Protein AF-A0AAD5TAY1-F1 (afdb_monomer_lite)

Foldseek 3Di:
DVVPPPPDDPPVVVVVVVVVVVVVVVVVVVVCVVVVVLVVLVVVVLPCCPPPVDDDPVLVVQWWDKDKDWDKDQAWFFFADVVNLVVLLVSLDFKDKAFPDDGLDGDALVPPPVSIDGGMMMIGTPSSCVSSPPVSCVLRVLLRVLLRQLLLLVVLCVVLVFPDAAEADCPDDVSCLVSNLRSNVSSVHHHPDSDCLQAAEAEPVQCVVQVHLLSSLVVVCVVNPDPHAYEYEDQDLVNVVSNQVSPHQEYEHEPQALVRLLVSVVVNCVVCVPPGHHYYHYDDDDDSVRCSSNRHRPDLCPVLVVCVVVQQEDPVRSVVVNDDDPLLVLLSVVLSVLCVVQLVLQVLFEPPRDPGNYQDPLLCCLLCVLLVVLVVVCCVLPVPVPDPVPQLQAQQPLVDPPPDPDPSVLSNLLSNLSLQLNLLLSLLSQLQSQLLSQVLVAPDAFAQLPPRDGDHRPQQLGGHPRSLVRLLVRQLSSLQSSLVVCPPPPNRDPVSNVVSSNSRSVSSNQLNNQRSVCSQAAFWWKAFPVSRHIYRCPVVPDPPDDPVRIDTDGYDPHDHNSRSSSVSSNVSSNCRSVCSSVVSNPD

pLDDT: mean 77.16, std 19.71, range [31.16, 98.25]

Secondary structure (DSSP, 8-state):
--SSSTTSS-HHHHHHHHHHHHHHHHHHHHHHHHHHHHHHHHHSS-THHHH-SS--HHHHHH-S-EEEEEEEE-SSEE---HHHHHHHHHHH-S-EEEESS-TT-EE-GGGSTTS-EEEEEEEEEHHHHHHHHHHHHHHHHHHHHHHHHHHHHHHHHHHTT--S--B--S-PPTT-HHHHHHHHHHTT-B---SSTTTSEEE-HHHHHHHSSHHHHHHHHHHHHTTTS-EEEEESSHHHHHHHHHTT-SEEEEES--HHHHHHHHHHHHHHHTTT---EEEEESS--TTTSGGG----SSHHHHHHHHHTTSS-HHHHHHTTT--HHHHHHHHHHHHHHHHHHHHHHHHBSS--SS----HHHHHHHHHHHHHHHHHHIIIIITTTTT-GGG--TT---S-TT---HHHHHHHHHHHHHHHHHHHHHHHHHHHHHHHHHTT-SSPPEETTT--B--TT-TTEE-HHHHHHHHHHHHHHHHHHHHTTTTSTT--HHHHHHHHHHHHHHHHHHHHHHHHHHHHHS-EEEETTTTEEE--TTTS-TTS-GGGEEEEE--SS--HHHHHHHHHHHHHHHHHHHHHHHTT--

Organism: NCBI:txid109957

InterPro domains:
  IPR002638 Quinolinate phosphoribosyl transferase, C-terminal [PF01729] (147-295)
  IPR002794 Protein of unknown function DUF92, TMEM19 [PF01940] (302-573)
  IPR004393 Nicotinate-nucleotide pyrophosphorylase [TIGR00078] (51-295)
  IPR013785 Aldolase-type TIM barrel [G3DSA:3.20.20.70] (162-296)
  IPR022412 Quinolinate phosphoribosyl transferase, N-terminal [PF02749] (68-144)
  IPR027277 Nicotinate-nucleotide pyrophosphorylase/Putative pyrophosphorylase ModD [PTHR32179] (51-297)
  IPR036068 Nicotinate phosphoribosyltransferase-like, C-terminal [SSF51690] (147-296)
  IPR037128 Quinolinate phosphoribosyl transferase, N-terminal domain superfamily [G3DSA:3.90.1170.20] (51-161)

Sequence (587 aa):
MTDVFANLLPQSQVEKLVREWLIGIVLQFCLCAVWGVIACNADSFKYENMDSPSFDVGGFVVGTDAQVAILYCKAKGVLAGAPFFNEVFRQVGDCRVEWHFADGSVLDPSKSLNRKLEVARVYGPAKNILLAERPALNMLARASGVATRCHKLRAVKEAAGWHGVIAGTRKTTPGFRLIEKYAMLVGGVDTHRMDLSSMIMLKDNHIWATGSISGAVAKARKAGGFSVKIEVECQNEAEADEAIEAGADIVMLDNFDGPGIKVAAKSLKERWASKAKFLIEGSGGLTEDNVDPYFSPALYGLLAFEGLRKKSLSVSGALAAGNIFPLLLAFYMSSSRLTKIGSKKKESLEEDFKIGGQRTAVQVLSNGFTGTFIACIHYMFVVHENGDSIDGLCFGNFEAPSEDTSPTVWLLRLNTALIAAYIGHYACCNGDTWASELGVLSPGRPILITTMKQVPKGTNGGISLLGLIASIVGGGFVGLVGAFSFVMTPCFNTSIIYKFVILGSACGLFGSLVDSLFGATLQRSTFNKKSGKITQDFRRAKKNEDRADLVVVSGWEVLDNHQVNFVSSLMTAIAAGSLVFLIGKNL

Structure (mmCIF, N/CA/C/O backbone):
data_AF-A0AAD5TAY1-F1
#
_entry.id   AF-A0AAD5TAY1-F1
#
loop_
_atom_site.group_PDB
_atom_site.id
_atom_site.type_symbol
_atom_site.label_atom_id
_atom_site.label_alt_id
_atom_site.label_comp_id
_atom_site.label_asym_id
_atom_site.label_entity_id
_atom_site.label_seq_id
_atom_site.pdbx_PDB_ins_code
_atom_site.Cartn_x
_atom_site.Cartn_y
_atom_site.Cartn_z
_atom_site.occupancy
_atom_site.B_iso_or_equiv
_atom_site.auth_seq_id
_atom_site.auth_comp_id
_atom_site.auth_asym_id
_atom_site.auth_atom_id
_atom_site.pdbx_PDB_model_num
ATOM 1 N N . MET A 1 1 ? 1.302 -44.576 -23.178 1.00 34.94 1 MET A N 1
ATOM 2 C CA . MET A 1 1 ? 2.608 -43.987 -22.786 1.00 34.94 1 MET A CA 1
ATOM 3 C C . MET A 1 1 ? 2.657 -43.561 -21.311 1.00 34.94 1 MET A C 1
ATOM 5 O O . MET A 1 1 ? 3.700 -43.117 -20.861 1.00 34.94 1 MET A O 1
ATOM 9 N N . THR A 1 2 ? 1.575 -43.746 -20.545 1.00 32.81 2 THR A N 1
ATOM 10 C CA . THR A 1 2 ? 1.470 -43.448 -19.104 1.00 32.81 2 THR A CA 1
ATOM 11 C C . THR A 1 2 ? 1.745 -44.650 -18.190 1.00 32.81 2 THR A C 1
ATOM 13 O O . THR A 1 2 ? 2.093 -44.442 -17.036 1.00 32.81 2 THR A O 1
ATOM 16 N N . ASP A 1 3 ? 1.718 -45.885 -18.702 1.00 38.19 3 ASP A N 1
ATOM 17 C CA . ASP A 1 3 ? 1.928 -47.093 -17.877 1.00 38.19 3 ASP A CA 1
ATOM 18 C C . ASP A 1 3 ? 3.387 -47.580 -17.800 1.00 38.19 3 ASP A C 1
ATOM 20 O O . ASP A 1 3 ? 3.682 -48.557 -17.121 1.00 38.19 3 ASP A O 1
ATOM 24 N N . VAL A 1 4 ? 4.329 -46.896 -18.463 1.00 40.72 4 VAL A N 1
ATOM 25 C CA . VAL A 1 4 ? 5.758 -47.286 -18.470 1.00 40.72 4 VAL A CA 1
ATOM 26 C C . VAL A 1 4 ? 6.588 -46.502 -17.437 1.00 40.72 4 VAL A C 1
ATOM 28 O O . VAL A 1 4 ? 7.666 -46.942 -17.055 1.00 40.72 4 VAL A O 1
ATOM 31 N N . PHE A 1 5 ? 6.074 -45.387 -16.903 1.00 37.75 5 PHE A N 1
ATOM 32 C CA . PHE A 1 5 ? 6.804 -44.535 -15.946 1.00 37.75 5 PHE A CA 1
ATOM 33 C C . PHE A 1 5 ? 6.381 -44.698 -14.476 1.00 37.75 5 PHE A C 1
ATOM 35 O O . PHE A 1 5 ? 7.027 -44.136 -13.595 1.00 37.75 5 PHE A O 1
ATOM 42 N N . ALA A 1 6 ? 5.347 -45.492 -14.180 1.00 41.03 6 ALA A N 1
ATOM 43 C CA . ALA A 1 6 ? 4.792 -45.606 -12.826 1.00 41.03 6 ALA A CA 1
ATOM 44 C C . ALA A 1 6 ? 5.656 -46.412 -11.828 1.00 41.03 6 ALA A C 1
ATOM 46 O O . ALA A 1 6 ? 5.358 -46.405 -10.640 1.00 41.03 6 ALA A O 1
ATOM 47 N N . ASN A 1 7 ? 6.736 -47.068 -12.275 1.00 47.09 7 ASN A N 1
ATOM 48 C CA . ASN A 1 7 ? 7.527 -47.985 -11.439 1.00 47.09 7 ASN A CA 1
ATOM 49 C C . ASN A 1 7 ? 8.980 -47.552 -11.172 1.00 47.09 7 ASN A C 1
ATOM 51 O O . ASN A 1 7 ? 9.763 -48.368 -10.692 1.00 47.09 7 ASN A O 1
ATOM 55 N N . LEU A 1 8 ? 9.372 -46.304 -11.464 1.00 48.16 8 LEU A N 1
ATOM 56 C CA . LEU A 1 8 ? 10.782 -45.893 -11.336 1.00 48.16 8 LEU A CA 1
ATOM 57 C C . LEU A 1 8 ? 11.083 -44.769 -10.337 1.00 48.16 8 LEU A C 1
ATOM 59 O O . LEU A 1 8 ? 12.257 -44.558 -10.048 1.00 48.16 8 LEU A O 1
ATOM 63 N N . LEU A 1 9 ? 10.094 -44.089 -9.745 1.00 44.94 9 LEU A N 1
ATOM 64 C CA . LEU A 1 9 ? 10.354 -43.061 -8.727 1.00 44.94 9 LEU A CA 1
ATOM 65 C C . LEU A 1 9 ? 9.273 -43.037 -7.626 1.00 44.94 9 LEU A C 1
ATOM 67 O O . LEU A 1 9 ? 8.093 -43.200 -7.934 1.00 44.94 9 LEU A O 1
ATOM 71 N N . PRO A 1 10 ? 9.646 -42.808 -6.348 1.00 57.00 10 PRO A N 1
ATOM 72 C CA . PRO A 1 10 ? 8.686 -42.665 -5.257 1.00 57.00 10 PRO A CA 1
ATOM 73 C C . PRO A 1 10 ? 7.730 -41.486 -5.494 1.00 57.00 10 PRO A C 1
ATOM 75 O O . PRO A 1 10 ? 8.126 -40.445 -6.013 1.00 57.00 10 PRO A O 1
ATOM 78 N N . GLN A 1 11 ? 6.475 -41.635 -5.065 1.00 46.62 11 GLN A N 1
ATOM 79 C CA . GLN A 1 11 ? 5.355 -40.709 -5.308 1.00 46.62 11 GLN A CA 1
ATOM 80 C C . GLN A 1 11 ? 5.659 -39.241 -4.928 1.00 46.62 11 GLN A C 1
ATOM 82 O O . GLN A 1 11 ? 5.213 -38.317 -5.605 1.00 46.62 11 GLN A O 1
ATOM 87 N N . SER A 1 12 ? 6.514 -39.018 -3.924 1.00 49.47 12 SER A N 1
ATOM 88 C CA . SER A 1 12 ? 6.983 -37.691 -3.496 1.00 49.47 12 SER A CA 1
ATOM 89 C C . SER A 1 12 ? 7.893 -36.979 -4.511 1.00 49.47 12 SER A C 1
ATOM 91 O O . SER A 1 12 ? 7.904 -35.751 -4.577 1.00 49.47 12 SER A O 1
ATOM 93 N N . GLN A 1 13 ? 8.642 -37.723 -5.331 1.00 42.62 13 GLN A N 1
ATOM 94 C CA . GLN A 1 13 ? 9.475 -37.171 -6.407 1.00 42.62 13 GLN A CA 1
ATOM 95 C C . GLN A 1 13 ? 8.621 -36.769 -7.613 1.00 42.62 13 GLN A C 1
ATOM 97 O O . GLN A 1 13 ? 8.890 -35.743 -8.232 1.00 42.62 13 GLN A O 1
ATOM 102 N N . VAL A 1 14 ? 7.554 -37.521 -7.906 1.00 45.34 14 VAL A N 1
ATOM 103 C CA . VAL A 1 14 ? 6.604 -37.202 -8.984 1.00 45.34 14 VAL A CA 1
ATOM 104 C C . VAL A 1 14 ? 5.807 -35.942 -8.648 1.00 45.34 14 VAL A C 1
ATOM 106 O O . VAL A 1 14 ? 5.675 -35.065 -9.495 1.00 45.34 14 VAL A O 1
ATOM 109 N N . GLU A 1 15 ? 5.344 -35.786 -7.405 1.00 47.62 15 GLU A N 1
ATOM 110 C CA . GLU A 1 15 ? 4.650 -34.566 -6.966 1.00 47.62 15 GLU A CA 1
ATOM 111 C C . GLU A 1 15 ? 5.556 -33.328 -6.984 1.00 47.62 15 GLU A C 1
ATOM 113 O O . GLU A 1 15 ? 5.105 -32.239 -7.349 1.00 47.62 15 GLU A O 1
ATOM 118 N N . LYS A 1 16 ? 6.843 -33.489 -6.647 1.00 48.72 16 LYS A N 1
ATOM 119 C CA . LYS A 1 16 ? 7.840 -32.415 -6.733 1.00 48.72 16 LYS A CA 1
ATOM 120 C C . LYS A 1 16 ? 8.128 -32.026 -8.184 1.00 48.72 16 LYS A C 1
ATOM 122 O O . LYS A 1 16 ? 8.067 -30.842 -8.504 1.00 48.72 16 LYS A O 1
ATOM 127 N N . LEU A 1 17 ? 8.334 -33.005 -9.069 1.00 40.28 17 LEU A N 1
ATOM 128 C CA . LEU A 1 17 ? 8.532 -32.766 -10.500 1.00 40.28 17 LEU A CA 1
ATOM 129 C C . LEU A 1 17 ? 7.307 -32.114 -11.133 1.00 40.28 17 LEU A C 1
ATOM 131 O O . LEU A 1 17 ? 7.470 -31.150 -11.862 1.00 40.28 17 LEU A O 1
ATOM 135 N N . VAL A 1 18 ? 6.091 -32.570 -10.823 1.00 45.44 18 VAL A N 1
ATOM 136 C CA . VAL A 1 18 ? 4.845 -31.985 -11.343 1.00 45.44 18 VAL A CA 1
ATOM 137 C C . VAL A 1 18 ? 4.626 -30.564 -10.813 1.00 45.44 18 VAL A C 1
ATOM 139 O O . VAL A 1 18 ? 4.196 -29.707 -11.581 1.00 45.44 18 VAL A O 1
ATOM 142 N N . ARG A 1 19 ? 4.971 -30.265 -9.550 1.00 46.78 19 ARG A N 1
ATOM 143 C CA . ARG A 1 19 ? 4.955 -28.890 -9.015 1.00 46.78 19 ARG A CA 1
ATOM 144 C C . ARG A 1 19 ? 5.977 -27.986 -9.699 1.00 46.78 19 ARG A C 1
ATOM 146 O O . ARG A 1 19 ? 5.616 -26.880 -10.082 1.00 46.78 19 ARG A O 1
ATOM 153 N N . GLU A 1 20 ? 7.214 -28.440 -9.875 1.00 43.19 20 GLU A N 1
ATOM 154 C CA . GLU A 1 20 ? 8.267 -27.673 -10.557 1.00 43.19 20 GLU A CA 1
ATOM 155 C C . GLU A 1 20 ? 7.946 -27.479 -12.050 1.00 43.19 20 GLU A C 1
ATOM 157 O O . GLU A 1 20 ? 8.141 -26.387 -12.583 1.00 43.19 20 GLU A O 1
ATOM 162 N N . TRP A 1 21 ? 7.339 -28.477 -12.704 1.00 38.19 21 TRP A N 1
ATOM 163 C CA . TRP A 1 21 ? 6.845 -28.378 -14.082 1.00 38.19 21 TRP A CA 1
ATOM 164 C C . TRP A 1 21 ? 5.643 -27.438 -14.216 1.00 38.19 21 TRP A C 1
ATOM 166 O O . TRP A 1 21 ? 5.596 -26.648 -15.152 1.00 38.19 21 TRP A O 1
ATOM 176 N N . LEU A 1 22 ? 4.677 -27.478 -13.291 1.00 37.00 22 LEU A N 1
ATOM 177 C CA . LEU A 1 22 ? 3.520 -26.572 -13.286 1.00 37.00 22 LEU A CA 1
ATOM 178 C C . LEU A 1 22 ? 3.934 -25.128 -12.998 1.00 37.00 22 LEU A C 1
ATOM 180 O O . LEU A 1 22 ? 3.441 -24.220 -13.658 1.00 37.00 22 LEU A O 1
ATOM 184 N N . ILE A 1 23 ? 4.864 -24.910 -12.065 1.00 43.78 23 ILE A N 1
ATOM 185 C CA . ILE A 1 23 ? 5.451 -23.589 -11.801 1.00 43.78 23 ILE A CA 1
ATOM 186 C C . ILE A 1 23 ? 6.208 -23.101 -13.042 1.00 43.78 23 ILE A C 1
ATOM 188 O O . ILE A 1 23 ? 6.014 -21.959 -13.455 1.00 43.78 23 ILE A O 1
ATOM 192 N N . GLY A 1 24 ? 6.983 -23.977 -13.690 1.00 33.28 24 GLY A N 1
ATOM 193 C CA . GLY A 1 24 ? 7.668 -23.692 -14.950 1.00 33.28 24 GLY A CA 1
ATOM 194 C C . GLY A 1 24 ? 6.711 -23.342 -16.092 1.00 33.28 24 GLY A C 1
ATOM 195 O O . GLY A 1 24 ? 6.931 -22.351 -16.776 1.00 33.28 24 GLY A O 1
ATOM 196 N N . ILE A 1 25 ? 5.610 -24.078 -16.267 1.00 37.97 25 ILE A N 1
ATOM 197 C CA . ILE A 1 25 ? 4.591 -23.806 -17.294 1.00 37.97 25 ILE A CA 1
ATOM 198 C C . ILE A 1 25 ? 3.830 -22.517 -16.999 1.00 37.97 25 ILE A C 1
ATOM 200 O O . ILE A 1 25 ? 3.587 -21.751 -17.923 1.00 37.97 25 ILE A O 1
ATOM 204 N N . VAL A 1 26 ? 3.468 -22.244 -15.744 1.00 37.28 26 VAL A N 1
ATOM 205 C CA . VAL A 1 26 ? 2.768 -21.005 -15.371 1.00 37.28 26 VAL A CA 1
ATOM 206 C C . VAL A 1 26 ? 3.684 -19.794 -15.557 1.00 37.28 26 VAL A C 1
ATOM 208 O O . VAL A 1 26 ? 3.245 -18.789 -16.108 1.00 37.28 26 VAL A O 1
ATOM 211 N N . LEU A 1 27 ? 4.970 -19.893 -15.200 1.00 35.50 27 LEU A N 1
ATOM 212 C CA . LEU A 1 27 ? 5.966 -18.857 -15.494 1.00 35.50 27 LEU A CA 1
ATOM 213 C C . LEU A 1 27 ? 6.201 -18.700 -16.998 1.00 35.50 27 LEU A C 1
ATOM 215 O O . LEU A 1 27 ? 6.241 -17.571 -17.474 1.00 35.50 27 LEU A O 1
ATOM 219 N N . GLN A 1 28 ? 6.282 -19.795 -17.758 1.00 31.38 28 GLN A N 1
ATOM 220 C CA . GLN A 1 28 ? 6.453 -19.768 -19.211 1.00 31.38 28 GLN A CA 1
ATOM 221 C C . GLN A 1 28 ? 5.218 -19.192 -19.918 1.00 31.38 28 GLN A C 1
ATOM 223 O O . GLN A 1 28 ? 5.378 -18.425 -20.856 1.00 31.38 28 GLN A O 1
ATOM 228 N N . PHE A 1 29 ? 3.995 -19.488 -19.464 1.00 32.97 29 PHE A N 1
ATOM 229 C CA . PHE A 1 29 ? 2.760 -18.904 -20.001 1.00 32.97 29 PHE A CA 1
ATOM 230 C C . PHE A 1 29 ? 2.609 -17.431 -19.618 1.00 32.97 29 PHE A C 1
ATOM 232 O O . PHE A 1 29 ? 2.220 -16.634 -20.466 1.00 32.97 29 PHE A O 1
ATOM 239 N N . CYS A 1 30 ? 2.953 -17.040 -18.388 1.00 34.66 30 CYS A N 1
ATOM 240 C CA . CYS A 1 30 ? 2.969 -15.636 -17.973 1.00 34.66 30 CYS A CA 1
ATOM 241 C C . CYS A 1 30 ? 4.029 -14.839 -18.744 1.00 34.66 30 CYS A C 1
ATOM 243 O O . CYS A 1 30 ? 3.740 -13.744 -19.220 1.00 34.66 30 CYS A O 1
ATOM 245 N N . LEU A 1 31 ? 5.225 -15.404 -18.942 1.00 34.94 31 LEU A N 1
ATOM 246 C CA . LEU A 1 31 ? 6.262 -14.820 -19.787 1.00 34.94 31 LEU A CA 1
ATOM 247 C C . LEU A 1 31 ? 5.786 -14.763 -21.243 1.00 34.94 31 LEU A C 1
ATOM 249 O O . LEU A 1 31 ? 5.767 -13.679 -21.801 1.00 34.94 31 LEU A O 1
ATOM 253 N N . CYS A 1 32 ? 5.311 -15.849 -21.853 1.00 31.16 32 CYS A N 1
ATOM 254 C CA . CYS A 1 32 ? 4.809 -15.845 -23.232 1.00 31.16 32 CYS A CA 1
ATOM 255 C C . CYS A 1 32 ? 3.607 -14.910 -23.445 1.00 31.16 32 CYS A C 1
ATOM 257 O O . CYS A 1 32 ? 3.492 -14.333 -24.520 1.00 31.16 32 CYS A O 1
ATOM 259 N N . ALA A 1 33 ? 2.736 -14.710 -22.452 1.00 35.38 33 ALA A N 1
ATOM 260 C CA . ALA A 1 33 ? 1.624 -13.761 -22.537 1.00 35.38 33 ALA A CA 1
ATOM 261 C C . ALA A 1 33 ? 2.104 -12.303 -22.438 1.00 35.38 33 ALA A C 1
ATOM 263 O O . ALA A 1 33 ? 1.666 -11.460 -23.218 1.00 35.38 33 ALA A O 1
ATOM 264 N N . VAL A 1 34 ? 3.044 -12.003 -21.535 1.00 39.47 34 VAL A N 1
ATOM 265 C CA . VAL A 1 34 ? 3.665 -10.671 -21.427 1.00 39.47 34 VAL A CA 1
ATOM 266 C C . VAL A 1 34 ? 4.494 -10.361 -22.678 1.00 39.47 34 VAL A C 1
ATOM 268 O O . VAL A 1 34 ? 4.323 -9.303 -23.280 1.00 39.47 34 VAL A O 1
ATOM 271 N N . TRP A 1 35 ? 5.320 -11.307 -23.127 1.00 41.97 35 TRP A N 1
ATOM 272 C CA . TRP A 1 35 ? 6.109 -11.216 -24.355 1.00 41.97 35 TRP A CA 1
ATOM 273 C C . TRP A 1 35 ? 5.226 -11.148 -25.600 1.00 41.97 35 TRP A C 1
ATOM 275 O O . TRP A 1 35 ? 5.529 -10.373 -26.493 1.00 41.97 35 TRP A O 1
ATOM 285 N N . GLY A 1 36 ? 4.110 -11.877 -25.652 1.00 36.50 36 GLY A N 1
ATOM 286 C CA . GLY A 1 36 ? 3.151 -11.836 -26.757 1.00 36.50 36 GLY A CA 1
ATOM 287 C C . GLY A 1 36 ? 2.386 -10.515 -26.848 1.00 36.50 36 GLY A C 1
ATOM 288 O O . GLY A 1 36 ? 2.128 -10.041 -27.946 1.00 36.50 36 GLY A O 1
ATOM 289 N N . VAL A 1 37 ? 2.066 -9.866 -25.723 1.00 47.22 37 VAL A N 1
ATOM 290 C CA . VAL A 1 37 ? 1.426 -8.534 -25.707 1.00 47.22 37 VAL A CA 1
ATOM 291 C C . VAL A 1 37 ? 2.421 -7.419 -26.038 1.00 47.22 37 VAL A C 1
ATOM 293 O O . VAL A 1 37 ? 2.052 -6.461 -26.724 1.00 47.22 37 VAL A O 1
ATOM 296 N N . ILE A 1 38 ? 3.672 -7.544 -25.580 1.00 50.53 38 ILE A N 1
ATOM 297 C CA . ILE A 1 38 ? 4.769 -6.647 -25.966 1.00 50.53 38 ILE A CA 1
ATOM 298 C C . ILE A 1 38 ? 5.042 -6.807 -27.463 1.00 50.53 38 ILE A C 1
ATOM 300 O O . ILE A 1 38 ? 4.957 -5.819 -28.180 1.00 50.53 38 ILE A O 1
ATOM 304 N N . ALA A 1 39 ? 5.236 -8.036 -27.947 1.00 44.78 39 ALA A N 1
ATOM 305 C CA . ALA A 1 39 ? 5.458 -8.343 -29.355 1.00 44.78 39 ALA A CA 1
ATOM 306 C C . ALA A 1 39 ? 4.265 -7.949 -30.232 1.00 44.78 39 ALA A C 1
ATOM 308 O O . ALA A 1 39 ? 4.481 -7.363 -31.271 1.00 44.78 39 ALA A O 1
ATOM 309 N N . CYS A 1 40 ? 3.007 -8.144 -29.821 1.00 38.28 40 CYS A N 1
ATOM 310 C CA . CYS A 1 40 ? 1.846 -7.774 -30.645 1.00 38.28 40 CYS A CA 1
ATOM 311 C C . CYS A 1 40 ? 1.618 -6.248 -30.722 1.00 38.28 40 CYS A C 1
ATOM 313 O O . CYS A 1 40 ? 1.187 -5.745 -31.764 1.00 38.28 40 CYS A O 1
ATOM 315 N N . ASN A 1 41 ? 1.926 -5.486 -29.660 1.00 45.91 41 ASN A N 1
ATOM 316 C CA . ASN A 1 41 ? 1.957 -4.015 -29.739 1.00 45.91 41 ASN A CA 1
ATOM 317 C C . ASN A 1 41 ? 3.176 -3.519 -30.524 1.00 45.91 41 ASN A C 1
ATOM 319 O O . ASN A 1 41 ? 3.106 -2.487 -31.178 1.00 45.91 41 ASN A O 1
ATOM 323 N N . ALA A 1 42 ? 4.278 -4.261 -30.475 1.00 43.31 42 ALA A N 1
ATOM 324 C CA . ALA A 1 42 ? 5.498 -3.962 -31.199 1.00 43.31 42 ALA A CA 1
ATOM 325 C C . ALA A 1 42 ? 5.455 -4.453 -32.668 1.00 43.31 42 ALA A C 1
ATOM 327 O O . ALA A 1 42 ? 6.159 -3.906 -33.495 1.00 43.31 42 ALA A O 1
ATOM 328 N N . ASP A 1 43 ? 4.587 -5.399 -33.036 1.00 40.00 43 ASP A N 1
ATOM 329 C CA . ASP A 1 43 ? 4.353 -5.879 -34.410 1.00 40.00 43 ASP A CA 1
ATOM 330 C C . ASP A 1 43 ? 3.353 -4.982 -35.151 1.00 40.00 43 ASP A C 1
ATOM 332 O O . ASP A 1 43 ? 3.450 -4.786 -36.364 1.00 40.00 43 ASP A O 1
ATOM 336 N N . SER A 1 44 ? 2.406 -4.384 -34.418 1.00 42.44 44 SER A N 1
ATOM 337 C CA . SER A 1 44 ? 1.585 -3.274 -34.929 1.00 42.44 44 SER A CA 1
ATOM 338 C C . SER A 1 44 ? 2.383 -1.964 -35.052 1.00 42.44 44 SER A C 1
ATOM 340 O O . SER A 1 44 ? 1.945 -1.045 -35.744 1.00 42.44 44 SER A O 1
ATOM 342 N N . PHE A 1 45 ? 3.587 -1.922 -34.472 1.00 49.62 45 PHE A N 1
ATOM 343 C CA . PHE A 1 45 ? 4.609 -0.885 -34.612 1.00 49.62 45 PHE A CA 1
ATOM 344 C C . PHE A 1 45 ? 5.879 -1.464 -35.260 1.00 49.62 45 PHE A C 1
ATOM 346 O O . PHE A 1 45 ? 6.916 -1.533 -34.615 1.00 49.62 45 PHE A O 1
ATOM 353 N N . LYS A 1 46 ? 5.851 -1.874 -36.537 1.00 53.41 46 LYS A N 1
ATOM 354 C CA . LYS A 1 46 ? 7.098 -2.227 -37.251 1.00 53.41 46 LYS A CA 1
ATOM 355 C C . LYS A 1 46 ? 8.071 -1.037 -37.211 1.00 53.41 46 LYS A C 1
ATOM 357 O O . LYS A 1 46 ? 7.919 -0.105 -38.000 1.00 53.41 46 LYS A O 1
ATOM 362 N N . TYR A 1 47 ? 9.029 -1.044 -36.279 1.00 54.81 47 TYR A N 1
ATOM 363 C CA . TYR A 1 47 ? 9.827 0.140 -35.926 1.00 54.81 47 TYR A CA 1
ATOM 364 C C . TYR A 1 47 ? 10.738 0.607 -37.055 1.00 54.81 47 TYR A C 1
ATOM 366 O O . TYR A 1 47 ? 10.949 1.812 -37.193 1.00 54.81 47 TYR A O 1
ATOM 374 N N . GLU A 1 48 ? 11.195 -0.321 -37.900 1.00 47.50 48 GLU A N 1
ATOM 375 C CA . GLU A 1 48 ? 11.925 -0.008 -39.133 1.00 47.50 48 GLU A CA 1
ATOM 376 C C . GLU A 1 48 ? 11.165 1.031 -39.975 1.00 47.50 48 GLU A C 1
ATOM 378 O O . GLU A 1 48 ? 11.768 1.962 -40.490 1.00 47.50 48 GLU A O 1
ATOM 383 N N . ASN A 1 49 ? 9.827 0.984 -40.006 1.00 51.69 49 ASN A N 1
ATOM 384 C CA . ASN A 1 49 ? 9.015 1.893 -40.816 1.00 51.69 49 ASN A CA 1
ATOM 385 C C . ASN A 1 49 ? 8.736 3.267 -40.180 1.00 51.69 49 ASN A C 1
ATOM 387 O O . ASN A 1 49 ? 8.167 4.123 -40.856 1.00 51.69 49 ASN A O 1
ATOM 391 N N . MET A 1 50 ? 9.071 3.496 -38.904 1.00 56.62 50 MET A N 1
ATOM 392 C CA . MET A 1 50 ? 8.800 4.787 -38.252 1.00 56.62 50 MET A CA 1
ATOM 393 C C . MET A 1 50 ? 9.929 5.799 -38.431 1.00 56.62 50 MET A C 1
ATOM 395 O O . MET A 1 50 ? 9.641 6.951 -38.746 1.00 56.62 50 MET A O 1
ATOM 399 N N . ASP A 1 51 ? 11.179 5.382 -38.211 1.00 65.31 51 ASP A N 1
ATOM 400 C CA . ASP A 1 51 ? 12.343 6.285 -38.256 1.00 65.31 51 ASP A CA 1
ATOM 401 C C . ASP A 1 51 ? 13.145 6.133 -39.562 1.00 65.31 51 ASP A C 1
ATOM 403 O O . ASP A 1 51 ? 13.741 7.098 -40.033 1.00 65.31 51 ASP A O 1
ATOM 407 N N . SER A 1 52 ? 13.103 4.956 -40.206 1.00 67.38 52 SER A N 1
ATOM 408 C CA . SER A 1 52 ? 13.724 4.731 -41.519 1.00 67.38 52 SER A CA 1
ATOM 409 C C . SER A 1 52 ? 12.834 3.883 -42.441 1.00 67.38 52 SER A C 1
ATOM 411 O O . SER A 1 52 ? 13.198 2.763 -42.792 1.00 67.38 52 SER A O 1
ATOM 413 N N . PRO A 1 53 ? 11.691 4.417 -42.925 1.00 65.44 53 PRO A N 1
ATOM 414 C CA . PRO A 1 53 ? 10.798 3.718 -43.866 1.00 65.44 53 PRO A CA 1
ATOM 415 C C . PRO A 1 53 ? 11.438 3.385 -45.227 1.00 65.44 53 PRO A C 1
ATOM 417 O O . PRO A 1 53 ? 10.783 2.838 -46.111 1.00 65.44 53 PRO A O 1
ATOM 420 N N . SER A 1 54 ? 12.701 3.760 -45.429 1.00 75.06 54 SER A N 1
ATOM 421 C CA . SER A 1 54 ? 13.488 3.523 -46.633 1.00 75.06 54 SER A CA 1
ATOM 422 C C . SER A 1 54 ? 14.933 3.176 -46.237 1.00 75.06 54 SER A C 1
ATOM 424 O O . SER A 1 54 ? 15.194 2.768 -45.107 1.00 75.06 54 SER A O 1
ATOM 426 N N . PHE A 1 55 ? 15.887 3.296 -47.156 1.00 80.50 55 PHE A N 1
ATOM 427 C CA . PHE A 1 55 ? 17.281 2.937 -46.902 1.00 80.50 55 PHE A CA 1
ATOM 428 C C . PHE A 1 55 ? 17.964 3.853 -45.866 1.00 80.50 55 PHE A C 1
ATOM 430 O O . PHE A 1 55 ? 18.078 5.061 -46.084 1.00 80.50 55 PHE A O 1
ATOM 437 N N . ASP A 1 56 ? 18.486 3.269 -44.782 1.00 82.44 56 ASP A N 1
ATOM 438 C CA . ASP A 1 56 ? 19.308 3.972 -43.789 1.00 82.44 56 ASP A CA 1
ATOM 439 C C . ASP A 1 56 ? 20.737 4.201 -44.317 1.00 82.44 56 ASP A C 1
ATOM 441 O O . ASP A 1 56 ? 21.638 3.365 -44.184 1.00 82.44 56 ASP A O 1
ATOM 445 N N . VAL A 1 57 ? 20.949 5.371 -44.928 1.00 86.44 57 VAL A N 1
ATOM 446 C CA . VAL A 1 57 ? 22.262 5.810 -45.426 1.00 86.44 57 VAL A CA 1
ATOM 447 C C . VAL A 1 57 ? 23.286 5.915 -44.289 1.00 86.44 57 VAL A C 1
ATOM 449 O O . VAL A 1 57 ? 24.459 5.615 -44.501 1.00 86.44 57 VAL A O 1
ATOM 452 N N . GLY A 1 58 ? 22.864 6.309 -43.083 1.00 85.88 58 GLY A N 1
ATOM 453 C CA . GLY A 1 58 ? 23.750 6.407 -41.922 1.00 85.88 58 GLY A CA 1
ATOM 454 C C . GLY A 1 58 ? 24.261 5.033 -41.495 1.00 85.88 58 GLY A C 1
ATOM 455 O O . GLY A 1 58 ? 25.469 4.840 -41.352 1.00 85.88 58 GLY A O 1
ATOM 456 N N . GLY A 1 59 ? 23.352 4.063 -41.397 1.00 86.25 59 GLY A N 1
ATOM 457 C CA . GLY A 1 59 ? 23.655 2.653 -41.161 1.00 86.25 59 GLY A CA 1
ATOM 458 C C . GLY A 1 59 ? 24.598 2.057 -42.208 1.00 86.25 59 GLY A C 1
ATOM 459 O O . GLY A 1 59 ? 25.526 1.326 -41.863 1.00 86.25 59 GLY A O 1
ATOM 460 N N . PHE A 1 60 ? 24.421 2.407 -43.487 1.00 87.88 60 PHE A N 1
ATOM 461 C CA . PHE A 1 60 ? 25.332 1.974 -44.551 1.00 87.88 60 PHE A CA 1
ATOM 462 C C . PHE A 1 60 ? 26.761 2.494 -44.353 1.00 87.88 60 PHE A C 1
ATOM 464 O O . PHE A 1 60 ? 27.712 1.734 -44.521 1.00 87.88 60 PHE A O 1
ATOM 471 N N . VAL A 1 61 ? 26.916 3.764 -43.966 1.00 91.94 61 VAL A N 1
ATOM 472 C CA . VAL A 1 61 ? 28.234 4.390 -43.764 1.00 91.94 61 VAL A CA 1
ATOM 473 C C . VAL A 1 61 ? 29.005 3.744 -42.610 1.00 91.94 61 VAL A C 1
ATOM 475 O O . VAL A 1 61 ? 30.220 3.589 -42.710 1.00 91.94 61 VAL A O 1
ATOM 478 N N . VAL A 1 62 ? 28.326 3.362 -41.525 1.00 91.06 62 VAL A N 1
ATOM 479 C CA . VAL A 1 62 ? 28.985 2.787 -40.334 1.00 91.06 62 VAL A CA 1
ATOM 480 C C . VAL A 1 62 ? 29.242 1.282 -40.431 1.00 91.06 62 VAL A C 1
ATOM 482 O O . VAL A 1 62 ? 30.028 0.747 -39.652 1.00 91.06 62 VAL A O 1
ATOM 485 N N . GLY A 1 63 ? 28.592 0.593 -41.372 1.00 90.31 63 GLY A N 1
ATOM 486 C CA . GLY A 1 63 ? 28.788 -0.833 -41.609 1.00 90.31 63 GLY A CA 1
ATOM 487 C C . GLY A 1 63 ? 28.263 -1.749 -40.494 1.00 90.31 63 GLY A C 1
ATOM 488 O O . GLY A 1 63 ? 27.441 -1.381 -39.653 1.00 90.31 63 GLY A O 1
ATOM 489 N N . THR A 1 64 ? 28.707 -3.006 -40.528 1.00 93.38 64 THR A N 1
ATOM 490 C CA . THR A 1 64 ? 28.191 -4.102 -39.684 1.00 93.38 64 THR A CA 1
ATOM 491 C C . THR A 1 64 ? 29.159 -4.570 -38.606 1.00 93.38 64 THR A C 1
ATOM 493 O O . THR A 1 64 ? 28.904 -5.593 -37.973 1.00 93.38 64 THR A O 1
ATOM 496 N N . ASP A 1 65 ? 30.266 -3.861 -38.397 1.00 94.94 65 ASP A N 1
ATOM 497 C CA . ASP A 1 65 ? 31.255 -4.255 -37.398 1.00 94.94 65 ASP A CA 1
ATOM 498 C C . ASP A 1 65 ? 30.626 -4.291 -36.003 1.00 94.94 65 ASP A C 1
ATOM 500 O O . ASP A 1 65 ? 29.801 -3.441 -35.649 1.00 94.94 65 ASP A O 1
ATOM 504 N N . ALA A 1 66 ? 31.007 -5.294 -35.211 1.00 95.56 66 ALA A N 1
ATOM 505 C CA . ALA A 1 66 ? 30.511 -5.451 -33.853 1.00 95.56 66 ALA A CA 1
ATOM 506 C C . ALA A 1 66 ? 31.031 -4.310 -32.970 1.00 95.56 66 ALA A C 1
ATOM 508 O O . ALA A 1 66 ? 32.238 -4.114 -32.831 1.00 95.56 66 ALA A O 1
ATOM 509 N N . GLN A 1 67 ? 30.109 -3.571 -32.361 1.00 97.06 67 GLN A N 1
ATOM 510 C CA . GLN A 1 67 ? 30.392 -2.431 -31.498 1.00 97.06 67 GLN A CA 1
ATOM 511 C C . GLN A 1 67 ? 29.666 -2.567 -30.159 1.00 97.06 67 GLN A C 1
ATOM 513 O O . GLN A 1 67 ? 28.764 -3.393 -29.986 1.00 97.06 67 GLN A O 1
ATOM 518 N N . VAL A 1 68 ? 30.075 -1.730 -29.203 1.00 97.62 68 VAL A N 1
ATOM 519 C CA . VAL A 1 68 ? 29.424 -1.603 -27.897 1.00 97.62 68 VAL A CA 1
ATOM 520 C C . VAL A 1 68 ? 28.993 -0.158 -27.693 1.00 97.62 68 VAL A C 1
ATOM 522 O O . VAL A 1 68 ? 29.832 0.739 -27.616 1.00 97.62 68 VAL A O 1
ATOM 525 N N . ALA A 1 69 ? 27.688 0.069 -27.572 1.00 97.31 69 ALA A N 1
ATOM 526 C CA . ALA A 1 69 ? 27.135 1.352 -27.160 1.00 97.31 69 ALA A CA 1
ATOM 527 C C . ALA A 1 69 ? 26.839 1.363 -25.661 1.00 97.31 69 ALA A C 1
ATOM 529 O O . ALA A 1 69 ? 26.418 0.365 -25.077 1.00 97.31 69 ALA A O 1
ATOM 530 N N . ILE A 1 70 ? 27.044 2.523 -25.040 1.00 97.38 70 ILE A N 1
ATOM 531 C CA . ILE A 1 70 ? 26.838 2.719 -23.608 1.00 97.38 70 ILE A CA 1
ATOM 532 C C . ILE A 1 70 ? 25.649 3.653 -23.397 1.00 97.38 70 ILE A C 1
ATOM 534 O O . ILE A 1 70 ? 25.656 4.806 -23.836 1.00 97.38 70 ILE A O 1
ATOM 538 N N . LEU A 1 71 ? 24.635 3.164 -22.686 1.00 97.38 71 LEU A N 1
ATOM 539 C CA . LEU A 1 71 ? 23.479 3.953 -22.296 1.00 97.38 71 LEU A CA 1
ATOM 54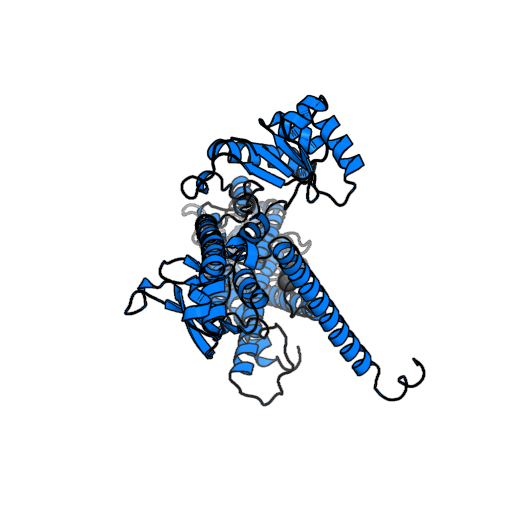0 C C . LEU A 1 71 ? 23.793 4.719 -21.008 1.00 97.38 71 LEU A C 1
ATOM 542 O O . LEU A 1 71 ? 24.065 4.124 -19.964 1.00 97.38 71 LEU A O 1
ATOM 546 N N . TYR A 1 72 ? 23.716 6.049 -21.070 1.00 95.75 72 TYR A N 1
ATOM 547 C CA . TYR A 1 72 ? 23.957 6.925 -19.923 1.00 95.75 72 TYR A CA 1
ATOM 548 C C . TYR A 1 72 ? 22.682 7.618 -19.440 1.00 95.75 72 TYR A C 1
ATOM 550 O O . TYR A 1 72 ? 22.023 8.332 -20.197 1.00 95.75 72 TYR A O 1
ATOM 558 N N . CYS A 1 73 ? 22.411 7.520 -18.141 1.00 94.62 73 CYS A N 1
ATOM 559 C CA . CYS A 1 73 ? 21.453 8.362 -17.440 1.00 94.62 73 CYS A CA 1
ATOM 560 C C . CYS A 1 73 ? 22.062 9.748 -17.163 1.00 94.62 73 CYS A C 1
ATOM 562 O O . CYS A 1 73 ? 23.171 9.862 -16.634 1.00 94.62 73 CYS A O 1
ATOM 564 N N . LYS A 1 74 ? 21.332 10.805 -17.545 1.00 93.69 74 LYS A N 1
ATOM 565 C CA . LYS A 1 74 ? 21.772 12.216 -17.468 1.00 93.69 74 LYS A CA 1
ATOM 566 C C . LYS A 1 74 ? 20.912 13.089 -16.548 1.00 93.69 74 LYS A C 1
ATOM 568 O O . LYS A 1 74 ? 21.271 14.235 -16.292 1.00 93.69 74 LYS A O 1
ATOM 573 N N . ALA A 1 75 ? 19.790 12.572 -16.054 1.00 93.06 75 ALA A N 1
ATOM 574 C CA . ALA A 1 75 ? 18.897 13.275 -15.140 1.00 93.06 75 ALA A CA 1
ATOM 575 C C . ALA A 1 75 ? 18.468 12.343 -14.005 1.00 93.06 75 ALA A C 1
ATOM 577 O O . ALA A 1 75 ? 18.310 11.145 -14.215 1.00 93.06 75 ALA A O 1
ATOM 578 N N . LYS A 1 76 ? 18.281 12.895 -12.805 1.00 94.88 76 LYS A N 1
ATOM 579 C CA . LYS A 1 76 ? 17.773 12.131 -11.664 1.00 94.88 76 LYS A CA 1
ATOM 580 C C . LYS A 1 76 ? 16.347 11.657 -11.944 1.00 94.88 76 LYS A C 1
ATOM 582 O O . LYS A 1 76 ? 15.511 12.461 -12.355 1.00 94.88 76 LYS A O 1
ATOM 587 N N . GLY A 1 77 ? 16.064 10.388 -11.675 1.00 95.88 77 GLY A N 1
ATOM 588 C CA . GLY A 1 77 ? 14.745 9.806 -11.907 1.00 95.88 77 GLY A CA 1
ATOM 589 C C . GLY A 1 77 ? 14.689 8.316 -11.599 1.00 95.88 77 GLY A C 1
ATOM 590 O O . GLY A 1 77 ? 15.649 7.740 -11.099 1.00 95.88 77 GLY A O 1
ATOM 591 N N . VAL A 1 78 ? 13.550 7.705 -11.893 1.00 97.75 78 VAL A N 1
ATOM 592 C CA . VAL A 1 78 ? 13.319 6.262 -11.786 1.00 97.75 78 VAL A CA 1
ATOM 593 C C . VAL A 1 78 ? 13.479 5.636 -13.164 1.00 97.75 78 VAL A C 1
ATOM 595 O O . VAL A 1 78 ? 12.863 6.109 -14.120 1.00 97.75 78 VAL A O 1
ATOM 598 N N . LEU A 1 79 ? 14.294 4.585 -13.266 1.00 97.94 79 LEU A N 1
ATOM 599 C CA . LEU A 1 79 ? 14.418 3.797 -14.490 1.00 97.94 79 LEU A CA 1
ATOM 600 C C . LEU A 1 79 ? 13.125 3.011 -14.730 1.00 97.94 79 LEU A C 1
ATOM 602 O O . LEU A 1 79 ? 12.679 2.282 -13.847 1.00 97.94 79 LEU A O 1
ATOM 606 N N . ALA A 1 80 ? 12.522 3.160 -15.905 1.00 97.75 80 ALA A N 1
ATOM 607 C CA . ALA A 1 80 ? 11.400 2.337 -16.337 1.00 97.75 80 ALA A CA 1
ATOM 608 C C . ALA A 1 80 ? 11.377 2.208 -17.860 1.00 97.75 80 ALA A C 1
ATOM 610 O O . ALA A 1 80 ? 11.616 3.190 -18.569 1.00 97.75 80 ALA A O 1
ATOM 611 N N . GLY A 1 81 ? 10.999 1.028 -18.351 1.00 95.50 81 GLY A N 1
ATOM 612 C CA . GLY A 1 81 ? 10.792 0.744 -19.767 1.00 95.50 81 GLY A CA 1
ATOM 613 C C . GLY A 1 81 ? 11.851 -0.164 -20.389 1.00 95.50 81 GLY A C 1
ATOM 614 O O . GLY A 1 81 ? 11.896 -0.256 -21.618 1.00 95.50 81 GLY A O 1
ATOM 615 N N . ALA A 1 82 ? 12.666 -0.850 -19.581 1.00 96.00 82 ALA A N 1
ATOM 616 C CA . ALA A 1 82 ? 13.660 -1.802 -20.071 1.00 96.00 82 ALA A CA 1
ATOM 617 C C . ALA A 1 82 ? 13.077 -2.870 -21.026 1.00 96.00 82 ALA A C 1
ATOM 619 O O . ALA A 1 82 ? 13.706 -3.125 -22.054 1.00 96.00 82 ALA A O 1
ATOM 620 N N . PRO A 1 83 ? 11.871 -3.445 -20.803 1.00 93.75 83 PRO A N 1
ATOM 621 C CA . PRO A 1 83 ? 11.294 -4.411 -21.742 1.00 93.75 83 PRO A CA 1
ATOM 622 C C . PRO A 1 83 ? 11.036 -3.829 -23.137 1.00 93.75 83 PRO A C 1
ATOM 624 O O . PRO A 1 83 ? 11.313 -4.484 -24.137 1.00 93.75 83 PRO A O 1
ATOM 627 N N . PHE A 1 84 ? 10.553 -2.586 -23.214 1.00 91.38 84 PHE A N 1
ATOM 628 C CA . PHE A 1 84 ? 10.282 -1.919 -24.491 1.00 91.38 84 PHE A CA 1
ATOM 629 C C . PHE A 1 84 ? 11.576 -1.520 -25.198 1.00 91.38 84 PHE A C 1
ATOM 631 O O . PHE A 1 84 ? 11.686 -1.677 -26.408 1.00 91.38 84 PHE A O 1
ATOM 638 N N . PHE A 1 85 ? 12.578 -1.061 -24.443 1.00 94.25 85 PHE A N 1
ATOM 639 C CA . PHE A 1 85 ? 13.913 -0.795 -24.974 1.00 94.25 85 PHE A CA 1
ATOM 640 C C . PHE A 1 85 ? 14.521 -2.066 -25.582 1.00 94.25 85 PHE A C 1
ATOM 642 O O . PHE A 1 85 ? 14.963 -2.046 -26.726 1.00 94.25 85 PHE A O 1
ATOM 649 N N . ASN A 1 86 ? 14.480 -3.185 -24.853 1.00 93.62 86 ASN A N 1
ATOM 650 C CA . ASN A 1 86 ? 14.987 -4.474 -25.327 1.00 93.62 86 ASN A CA 1
ATOM 651 C C . ASN A 1 86 ? 14.262 -4.945 -26.592 1.00 93.62 86 ASN A C 1
ATOM 653 O O . ASN A 1 86 ? 14.901 -5.459 -27.505 1.00 93.62 86 ASN A O 1
ATOM 657 N N . GLU A 1 87 ? 12.945 -4.752 -26.654 1.00 89.69 87 GLU A N 1
ATOM 658 C CA . GLU A 1 87 ? 12.131 -5.145 -27.802 1.00 89.69 87 GLU A CA 1
ATOM 659 C C . GLU A 1 87 ? 12.534 -4.405 -29.086 1.00 89.69 87 GLU A C 1
ATOM 661 O O . GLU A 1 87 ? 12.638 -5.035 -30.135 1.00 89.69 87 GLU A O 1
ATOM 666 N N . VAL A 1 88 ? 12.853 -3.106 -29.012 1.00 89.19 88 VAL A N 1
ATOM 667 C CA . VAL A 1 88 ? 13.336 -2.347 -30.182 1.00 89.19 88 VAL A CA 1
ATOM 668 C C . VAL A 1 88 ? 14.633 -2.954 -30.733 1.00 89.19 88 VAL A C 1
ATOM 670 O O . VAL A 1 88 ? 14.735 -3.214 -31.931 1.00 89.19 88 VAL A O 1
ATOM 673 N N . PHE A 1 89 ? 15.606 -3.252 -29.866 1.00 91.31 89 PHE A N 1
ATOM 674 C CA . PHE A 1 89 ? 16.861 -3.891 -30.288 1.00 91.31 89 PHE A CA 1
ATOM 675 C C . PHE A 1 89 ? 16.659 -5.329 -30.779 1.00 91.31 89 PHE A C 1
ATOM 677 O O . PHE A 1 89 ? 17.369 -5.771 -31.680 1.00 91.31 89 PHE A O 1
ATOM 684 N N . ARG A 1 90 ? 15.675 -6.053 -30.231 1.00 89.38 90 ARG A N 1
ATOM 685 C CA . ARG A 1 90 ? 15.313 -7.398 -30.691 1.00 89.38 90 ARG A CA 1
ATOM 686 C C . ARG A 1 90 ? 14.763 -7.376 -32.117 1.00 89.38 90 ARG A C 1
ATOM 688 O O . ARG A 1 90 ? 15.093 -8.272 -32.887 1.00 89.38 90 ARG A O 1
ATOM 695 N N . GLN A 1 91 ? 13.939 -6.386 -32.465 1.00 85.44 91 GLN A N 1
ATOM 696 C CA . GLN A 1 91 ? 13.340 -6.289 -33.799 1.00 85.44 91 GLN A CA 1
ATOM 697 C C . GLN A 1 91 ? 14.349 -5.961 -34.893 1.00 85.44 91 GLN A C 1
ATOM 699 O O . GLN A 1 91 ? 14.274 -6.550 -35.965 1.00 85.44 91 GLN A O 1
ATOM 704 N N . VAL A 1 92 ? 15.307 -5.075 -34.610 1.00 85.25 92 VAL A N 1
ATOM 705 C CA . VAL A 1 92 ? 16.391 -4.759 -35.556 1.00 85.25 92 VAL A CA 1
ATOM 706 C C . VAL A 1 92 ? 17.362 -5.944 -35.726 1.00 85.25 92 VAL A C 1
ATOM 708 O O . VAL A 1 92 ? 18.041 -6.061 -36.745 1.00 85.25 92 VAL A O 1
ATOM 711 N N . GLY A 1 93 ? 17.400 -6.863 -34.755 1.00 84.06 93 GLY A N 1
ATOM 712 C CA . GLY A 1 93 ? 18.192 -8.091 -34.811 1.00 84.06 93 GLY A CA 1
ATOM 713 C C . GLY A 1 93 ? 19.662 -7.895 -34.431 1.00 84.06 93 GLY A C 1
ATOM 714 O O . GLY A 1 93 ? 20.175 -6.776 -34.377 1.00 84.06 93 GLY A O 1
ATOM 715 N N . ASP A 1 94 ? 20.338 -9.007 -34.128 1.00 87.19 94 ASP A N 1
ATOM 716 C CA . ASP A 1 94 ? 21.774 -9.088 -33.804 1.00 87.19 94 ASP A CA 1
ATOM 717 C C . ASP A 1 94 ? 22.268 -8.136 -32.694 1.00 87.19 94 ASP A C 1
ATOM 719 O O . ASP A 1 94 ? 23.460 -7.844 -32.595 1.00 87.19 94 ASP A O 1
ATOM 723 N N . CYS A 1 95 ? 21.365 -7.675 -31.825 1.00 93.38 95 CYS A N 1
ATOM 724 C CA . CYS A 1 95 ? 21.675 -6.806 -30.695 1.00 93.38 95 CYS A CA 1
ATOM 725 C C . CYS A 1 95 ? 21.377 -7.497 -29.356 1.00 93.38 95 CYS A C 1
ATOM 727 O O . CYS A 1 95 ? 20.324 -8.108 -29.169 1.00 93.38 95 CYS A O 1
ATOM 729 N N . ARG A 1 96 ? 22.283 -7.346 -28.386 1.00 94.88 96 ARG A N 1
ATOM 730 C CA . ARG A 1 96 ? 22.130 -7.795 -26.996 1.00 94.88 96 ARG A CA 1
ATOM 731 C C . ARG A 1 96 ? 22.219 -6.602 -26.054 1.00 94.88 96 ARG A C 1
ATOM 733 O O . ARG A 1 96 ? 23.185 -5.848 -26.116 1.00 94.88 96 ARG A O 1
ATOM 740 N N . VAL A 1 97 ? 21.254 -6.469 -25.148 1.00 96.94 97 VAL A N 1
ATOM 741 C CA . VAL A 1 97 ? 21.243 -5.425 -24.113 1.00 96.94 97 VAL A CA 1
ATOM 742 C C . VAL A 1 97 ? 21.599 -6.034 -22.757 1.00 96.94 97 VAL A C 1
ATOM 744 O O . VAL A 1 97 ? 21.003 -7.027 -22.347 1.00 96.94 97 VAL A O 1
ATOM 747 N N . GLU A 1 98 ? 22.548 -5.425 -22.053 1.00 97.75 98 GLU A N 1
ATOM 748 C CA . GLU A 1 98 ? 22.932 -5.765 -20.682 1.00 97.75 98 GLU A CA 1
ATOM 749 C C . GLU A 1 98 ? 22.646 -4.582 -19.761 1.00 97.75 98 GLU A C 1
ATOM 751 O O . GLU A 1 98 ? 23.219 -3.506 -19.929 1.00 97.75 98 GLU A O 1
ATOM 756 N N . TRP A 1 99 ? 21.757 -4.776 -18.790 1.00 97.75 99 TRP A N 1
ATOM 757 C CA . TRP A 1 99 ? 21.363 -3.747 -17.829 1.00 97.75 99 TRP A CA 1
ATOM 758 C C . TRP A 1 99 ? 22.178 -3.848 -16.542 1.00 97.75 99 TRP A C 1
ATOM 760 O O . TRP A 1 99 ? 22.345 -4.936 -15.997 1.00 97.75 99 TRP A O 1
ATOM 770 N N . HIS A 1 100 ? 22.608 -2.703 -16.010 1.00 96.44 100 HIS A N 1
ATOM 771 C CA . HIS A 1 100 ? 23.248 -2.612 -14.688 1.00 96.44 100 HIS A CA 1
ATOM 772 C C . HIS A 1 100 ? 22.248 -2.344 -13.561 1.00 96.44 100 HIS A C 1
ATOM 774 O O . HIS A 1 100 ? 22.564 -2.529 -12.390 1.00 96.44 100 HIS A O 1
ATOM 780 N N . PHE A 1 101 ? 21.043 -1.890 -13.913 1.00 95.50 101 PHE A N 1
ATOM 781 C CA . PHE A 1 101 ? 19.971 -1.556 -12.980 1.00 95.50 101 PHE A CA 1
ATOM 782 C C . PHE A 1 101 ? 18.648 -2.138 -13.470 1.00 95.50 101 PHE A C 1
ATOM 784 O O . PHE A 1 101 ? 18.384 -2.162 -14.671 1.00 95.50 101 PHE A O 1
ATOM 791 N N . ALA A 1 102 ? 17.803 -2.567 -12.536 1.00 95.12 102 ALA A N 1
ATOM 792 C CA . ALA A 1 102 ? 16.447 -3.012 -12.837 1.00 95.12 102 ALA A CA 1
ATOM 793 C C . ALA A 1 102 ? 15.472 -1.825 -12.935 1.00 95.12 102 ALA A C 1
ATOM 795 O O . ALA A 1 102 ? 15.688 -0.778 -12.311 1.00 95.12 102 ALA A O 1
ATOM 796 N N . ASP A 1 103 ? 14.370 -2.010 -13.664 1.00 95.06 103 ASP A N 1
ATOM 797 C CA . ASP A 1 103 ? 13.240 -1.077 -13.636 1.00 95.06 103 ASP A CA 1
ATOM 798 C C . ASP A 1 103 ? 12.755 -0.874 -12.185 1.00 95.06 103 ASP A C 1
ATOM 800 O O . ASP A 1 103 ? 12.692 -1.812 -11.392 1.00 95.06 103 ASP A O 1
ATOM 804 N N . GLY A 1 104 ? 12.458 0.374 -11.823 1.00 95.19 104 GLY A N 1
ATOM 805 C CA . GLY A 1 104 ? 12.143 0.810 -10.458 1.00 95.19 104 GLY A CA 1
ATOM 806 C C . GLY A 1 104 ? 13.339 1.394 -9.698 1.00 95.19 104 GLY A C 1
ATOM 807 O O . GLY A 1 104 ? 13.151 2.066 -8.684 1.00 95.19 104 GLY A O 1
ATOM 808 N N . SER A 1 105 ? 14.565 1.217 -10.203 1.00 96.44 105 SER A N 1
ATOM 809 C CA . SER A 1 105 ? 15.765 1.791 -9.582 1.00 96.44 105 SER A CA 1
ATOM 810 C C . SER A 1 105 ? 15.743 3.321 -9.625 1.00 96.44 105 SER A C 1
ATOM 812 O O . SER A 1 105 ? 15.570 3.923 -10.688 1.00 96.44 105 SER A O 1
ATOM 814 N N . VAL A 1 106 ? 15.980 3.962 -8.476 1.00 96.00 106 VAL A N 1
ATOM 815 C CA . VAL A 1 106 ? 16.171 5.417 -8.386 1.00 96.00 106 VAL A CA 1
ATOM 816 C C . VAL A 1 106 ? 17.610 5.747 -8.766 1.00 96.00 106 VAL A C 1
ATOM 818 O O . VAL A 1 106 ? 18.556 5.407 -8.057 1.00 96.00 106 VAL A O 1
ATOM 821 N N . LEU A 1 107 ? 17.777 6.439 -9.885 1.00 94.88 107 LEU A N 1
ATOM 822 C CA . LEU A 1 107 ? 19.067 6.814 -10.439 1.00 94.88 107 LEU A CA 1
ATOM 823 C C . LEU A 1 107 ? 19.354 8.289 -10.170 1.00 94.88 107 LEU A C 1
ATOM 825 O O . LEU A 1 107 ? 18.521 9.161 -10.423 1.00 94.88 107 LEU A O 1
ATOM 829 N N . ASP A 1 108 ? 20.563 8.576 -9.693 1.00 92.62 108 ASP A N 1
ATOM 830 C CA . ASP A 1 108 ? 21.022 9.939 -9.440 1.00 92.62 108 ASP A CA 1
ATOM 831 C C . ASP A 1 108 ? 22.403 10.165 -10.073 1.00 92.62 108 ASP A C 1
ATOM 833 O O . ASP A 1 108 ? 23.434 9.915 -9.439 1.00 92.62 108 ASP A O 1
ATOM 837 N N . PRO A 1 109 ? 22.457 10.636 -11.333 1.00 90.19 109 PRO A N 1
ATOM 838 C CA . PRO A 1 109 ? 23.720 10.825 -12.030 1.00 90.19 109 PRO A CA 1
ATOM 839 C C . PRO A 1 109 ? 24.552 11.969 -11.442 1.00 90.19 109 PRO A C 1
ATOM 841 O O . PRO A 1 109 ? 25.738 12.042 -11.746 1.00 90.19 109 PRO A O 1
ATOM 844 N N . SER A 1 110 ? 23.990 12.829 -10.576 1.00 86.81 110 SER A N 1
ATOM 845 C CA . SER A 1 110 ? 24.755 13.887 -9.896 1.00 86.81 110 SER A CA 1
ATOM 846 C C . SER A 1 110 ? 25.851 13.339 -8.975 1.00 86.81 110 SER A C 1
ATOM 848 O O . SER A 1 110 ? 26.820 14.040 -8.701 1.00 86.81 110 SER A O 1
ATOM 850 N N . LYS A 1 111 ? 25.732 12.075 -8.554 1.00 76.50 111 LYS A N 1
ATOM 851 C CA . LYS A 1 111 ? 26.719 11.379 -7.719 1.00 76.50 111 LYS A CA 1
ATOM 852 C C . LYS A 1 111 ? 27.900 10.808 -8.514 1.00 76.50 111 LYS A C 1
ATOM 854 O O . LYS A 1 111 ? 28.845 10.307 -7.916 1.00 76.50 111 LYS A O 1
ATOM 859 N N . SER A 1 112 ? 27.852 10.863 -9.846 1.00 80.44 112 SER A N 1
ATOM 860 C CA . SER A 1 112 ? 28.934 10.414 -10.727 1.00 80.44 112 SER A CA 1
ATOM 861 C C . SER A 1 112 ? 29.855 11.576 -11.102 1.00 80.44 112 SER A C 1
ATOM 863 O O . SER A 1 112 ? 29.380 12.679 -11.379 1.00 80.44 112 SER A O 1
ATOM 865 N N . LEU A 1 113 ? 31.163 11.308 -11.196 1.00 74.31 113 LEU A N 1
ATOM 866 C CA . LEU A 1 113 ? 32.217 12.292 -11.489 1.00 74.31 113 LEU A CA 1
ATOM 867 C C . LEU A 1 113 ? 31.915 13.146 -12.737 1.00 74.31 113 LEU A C 1
ATOM 869 O O . LEU A 1 113 ? 32.161 14.346 -12.750 1.00 74.31 113 LEU A O 1
ATOM 873 N N . ASN A 1 114 ? 31.309 12.538 -13.762 1.00 81.75 114 ASN A N 1
ATOM 874 C CA . ASN A 1 114 ? 31.000 13.189 -15.041 1.00 81.75 114 ASN A CA 1
ATOM 875 C C . ASN A 1 114 ? 29.516 13.559 -15.202 1.00 81.75 114 ASN A C 1
ATOM 877 O O . ASN A 1 114 ? 29.065 13.824 -16.318 1.00 81.75 114 ASN A O 1
ATOM 881 N N . ARG A 1 115 ? 28.731 13.523 -14.113 1.00 83.88 115 ARG A N 1
ATOM 882 C CA . ARG A 1 115 ? 27.268 13.721 -14.118 1.00 83.88 115 ARG A CA 1
ATOM 883 C C . ARG A 1 115 ? 26.518 12.807 -15.099 1.00 83.88 115 ARG A C 1
ATOM 885 O O . ARG A 1 115 ? 25.453 13.155 -15.609 1.00 83.88 115 ARG A O 1
ATOM 892 N N . LYS A 1 116 ? 27.099 11.642 -15.383 1.00 89.19 116 LYS A N 1
ATOM 893 C CA . LYS A 1 116 ? 26.559 10.589 -16.245 1.00 89.19 116 LYS A CA 1
ATOM 894 C C . LYS A 1 116 ? 26.706 9.268 -15.512 1.00 89.19 116 LYS A C 1
ATOM 896 O O . LYS A 1 116 ? 27.800 8.952 -15.044 1.00 89.19 116 LYS A O 1
ATOM 901 N N . LEU A 1 117 ? 25.621 8.515 -15.415 1.00 93.19 117 LEU A N 1
ATOM 902 C CA . LEU A 1 117 ? 25.627 7.176 -14.837 1.00 93.19 117 LEU A CA 1
ATOM 903 C C . LEU A 1 117 ? 25.414 6.169 -15.959 1.00 93.19 117 LEU A C 1
ATOM 905 O O . LEU A 1 117 ? 24.444 6.284 -16.702 1.00 93.19 117 LEU A O 1
ATOM 909 N N . GLU A 1 118 ? 26.333 5.227 -16.113 1.00 94.81 118 GLU A N 1
ATOM 910 C CA . GLU A 1 118 ? 26.174 4.124 -17.056 1.00 94.81 118 GLU A CA 1
ATOM 911 C C . GLU A 1 118 ? 25.070 3.190 -16.555 1.00 94.81 118 GLU A C 1
ATOM 913 O O . GLU A 1 118 ? 25.174 2.690 -15.441 1.00 94.81 118 GLU A O 1
ATOM 918 N N . VAL A 1 119 ? 24.019 2.968 -17.348 1.00 96.00 119 VAL A N 1
ATOM 919 C CA . VAL A 1 119 ? 22.854 2.163 -16.932 1.00 96.00 119 VAL A CA 1
ATOM 920 C C . VAL A 1 119 ? 22.696 0.856 -17.696 1.00 96.00 119 VAL A C 1
ATOM 922 O O . VAL A 1 119 ? 22.121 -0.087 -17.158 1.00 96.00 119 VAL A O 1
ATOM 925 N N . ALA A 1 120 ? 23.202 0.794 -18.926 1.00 97.44 120 ALA A N 1
ATOM 926 C CA . ALA A 1 120 ? 23.196 -0.410 -19.741 1.00 97.44 120 ALA A CA 1
ATOM 927 C C . ALA A 1 120 ? 24.281 -0.349 -20.820 1.00 97.44 120 ALA A C 1
ATOM 929 O O . ALA A 1 120 ? 24.756 0.733 -21.184 1.00 97.44 120 ALA A O 1
ATOM 930 N N . ARG A 1 121 ? 24.620 -1.511 -21.373 1.00 98.25 121 ARG A N 1
ATOM 931 C CA . ARG A 1 121 ? 25.442 -1.669 -22.575 1.00 98.25 121 ARG A CA 1
ATOM 932 C C . ARG A 1 121 ? 24.655 -2.398 -23.652 1.00 98.25 121 ARG A C 1
ATOM 934 O O . ARG A 1 121 ? 23.927 -3.340 -23.355 1.00 98.25 121 ARG A O 1
ATOM 941 N N . VAL A 1 122 ? 24.819 -1.972 -24.898 1.00 97.94 122 VAL A N 1
ATOM 942 C CA . VAL A 1 122 ? 24.226 -2.616 -26.072 1.00 97.94 122 VAL A CA 1
ATOM 943 C C . VAL A 1 122 ? 25.347 -3.117 -26.968 1.00 97.94 122 VAL A C 1
ATOM 945 O O . VAL A 1 122 ? 26.221 -2.346 -27.351 1.00 97.94 122 VAL A O 1
ATOM 948 N N . TYR A 1 123 ? 25.312 -4.401 -27.297 1.00 97.75 123 TYR A N 1
ATOM 949 C CA . TYR A 1 123 ? 26.294 -5.098 -28.121 1.00 97.75 123 TYR A CA 1
ATOM 950 C C . TYR A 1 123 ? 25.641 -5.500 -29.438 1.00 97.75 123 TYR A C 1
ATOM 952 O O . TYR A 1 123 ? 24.550 -6.059 -29.402 1.00 97.75 123 TYR A O 1
ATOM 960 N N . GLY A 1 124 ? 26.292 -5.266 -30.574 1.00 96.31 124 GLY A N 1
ATOM 961 C CA . GLY A 1 124 ? 25.749 -5.636 -31.885 1.00 96.31 124 GLY A CA 1
ATOM 962 C C . GLY A 1 124 ? 26.413 -4.892 -33.046 1.00 96.31 124 GLY A C 1
ATOM 963 O O . GLY A 1 124 ? 27.339 -4.110 -32.818 1.00 96.31 124 GLY A O 1
ATOM 964 N N . PRO A 1 125 ? 25.970 -5.123 -34.294 1.00 95.81 125 PRO A N 1
ATOM 965 C CA . PRO A 1 125 ? 26.448 -4.390 -35.463 1.00 95.81 125 PRO A CA 1
ATOM 966 C C . PRO A 1 125 ? 26.218 -2.880 -35.322 1.00 95.81 125 PRO A C 1
ATOM 968 O O . PRO A 1 125 ? 25.124 -2.459 -34.938 1.00 95.81 125 PRO A O 1
ATOM 971 N N . ALA A 1 126 ? 27.208 -2.062 -35.693 1.00 94.12 126 ALA A N 1
ATOM 972 C CA . ALA A 1 126 ? 27.133 -0.600 -35.593 1.00 94.12 126 ALA A CA 1
ATOM 973 C C . ALA A 1 126 ? 25.853 -0.018 -36.223 1.00 94.12 126 ALA A C 1
ATOM 975 O O . ALA A 1 126 ? 25.147 0.756 -35.573 1.00 94.12 126 ALA A O 1
ATOM 976 N N . LYS A 1 127 ? 25.507 -0.448 -37.447 1.00 92.25 127 LYS A N 1
ATOM 977 C CA . LYS A 1 127 ? 24.273 -0.023 -38.126 1.00 92.25 127 LYS A CA 1
ATOM 978 C C . LYS A 1 127 ? 23.005 -0.326 -37.314 1.00 92.25 127 LYS A C 1
ATOM 980 O O . LYS A 1 127 ? 22.123 0.516 -37.229 1.00 92.25 127 LYS A O 1
ATOM 985 N N . ASN A 1 128 ? 22.929 -1.500 -36.678 1.00 91.75 128 ASN A N 1
ATOM 986 C CA . ASN A 1 128 ? 21.735 -1.953 -35.961 1.00 91.75 128 ASN A CA 1
ATOM 987 C C . ASN A 1 128 ? 21.572 -1.180 -34.651 1.00 91.75 128 ASN A C 1
ATOM 989 O O . ASN A 1 128 ? 20.466 -0.775 -34.295 1.00 91.75 128 ASN A O 1
ATOM 993 N N . ILE A 1 129 ? 22.687 -0.939 -33.953 1.00 94.25 129 ILE A N 1
ATOM 994 C CA . ILE A 1 129 ? 22.697 -0.144 -32.726 1.00 94.25 129 ILE A CA 1
ATOM 995 C C . ILE A 1 129 ? 22.193 1.278 -33.003 1.00 94.25 129 ILE A C 1
ATOM 997 O O . ILE A 1 129 ? 21.335 1.770 -32.271 1.00 94.25 129 ILE A O 1
ATOM 1001 N N . LEU A 1 130 ? 22.712 1.930 -34.049 1.00 92.75 130 LEU A N 1
ATOM 1002 C CA . LEU A 1 130 ? 22.348 3.311 -34.381 1.00 92.75 130 LEU A CA 1
ATOM 1003 C C . LEU A 1 130 ? 20.918 3.431 -34.917 1.00 92.75 130 LEU A C 1
ATOM 1005 O O . LEU A 1 130 ? 20.218 4.370 -34.543 1.00 92.75 130 LEU A O 1
ATOM 1009 N N . LEU A 1 131 ? 20.460 2.462 -35.714 1.00 89.81 131 LEU A N 1
ATOM 1010 C CA . LEU A 1 131 ? 19.083 2.415 -36.212 1.00 89.81 131 LEU A CA 1
ATOM 1011 C C . LEU A 1 131 ? 18.060 2.329 -35.064 1.00 89.81 131 LEU A C 1
ATOM 1013 O O . LEU A 1 131 ? 17.032 3.003 -35.084 1.00 89.81 131 LEU A O 1
ATOM 1017 N N . ALA A 1 132 ? 18.351 1.527 -34.036 1.00 90.94 132 ALA A N 1
ATOM 1018 C CA . ALA A 1 132 ? 17.474 1.326 -32.881 1.00 90.94 132 ALA A CA 1
ATOM 1019 C C . ALA A 1 132 ? 17.572 2.434 -31.812 1.00 90.94 132 ALA A C 1
ATOM 1021 O O . ALA A 1 132 ? 16.676 2.550 -30.969 1.00 90.94 132 ALA A O 1
ATOM 1022 N N . GLU A 1 133 ? 18.641 3.241 -31.815 1.00 92.50 133 GLU A N 1
ATOM 1023 C CA . GLU A 1 133 ? 18.975 4.162 -30.721 1.00 92.50 133 GLU A CA 1
ATOM 1024 C C . GLU A 1 133 ? 17.825 5.122 -30.395 1.00 92.50 133 GLU A C 1
ATOM 1026 O O . GLU A 1 133 ? 17.355 5.186 -29.254 1.00 92.50 133 GLU A O 1
ATOM 1031 N N . ARG A 1 134 ? 17.382 5.910 -31.381 1.00 92.06 134 ARG A N 1
ATOM 1032 C CA . ARG A 1 134 ? 16.448 7.015 -31.139 1.00 92.06 134 ARG A CA 1
ATOM 1033 C C . ARG A 1 134 ? 15.065 6.521 -30.698 1.00 92.06 134 ARG A C 1
ATOM 1035 O O . ARG A 1 134 ? 14.578 7.040 -29.685 1.00 92.06 134 ARG A O 1
ATOM 1042 N N . PRO A 1 135 ? 14.448 5.516 -31.348 1.00 87.94 135 PRO A N 1
ATOM 1043 C CA . PRO A 1 135 ? 13.174 4.970 -30.892 1.00 87.94 135 PRO A CA 1
ATOM 1044 C C . PRO A 1 135 ? 13.262 4.376 -29.482 1.00 87.94 135 PRO A C 1
ATOM 1046 O O . PRO A 1 135 ? 12.426 4.694 -28.631 1.00 87.94 135 PRO A O 1
ATOM 1049 N N . ALA A 1 136 ? 14.310 3.593 -29.194 1.00 92.31 136 ALA A N 1
ATOM 1050 C CA . ALA A 1 136 ? 14.493 2.966 -27.887 1.00 92.31 136 ALA A CA 1
ATOM 1051 C C . ALA A 1 136 ? 14.658 4.013 -26.769 1.00 92.31 136 ALA A C 1
ATOM 1053 O O . ALA A 1 136 ? 14.017 3.917 -25.718 1.00 92.31 136 ALA A O 1
ATOM 1054 N N . LEU A 1 137 ? 15.455 5.063 -27.010 1.00 94.75 137 LEU A N 1
ATOM 1055 C CA . LEU A 1 137 ? 15.633 6.170 -26.067 1.00 94.75 137 LEU A CA 1
ATOM 1056 C C . LEU A 1 137 ? 14.338 6.949 -25.821 1.00 94.75 137 LEU A C 1
ATOM 1058 O O . LEU A 1 137 ? 14.060 7.307 -24.677 1.00 94.75 137 LEU A O 1
ATOM 1062 N N . ASN A 1 138 ? 13.538 7.207 -26.859 1.00 90.25 138 ASN A N 1
ATOM 1063 C CA . ASN A 1 138 ? 12.276 7.939 -26.725 1.00 90.25 138 ASN A CA 1
ATOM 1064 C C . ASN A 1 138 ? 11.282 7.190 -25.824 1.00 90.25 138 ASN A C 1
ATOM 1066 O O . ASN A 1 138 ? 10.646 7.797 -24.957 1.00 90.25 138 ASN A O 1
ATOM 1070 N N . MET A 1 139 ? 11.181 5.868 -25.988 1.00 90.00 139 MET A N 1
ATOM 1071 C CA . MET A 1 139 ? 10.314 5.022 -25.164 1.00 90.00 139 MET A CA 1
ATOM 1072 C C . MET A 1 139 ? 10.794 4.947 -23.721 1.00 90.00 139 MET A C 1
ATOM 1074 O O . MET A 1 139 ? 10.009 5.178 -22.797 1.00 90.00 139 MET A O 1
ATOM 1078 N N . LEU A 1 140 ? 12.089 4.691 -23.529 1.00 95.50 140 LEU A N 1
ATOM 1079 C CA . LEU A 1 140 ? 12.693 4.611 -22.206 1.00 95.50 140 LEU A CA 1
ATOM 1080 C C . LEU A 1 140 ? 12.564 5.940 -21.451 1.00 95.50 140 LEU A C 1
ATOM 1082 O O . LEU A 1 140 ? 12.183 5.952 -20.282 1.00 95.50 140 LEU A O 1
ATOM 1086 N N . ALA A 1 141 ? 12.819 7.070 -22.117 1.00 95.00 141 ALA A N 1
ATOM 1087 C CA . ALA A 1 141 ? 12.684 8.396 -21.521 1.00 95.00 141 ALA A CA 1
ATOM 1088 C C . ALA A 1 141 ? 11.229 8.708 -21.140 1.00 95.00 141 ALA A C 1
ATOM 1090 O O . ALA A 1 141 ? 10.982 9.243 -20.056 1.00 95.00 141 ALA A O 1
ATOM 1091 N N . ARG A 1 142 ? 10.257 8.346 -21.991 1.00 94.62 142 ARG A N 1
ATOM 1092 C CA . ARG A 1 142 ? 8.827 8.520 -21.693 1.00 94.62 142 ARG A CA 1
ATOM 1093 C C . ARG A 1 142 ? 8.409 7.698 -20.477 1.00 94.62 142 ARG A C 1
ATOM 1095 O O . ARG A 1 142 ? 7.806 8.252 -19.558 1.00 94.62 142 ARG A O 1
ATOM 1102 N N . ALA A 1 143 ? 8.749 6.411 -20.458 1.00 96.25 143 ALA A N 1
ATOM 1103 C CA . ALA A 1 143 ? 8.430 5.514 -19.354 1.00 96.25 143 ALA A CA 1
ATOM 1104 C C . ALA A 1 143 ? 9.107 5.967 -18.050 1.00 96.25 143 ALA A C 1
ATOM 1106 O O . ALA A 1 143 ? 8.431 6.175 -17.045 1.00 96.25 143 ALA A O 1
ATOM 1107 N N . SER A 1 144 ? 10.412 6.239 -18.081 1.00 97.88 144 SER A N 1
ATOM 1108 C CA . SER A 1 144 ? 11.168 6.716 -16.914 1.00 97.88 144 SER A CA 1
ATOM 1109 C C . SER A 1 144 ? 10.640 8.059 -16.388 1.00 97.88 144 SER A C 1
ATOM 1111 O O . SER A 1 144 ? 10.548 8.269 -15.177 1.00 97.88 144 SER A O 1
ATOM 1113 N N . GLY A 1 145 ? 10.212 8.969 -17.271 1.00 97.25 145 GLY A N 1
ATOM 1114 C CA . GLY A 1 145 ? 9.590 10.238 -16.883 1.00 97.25 145 GLY A CA 1
ATOM 1115 C C . GLY A 1 145 ? 8.265 10.056 -16.133 1.00 97.25 145 GLY A C 1
ATOM 1116 O O . GLY A 1 145 ? 8.052 10.688 -15.095 1.00 97.25 145 GLY A O 1
ATOM 1117 N N . VAL A 1 146 ? 7.396 9.161 -16.617 1.00 96.62 146 VAL A N 1
ATOM 1118 C CA . VAL A 1 146 ? 6.128 8.817 -15.948 1.00 96.62 146 VAL A CA 1
ATOM 1119 C C . VAL A 1 146 ? 6.387 8.127 -14.606 1.00 96.62 146 VAL A C 1
ATOM 1121 O O . VAL A 1 146 ? 5.831 8.557 -13.594 1.00 96.62 146 VAL A O 1
ATOM 1124 N N . ALA A 1 147 ? 7.271 7.124 -14.569 1.00 97.62 147 ALA A N 1
ATOM 1125 C CA . ALA A 1 147 ? 7.628 6.407 -13.344 1.00 97.62 147 ALA A CA 1
ATOM 1126 C C . ALA A 1 147 ? 8.218 7.346 -12.282 1.00 97.62 147 ALA A C 1
ATOM 1128 O O . ALA A 1 147 ? 7.870 7.252 -11.107 1.00 97.62 147 ALA A O 1
ATOM 1129 N N . THR A 1 148 ? 9.037 8.318 -12.696 1.00 97.19 148 THR A N 1
ATOM 1130 C CA . THR A 1 148 ? 9.603 9.334 -11.796 1.00 97.19 148 THR A CA 1
ATOM 1131 C C . THR A 1 148 ? 8.518 10.187 -11.137 1.00 97.19 148 THR A C 1
ATOM 1133 O O . THR A 1 148 ? 8.577 10.413 -9.930 1.00 97.19 148 THR A O 1
ATOM 1136 N N . ARG A 1 149 ? 7.514 10.657 -11.893 1.00 95.38 149 ARG A N 1
ATOM 1137 C CA . ARG A 1 149 ? 6.391 11.422 -11.315 1.00 95.38 149 ARG A CA 1
ATOM 1138 C C . ARG A 1 149 ? 5.530 10.565 -10.389 1.00 95.38 149 ARG A C 1
ATOM 1140 O O . ARG A 1 149 ? 5.165 11.012 -9.308 1.00 95.38 149 ARG A O 1
ATOM 1147 N N . CYS A 1 150 ? 5.265 9.317 -10.773 1.00 94.94 150 CYS A N 1
ATOM 1148 C CA . CYS A 1 150 ? 4.528 8.366 -9.939 1.00 94.94 150 CYS A CA 1
ATOM 1149 C C . CYS A 1 150 ? 5.247 8.107 -8.608 1.00 94.94 150 CYS A C 1
ATOM 1151 O O . CYS A 1 150 ? 4.628 8.171 -7.549 1.00 94.94 150 CYS A O 1
ATOM 1153 N N . HIS A 1 151 ? 6.568 7.924 -8.649 1.00 94.88 151 HIS A N 1
ATOM 1154 C CA . HIS A 1 151 ? 7.389 7.734 -7.458 1.00 94.88 151 HIS A CA 1
ATOM 1155 C C . HIS A 1 151 ? 7.363 8.955 -6.528 1.00 94.88 151 HIS A C 1
ATOM 1157 O O . HIS A 1 151 ? 7.257 8.800 -5.313 1.00 94.88 151 HIS A O 1
ATOM 1163 N N . LYS A 1 152 ? 7.386 10.178 -7.077 1.00 93.81 152 LYS A N 1
ATOM 1164 C CA . LYS A 1 152 ? 7.212 11.403 -6.279 1.00 93.81 152 LYS A CA 1
ATOM 1165 C C . LYS A 1 152 ? 5.843 11.459 -5.608 1.00 93.81 152 LYS A C 1
ATOM 1167 O O . LYS A 1 152 ? 5.775 11.698 -4.409 1.00 93.81 152 LYS A O 1
ATOM 1172 N N . LEU A 1 153 ? 4.766 11.195 -6.350 1.00 90.81 153 LEU A N 1
ATOM 1173 C CA . LEU A 1 153 ? 3.407 11.162 -5.799 1.00 90.81 153 LEU A CA 1
ATOM 1174 C C . LEU A 1 153 ? 3.269 10.121 -4.684 1.00 90.81 153 LEU A C 1
ATOM 1176 O O . LEU A 1 153 ? 2.681 10.399 -3.639 1.00 90.81 153 LEU A O 1
ATOM 1180 N N . ARG A 1 154 ? 3.857 8.937 -4.879 1.00 90.38 154 ARG A N 1
ATOM 1181 C CA . ARG A 1 154 ? 3.933 7.897 -3.854 1.00 90.38 154 ARG A CA 1
ATOM 1182 C C . ARG A 1 154 ? 4.655 8.399 -2.601 1.00 90.38 154 ARG A C 1
ATOM 1184 O O . ARG A 1 154 ? 4.136 8.198 -1.508 1.00 90.38 154 ARG A O 1
ATOM 1191 N N . ALA A 1 155 ? 5.786 9.087 -2.753 1.00 91.19 155 ALA A N 1
ATOM 1192 C CA . ALA A 1 155 ? 6.518 9.660 -1.627 1.00 91.19 155 ALA A CA 1
ATOM 1193 C C . ALA A 1 155 ? 5.692 10.716 -0.866 1.00 91.19 155 ALA A C 1
ATOM 1195 O O . ALA A 1 155 ? 5.711 10.721 0.362 1.00 91.19 155 ALA A O 1
ATOM 1196 N N . VAL A 1 156 ? 4.916 11.563 -1.561 1.00 89.25 156 VAL A N 1
ATOM 1197 C CA . VAL A 1 156 ? 3.992 12.521 -0.915 1.00 89.25 156 VAL A CA 1
ATOM 1198 C C . VAL A 1 156 ? 2.911 11.777 -0.118 1.00 89.25 156 VAL A C 1
ATOM 1200 O O . VAL A 1 156 ? 2.663 12.110 1.038 1.00 89.25 156 VAL A O 1
ATOM 1203 N N . LYS A 1 157 ? 2.322 10.712 -0.681 1.00 87.19 157 LYS A N 1
ATOM 1204 C CA . LYS A 1 157 ? 1.370 9.837 0.030 1.00 87.19 157 LYS A CA 1
ATOM 1205 C C . LYS A 1 157 ? 1.978 9.203 1.287 1.00 87.19 157 LYS A C 1
ATOM 1207 O O . LYS A 1 157 ? 1.325 9.169 2.330 1.00 87.19 157 LYS A O 1
ATOM 1212 N N . GLU A 1 158 ? 3.188 8.660 1.178 1.00 86.81 158 GLU A N 1
ATOM 1213 C CA . GLU A 1 158 ? 3.877 7.993 2.288 1.00 86.81 158 GLU A CA 1
ATOM 1214 C C . GLU A 1 158 ? 4.224 8.995 3.396 1.00 86.81 158 GLU A C 1
ATOM 1216 O O . GLU A 1 158 ? 3.972 8.718 4.567 1.00 86.81 158 GLU A O 1
ATOM 1221 N N . ALA A 1 159 ? 4.698 10.191 3.032 1.00 86.19 159 ALA A N 1
ATOM 1222 C CA . ALA A 1 159 ? 4.961 11.279 3.972 1.00 86.19 159 ALA A CA 1
ATOM 1223 C C . ALA A 1 159 ? 3.691 11.752 4.701 1.00 86.19 159 ALA A C 1
ATOM 1225 O O . ALA A 1 159 ? 3.746 12.081 5.885 1.00 86.19 159 ALA A O 1
ATOM 1226 N N . ALA A 1 160 ? 2.541 11.729 4.023 1.00 81.94 160 ALA A N 1
ATOM 1227 C CA . ALA A 1 160 ? 1.242 12.037 4.614 1.00 81.94 160 ALA A CA 1
ATOM 1228 C C . ALA A 1 160 ? 0.670 10.902 5.491 1.00 81.94 160 ALA A C 1
ATOM 1230 O O . ALA A 1 160 ? -0.395 11.062 6.092 1.00 81.94 160 ALA A O 1
ATOM 1231 N N . GLY A 1 161 ? 1.330 9.736 5.553 1.00 80.31 161 GLY A N 1
ATOM 1232 C CA . GLY A 1 161 ? 0.832 8.561 6.275 1.00 80.31 161 GLY A CA 1
ATOM 1233 C C . GLY A 1 161 ? -0.482 8.014 5.705 1.00 80.31 161 GLY A C 1
ATOM 1234 O O . GLY A 1 161 ? -1.289 7.431 6.432 1.00 80.31 161 GLY A O 1
ATOM 1235 N N . TRP A 1 162 ? -0.747 8.241 4.415 1.00 83.31 162 TRP A N 1
ATOM 1236 C CA . TRP A 1 162 ? -1.992 7.827 3.780 1.00 83.31 162 TRP A CA 1
ATOM 1237 C C . TRP A 1 162 ? -1.878 6.423 3.184 1.00 83.31 162 TRP A C 1
ATOM 1239 O O . TRP A 1 162 ? -1.005 6.138 2.367 1.00 83.31 162 TRP A O 1
ATOM 1249 N N . HIS A 1 163 ? -2.802 5.533 3.547 1.00 82.19 163 HIS A N 1
ATOM 1250 C CA . HIS A 1 163 ? -2.798 4.136 3.091 1.00 82.19 163 HIS A CA 1
ATOM 1251 C C . HIS A 1 163 ? -3.700 3.869 1.877 1.00 82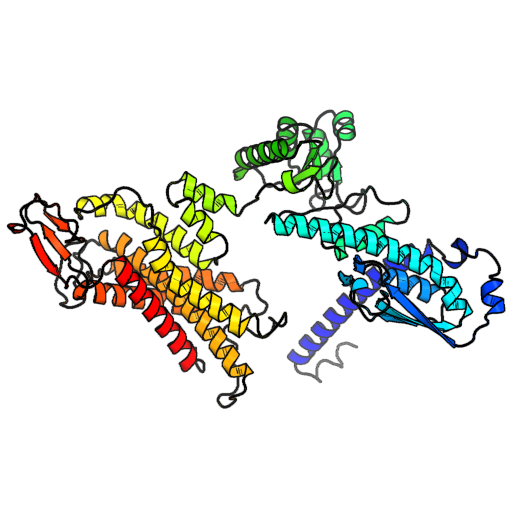.19 163 HIS A C 1
ATOM 1253 O O . HIS A 1 163 ? -3.836 2.720 1.460 1.00 82.19 163 HIS A O 1
ATOM 1259 N N . GLY A 1 164 ? -4.329 4.900 1.307 1.00 84.88 164 GLY A N 1
ATOM 1260 C CA . GLY A 1 164 ? -5.144 4.747 0.102 1.00 84.88 164 GLY A CA 1
ATOM 1261 C C . GLY A 1 164 ? -4.316 4.520 -1.164 1.00 84.88 164 GLY A C 1
ATOM 1262 O O . GLY A 1 164 ? -3.089 4.409 -1.129 1.00 84.88 164 GLY A O 1
ATOM 1263 N N . VAL A 1 165 ? -4.991 4.422 -2.305 1.00 88.88 165 VAL A N 1
ATOM 1264 C CA . VAL A 1 165 ? -4.365 4.143 -3.603 1.00 88.88 165 VAL A CA 1
ATOM 1265 C C . VAL A 1 165 ? -4.334 5.424 -4.431 1.00 88.88 165 VAL A C 1
ATOM 1267 O O . VAL A 1 165 ? -5.352 6.094 -4.565 1.00 88.88 165 VAL A O 1
ATOM 1270 N N . ILE A 1 166 ? -3.166 5.759 -4.982 1.00 90.50 166 ILE A N 1
ATOM 1271 C CA . ILE A 1 166 ? -3.063 6.729 -6.079 1.00 90.50 166 ILE A CA 1
ATOM 1272 C C . ILE A 1 166 ? -3.197 5.920 -7.364 1.00 90.50 166 ILE A C 1
ATOM 1274 O O . ILE A 1 166 ? -2.511 4.904 -7.501 1.00 90.50 166 ILE A O 1
ATOM 1278 N N . ALA A 1 167 ? -4.058 6.361 -8.277 1.00 91.06 167 ALA A N 1
ATOM 1279 C CA . ALA A 1 167 ? -4.304 5.681 -9.539 1.00 91.06 167 ALA A CA 1
ATOM 1280 C C . ALA A 1 167 ? -4.121 6.626 -10.737 1.00 91.06 167 ALA A C 1
ATOM 1282 O O . ALA A 1 167 ? -4.395 7.825 -10.663 1.00 91.06 167 ALA A O 1
ATOM 1283 N N . GLY A 1 168 ? -3.634 6.079 -11.849 1.00 91.00 168 GLY A N 1
ATOM 1284 C CA . GLY A 1 168 ? -3.575 6.750 -13.143 1.00 91.00 168 GLY A CA 1
ATOM 1285 C C . GLY A 1 168 ? -4.936 6.801 -13.839 1.00 91.00 168 GLY A C 1
ATOM 1286 O O . GLY A 1 168 ? -5.972 6.471 -13.280 1.00 91.00 168 GLY A O 1
ATOM 1287 N N . THR A 1 169 ? -4.962 7.202 -15.112 1.00 90.38 169 THR A N 1
ATOM 1288 C CA . THR A 1 169 ? -6.217 7.283 -15.885 1.00 90.38 169 THR A CA 1
ATOM 1289 C C . THR A 1 169 ? -6.038 6.736 -17.299 1.00 90.38 169 THR A C 1
ATOM 1291 O O . THR A 1 169 ? -4.978 6.225 -17.662 1.00 90.38 169 THR A O 1
ATOM 1294 N N . ARG A 1 170 ? -7.080 6.831 -18.132 1.00 92.38 170 ARG A N 1
ATOM 1295 C CA . ARG A 1 170 ? -7.001 6.571 -19.581 1.00 92.38 170 ARG A CA 1
ATOM 1296 C C . ARG A 1 170 ? -6.566 7.795 -20.401 1.00 92.38 170 ARG A C 1
ATOM 1298 O O . ARG A 1 170 ? -6.479 7.677 -21.627 1.00 92.38 170 ARG A O 1
ATOM 1305 N N . LYS A 1 171 ? -6.280 8.934 -19.750 1.00 89.06 171 LYS A N 1
ATOM 1306 C CA . LYS A 1 171 ? -5.727 10.163 -20.353 1.00 89.06 171 LYS A CA 1
ATOM 1307 C C . LYS A 1 171 ? -4.231 9.977 -20.645 1.00 89.06 171 LYS A C 1
ATOM 1309 O O . LYS A 1 171 ? -3.373 10.636 -20.073 1.00 89.06 171 LYS A O 1
ATOM 1314 N N . THR A 1 172 ? -3.950 9.003 -21.495 1.00 90.69 172 THR A N 1
ATOM 1315 C CA . THR A 1 172 ? -2.615 8.573 -21.914 1.00 90.69 172 THR A CA 1
ATOM 1316 C C . THR A 1 172 ? -2.316 9.098 -23.308 1.00 90.69 172 THR A C 1
ATOM 1318 O O . THR A 1 172 ? -3.249 9.328 -24.085 1.00 90.69 172 THR A O 1
ATOM 1321 N N . THR A 1 173 ? -1.041 9.218 -23.675 1.00 89.31 173 THR A N 1
ATOM 1322 C CA . THR A 1 173 ? -0.690 9.569 -25.058 1.00 89.31 173 THR A CA 1
ATOM 1323 C C . THR A 1 173 ? -1.214 8.490 -26.021 1.00 89.31 173 THR A C 1
ATOM 1325 O O . THR A 1 173 ? -1.042 7.295 -25.750 1.00 89.31 173 THR A O 1
ATOM 1328 N N . PRO A 1 174 ? -1.900 8.868 -27.122 1.00 84.31 174 PRO A N 1
ATOM 1329 C CA . PRO A 1 174 ? -2.376 7.906 -28.116 1.00 84.31 174 PRO A CA 1
ATOM 1330 C C . PRO A 1 174 ? -1.242 6.990 -28.600 1.00 84.31 174 PRO A C 1
ATOM 1332 O O . PRO A 1 174 ? -0.144 7.461 -28.873 1.00 84.31 174 PRO A O 1
ATOM 1335 N N . GLY A 1 175 ? -1.487 5.678 -28.644 1.00 82.00 175 GLY A N 1
ATOM 1336 C CA . GLY A 1 175 ? -0.479 4.663 -28.993 1.00 82.00 175 GLY A CA 1
ATOM 1337 C C . GLY A 1 175 ? 0.484 4.258 -27.863 1.00 82.00 175 GLY A C 1
ATOM 1338 O O . GLY A 1 175 ? 1.054 3.180 -27.922 1.00 82.00 175 GLY A O 1
ATOM 1339 N N . PHE A 1 176 ? 0.611 5.045 -26.788 1.00 87.56 176 PHE A N 1
ATOM 1340 C CA . PHE A 1 176 ? 1.599 4.815 -25.714 1.00 87.56 176 PHE A CA 1
ATOM 1341 C C . PHE A 1 176 ? 1.008 4.275 -24.407 1.00 87.56 176 PHE A C 1
ATOM 1343 O O . PHE A 1 176 ? 1.717 4.125 -23.413 1.00 87.56 176 PHE A O 1
ATOM 1350 N N . ARG A 1 177 ? -0.291 3.953 -24.386 1.00 89.62 177 ARG A N 1
ATOM 1351 C CA . ARG A 1 177 ? -0.999 3.554 -23.161 1.00 89.62 177 ARG A CA 1
ATOM 1352 C C . ARG A 1 177 ? -0.318 2.405 -22.421 1.00 89.62 177 ARG A C 1
ATOM 1354 O O . ARG A 1 177 ? -0.173 2.495 -21.210 1.00 89.62 177 ARG A O 1
ATOM 1361 N N . LEU A 1 178 ? 0.095 1.350 -23.123 1.00 89.56 178 LEU A N 1
ATOM 1362 C CA . LEU A 1 178 ? 0.741 0.198 -22.488 1.00 89.56 178 LEU A CA 1
ATOM 1363 C C . LEU A 1 178 ? 2.029 0.608 -21.758 1.00 89.56 178 LEU A C 1
ATOM 1365 O O . LEU A 1 178 ? 2.211 0.258 -20.595 1.00 89.56 178 LEU A O 1
ATOM 1369 N N . ILE A 1 179 ? 2.871 1.407 -22.418 1.00 91.62 179 ILE A N 1
ATOM 1370 C CA . ILE A 1 179 ? 4.150 1.891 -21.885 1.00 91.62 179 ILE A CA 1
ATOM 1371 C C . ILE A 1 179 ? 3.919 2.782 -20.660 1.00 91.62 179 ILE A C 1
ATOM 1373 O O . ILE A 1 179 ? 4.579 2.628 -19.635 1.00 91.62 179 ILE A O 1
ATOM 1377 N N . GLU A 1 180 ? 2.957 3.700 -20.736 1.00 94.44 180 GLU A N 1
ATOM 1378 C CA . GLU A 1 180 ? 2.667 4.630 -19.641 1.00 94.44 180 GLU A CA 1
ATOM 1379 C C . GLU A 1 180 ? 2.053 3.937 -18.428 1.00 94.44 180 GLU A C 1
ATOM 1381 O O . GLU A 1 180 ? 2.413 4.252 -17.299 1.00 94.44 180 GLU A O 1
ATOM 1386 N N . LYS A 1 181 ? 1.156 2.972 -18.646 1.00 93.88 181 LYS A N 1
ATOM 1387 C CA . LYS A 1 181 ? 0.553 2.178 -17.569 1.00 93.88 181 LYS A CA 1
ATOM 1388 C C . LYS A 1 181 ? 1.591 1.264 -16.917 1.00 93.88 181 LYS A C 1
ATOM 1390 O O . LYS A 1 181 ? 1.638 1.182 -15.696 1.00 93.88 181 LYS A O 1
ATOM 1395 N N . TYR A 1 182 ? 2.475 0.655 -17.707 1.00 95.56 182 TYR A N 1
ATOM 1396 C CA . TYR A 1 182 ? 3.628 -0.075 -17.179 1.00 95.56 182 TYR A CA 1
ATOM 1397 C C . TYR A 1 182 ? 4.509 0.828 -16.305 1.00 95.56 182 TYR A C 1
ATOM 1399 O O . TYR A 1 182 ? 4.839 0.474 -15.176 1.00 95.56 182 TYR A O 1
ATOM 1407 N N . ALA A 1 183 ? 4.822 2.036 -16.779 1.00 96.81 183 ALA A N 1
ATOM 1408 C CA . ALA A 1 183 ? 5.601 3.002 -16.016 1.00 96.81 183 ALA A CA 1
ATOM 1409 C C . ALA A 1 183 ? 4.918 3.447 -14.709 1.00 96.81 183 ALA A C 1
ATOM 1411 O O . ALA A 1 183 ? 5.610 3.678 -13.720 1.00 96.81 183 ALA A O 1
ATOM 1412 N N . MET A 1 184 ? 3.582 3.542 -14.675 1.00 96.06 184 MET A N 1
ATOM 1413 C CA . MET A 1 184 ? 2.834 3.803 -13.435 1.00 96.06 184 MET A CA 1
ATOM 1414 C C . MET A 1 184 ? 3.060 2.692 -12.404 1.00 96.06 184 MET A C 1
ATOM 1416 O O . MET A 1 184 ? 3.403 2.999 -11.262 1.00 96.06 184 MET A O 1
ATOM 1420 N N . LEU A 1 185 ? 2.966 1.422 -12.825 1.00 95.25 185 LEU A N 1
ATOM 1421 C CA . LEU A 1 185 ? 3.218 0.266 -11.955 1.00 95.25 185 LEU A CA 1
ATOM 1422 C C . LEU A 1 185 ? 4.647 0.272 -11.410 1.00 95.25 185 LEU A C 1
ATOM 1424 O O . LEU A 1 185 ? 4.842 0.154 -10.202 1.00 95.25 185 LEU A O 1
ATOM 1428 N N . VAL A 1 186 ? 5.641 0.477 -12.282 1.00 96.25 186 VAL A N 1
ATOM 1429 C CA . VAL A 1 186 ? 7.057 0.577 -11.885 1.00 96.25 186 VAL A CA 1
ATOM 1430 C C . VAL A 1 186 ? 7.284 1.744 -10.917 1.00 96.25 186 VAL A C 1
ATOM 1432 O O . VAL A 1 186 ? 8.037 1.626 -9.954 1.00 96.25 186 VAL A O 1
ATOM 1435 N N . GLY A 1 187 ? 6.593 2.867 -11.127 1.00 93.44 187 GLY A N 1
ATOM 1436 C CA . GLY A 1 187 ? 6.619 4.022 -10.231 1.00 93.44 187 GLY A CA 1
ATOM 1437 C C . GLY A 1 187 ? 5.862 3.834 -8.908 1.00 93.44 187 GLY A C 1
ATOM 1438 O O . GLY A 1 187 ? 5.920 4.720 -8.055 1.00 93.44 187 GLY A O 1
ATOM 1439 N N . GLY A 1 188 ? 5.170 2.707 -8.708 1.00 91.94 188 GLY A N 1
ATOM 1440 C CA . GLY A 1 188 ? 4.437 2.387 -7.480 1.00 91.94 188 GLY A CA 1
ATOM 1441 C C . GLY A 1 188 ? 3.054 3.036 -7.366 1.00 91.94 188 GLY A C 1
ATOM 1442 O O . GLY A 1 188 ? 2.592 3.290 -6.252 1.00 91.94 188 GLY A O 1
ATOM 1443 N N . VAL A 1 189 ? 2.409 3.326 -8.497 1.00 92.31 189 VAL A N 1
ATOM 1444 C CA . VAL A 1 189 ? 1.057 3.899 -8.601 1.00 92.31 189 VAL A CA 1
ATOM 1445 C C . VAL A 1 189 ? 0.155 2.924 -9.365 1.00 92.31 189 VAL A C 1
ATOM 1447 O O . VAL A 1 189 ? 0.597 2.270 -10.309 1.00 92.31 189 VAL A O 1
ATOM 1450 N N . ASP A 1 190 ? -1.111 2.806 -8.959 1.00 92.62 190 ASP A N 1
ATOM 1451 C CA . ASP A 1 190 ? -2.069 1.912 -9.615 1.00 92.62 190 ASP A CA 1
ATOM 1452 C C . ASP A 1 190 ? -2.410 2.422 -11.018 1.00 92.62 190 ASP A C 1
ATOM 1454 O O . ASP A 1 190 ? -2.433 3.624 -11.292 1.00 92.62 190 ASP A O 1
ATOM 1458 N N . THR A 1 191 ? -2.681 1.517 -11.946 1.00 91.12 191 THR A N 1
ATOM 1459 C CA . THR A 1 191 ? -2.989 1.905 -13.318 1.00 91.12 191 THR A CA 1
ATOM 1460 C C . THR A 1 191 ? -4.385 2.479 -13.475 1.00 91.12 191 THR A C 1
ATOM 1462 O O . THR A 1 191 ? -4.608 3.182 -14.456 1.00 91.12 191 THR A O 1
ATOM 1465 N N . HIS A 1 192 ? -5.333 2.184 -12.585 1.00 91.19 192 HIS A N 1
ATOM 1466 C CA . HIS A 1 192 ? -6.770 2.185 -12.889 1.00 91.19 192 HIS A CA 1
ATOM 1467 C C . HIS A 1 192 ? -7.076 1.244 -14.070 1.00 91.19 192 HIS A C 1
ATOM 1469 O O . HIS A 1 192 ? -6.219 0.475 -14.522 1.00 91.19 192 HIS A O 1
ATOM 1475 N N . ARG A 1 193 ? -8.289 1.298 -14.623 1.00 90.75 193 ARG A N 1
ATOM 1476 C CA . ARG A 1 193 ? -8.682 0.471 -15.771 1.00 90.75 193 ARG A CA 1
ATOM 1477 C C . ARG A 1 193 ? -7.814 0.744 -17.007 1.00 90.75 193 ARG A C 1
ATOM 1479 O O . ARG A 1 193 ? -7.485 1.897 -17.331 1.00 90.75 193 ARG A O 1
ATOM 1486 N N . MET A 1 194 ? -7.472 -0.325 -17.727 1.00 88.88 194 MET A N 1
ATOM 1487 C CA . MET A 1 194 ? -6.689 -0.255 -18.965 1.00 88.88 194 MET A CA 1
ATOM 1488 C C . MET A 1 194 ? -7.514 0.311 -20.121 1.00 88.88 194 MET A C 1
ATOM 1490 O O . MET A 1 194 ? -7.081 1.230 -20.819 1.00 88.88 194 MET A O 1
ATOM 1494 N N . ASP A 1 195 ? -8.737 -0.177 -20.284 1.00 89.19 195 ASP A N 1
ATOM 1495 C CA . ASP A 1 195 ? -9.637 0.184 -21.375 1.00 89.19 195 ASP A CA 1
ATOM 1496 C C . ASP A 1 195 ? -11.100 0.251 -20.900 1.00 89.19 195 ASP A C 1
ATOM 1498 O O . ASP A 1 195 ? -11.382 0.284 -19.701 1.00 89.19 195 ASP A O 1
ATOM 1502 N N . LEU A 1 196 ? -12.033 0.370 -21.849 1.00 91.62 196 LEU A N 1
ATOM 1503 C CA . LEU A 1 196 ? -13.472 0.411 -21.570 1.00 91.62 196 LEU A CA 1
ATOM 1504 C C . LEU A 1 196 ? -14.050 -0.959 -21.189 1.00 91.62 196 LEU A C 1
ATOM 1506 O O . LEU A 1 196 ? -15.120 -1.002 -20.592 1.00 91.62 196 LEU A O 1
ATOM 1510 N N . SER A 1 197 ? -13.352 -2.046 -21.516 1.00 87.50 197 SER A N 1
ATOM 1511 C CA . SER A 1 197 ? -13.795 -3.424 -21.288 1.00 87.50 197 SER A CA 1
ATOM 1512 C C . SER A 1 197 ? -13.392 -3.938 -19.904 1.00 87.50 197 SER A C 1
ATOM 1514 O O . SER A 1 197 ? -14.044 -4.817 -19.353 1.00 87.50 197 SER A O 1
ATOM 1516 N N . SER A 1 198 ? -12.327 -3.375 -19.330 1.00 87.62 198 SER A N 1
ATOM 1517 C CA . SER A 1 198 ? -11.741 -3.805 -18.055 1.00 87.62 198 SER A CA 1
ATOM 1518 C C . SER A 1 198 ? -12.612 -3.473 -16.835 1.00 87.62 198 SER A C 1
ATOM 1520 O O . SER A 1 198 ? -12.596 -4.195 -15.842 1.00 87.62 198 SER A O 1
ATOM 1522 N N . MET A 1 199 ? -13.335 -2.349 -16.875 1.00 93.50 199 MET A N 1
ATOM 1523 C CA . MET A 1 199 ? -14.206 -1.895 -15.787 1.00 93.50 199 MET A CA 1
ATOM 1524 C C . MET A 1 199 ? -15.262 -0.919 -16.306 1.00 93.50 199 MET A C 1
ATOM 1526 O O . MET A 1 199 ? -14.952 -0.015 -17.098 1.00 93.50 199 MET A O 1
ATOM 1530 N N . ILE A 1 200 ? -16.491 -1.059 -15.807 1.00 95.44 200 ILE A N 1
ATOM 1531 C CA . ILE A 1 200 ? -17.599 -0.172 -16.149 1.00 95.44 200 ILE A CA 1
ATOM 1532 C C . ILE A 1 200 ? -17.469 1.108 -15.325 1.00 95.44 200 ILE A C 1
ATOM 1534 O O . ILE A 1 200 ? -17.386 1.055 -14.106 1.00 95.44 200 ILE A O 1
ATOM 1538 N N . MET A 1 201 ? -17.476 2.256 -16.001 1.00 94.75 201 MET A N 1
ATOM 1539 C CA . MET A 1 201 ? -17.516 3.576 -15.365 1.00 94.75 201 MET A CA 1
ATOM 1540 C C . MET A 1 201 ? -18.668 4.354 -15.981 1.00 94.75 201 MET A C 1
ATOM 1542 O O . MET A 1 201 ? -18.628 4.672 -17.174 1.00 94.75 201 MET A O 1
ATOM 1546 N N . LEU A 1 202 ? -19.677 4.636 -15.170 1.00 95.62 202 LEU A N 1
ATOM 1547 C CA . LEU A 1 202 ? -20.850 5.407 -15.536 1.00 95.62 202 LEU A CA 1
ATOM 1548 C C . LEU A 1 202 ? -20.592 6.872 -15.189 1.00 95.62 202 LEU A C 1
ATOM 1550 O O . LEU A 1 202 ? -20.387 7.223 -14.033 1.00 95.62 202 LEU A O 1
ATOM 1554 N N . LYS A 1 203 ? -20.574 7.702 -16.227 1.00 92.81 203 LYS A N 1
ATOM 1555 C CA . LYS A 1 203 ? -20.408 9.161 -16.143 1.00 92.81 203 LYS A CA 1
ATOM 1556 C C . LYS A 1 203 ? -21.756 9.873 -16.236 1.00 92.81 203 LYS A C 1
ATOM 1558 O O . LYS A 1 203 ? -22.727 9.259 -16.683 1.00 92.81 203 LYS A O 1
ATOM 1563 N N . ASP A 1 204 ? -21.766 11.170 -15.962 1.00 88.88 204 ASP A N 1
ATOM 1564 C CA . ASP A 1 204 ? -22.873 12.110 -16.198 1.00 88.88 204 ASP A CA 1
ATOM 1565 C C . ASP A 1 204 ? -23.686 11.835 -17.481 1.00 88.88 204 ASP A C 1
ATOM 1567 O O . ASP A 1 204 ? -24.902 11.668 -17.443 1.00 88.88 204 ASP A O 1
ATOM 1571 N N . ASN A 1 205 ? -23.013 11.667 -18.617 1.00 90.19 205 ASN A N 1
ATOM 1572 C CA . ASN A 1 205 ? -23.625 11.432 -19.921 1.00 90.19 205 ASN A CA 1
ATOM 1573 C C . ASN A 1 205 ? -24.381 10.095 -19.988 1.00 90.19 205 ASN A C 1
ATOM 1575 O O . ASN A 1 205 ? -25.411 9.982 -20.651 1.00 90.19 205 ASN A O 1
ATOM 1579 N N . HIS A 1 206 ? -23.888 9.072 -19.286 1.00 92.38 206 HIS A N 1
ATOM 1580 C CA . HIS A 1 206 ? -24.537 7.761 -19.221 1.00 92.38 206 HIS A CA 1
ATOM 1581 C C . HIS A 1 206 ? -25.774 7.818 -18.327 1.00 92.38 206 HIS A C 1
ATOM 1583 O O . HIS A 1 206 ? -26.805 7.231 -18.661 1.00 92.38 206 HIS A O 1
ATOM 1589 N N . ILE A 1 207 ? -25.671 8.536 -17.207 1.00 90.88 207 ILE A N 1
ATOM 1590 C CA . ILE A 1 207 ? -26.777 8.758 -16.274 1.00 90.88 207 ILE A CA 1
ATOM 1591 C C . ILE A 1 207 ? -27.885 9.540 -16.989 1.00 90.88 207 ILE A C 1
ATOM 1593 O O . ILE A 1 207 ? -29.030 9.096 -17.003 1.00 90.88 207 ILE A O 1
ATOM 1597 N N . TRP A 1 208 ? -27.539 10.620 -17.695 1.00 89.19 208 TRP A N 1
ATOM 1598 C CA . TRP A 1 208 ? -28.483 11.405 -18.493 1.00 89.19 208 TRP A CA 1
ATOM 1599 C C . TRP A 1 208 ? -29.200 10.560 -19.555 1.00 89.19 208 TRP A C 1
ATOM 1601 O O . TRP A 1 208 ? -30.426 10.577 -19.637 1.00 89.19 208 TRP A O 1
ATOM 1611 N N . ALA A 1 209 ? -28.459 9.745 -20.313 1.00 89.50 209 ALA A N 1
ATOM 1612 C CA . ALA A 1 209 ? -29.036 8.886 -21.348 1.00 89.50 209 ALA A CA 1
ATOM 1613 C C . ALA A 1 209 ? -29.941 7.764 -20.798 1.00 89.50 209 ALA A C 1
ATOM 1615 O O . ALA A 1 209 ? -30.785 7.230 -21.518 1.00 89.50 209 ALA A O 1
ATOM 1616 N N . THR A 1 210 ? -29.758 7.364 -19.538 1.00 88.75 210 THR A N 1
ATOM 1617 C CA . THR A 1 210 ? -30.540 6.293 -18.897 1.00 88.75 210 THR A CA 1
ATOM 1618 C C . THR A 1 210 ? -31.648 6.807 -17.980 1.00 88.75 210 THR A C 1
ATOM 1620 O O . THR A 1 210 ? -32.550 6.032 -17.654 1.00 88.75 210 THR A O 1
ATOM 1623 N N . GLY A 1 211 ? -31.607 8.087 -17.607 1.00 88.94 211 GLY A N 1
ATOM 1624 C CA . GLY A 1 211 ? -32.610 8.805 -16.822 1.00 88.94 211 GLY A CA 1
ATOM 1625 C C . GLY A 1 211 ? -32.434 8.738 -15.300 1.00 88.94 211 GLY A C 1
ATOM 1626 O O . GLY A 1 211 ? -33.058 9.526 -14.601 1.00 88.94 211 GLY A O 1
ATOM 1627 N N . SER A 1 212 ? -31.618 7.821 -14.768 1.00 93.44 212 SER A N 1
ATOM 1628 C CA . SER A 1 212 ? -31.324 7.711 -13.324 1.00 93.44 212 SER A CA 1
ATOM 1629 C C . SER A 1 212 ? -30.040 6.920 -13.077 1.00 93.44 212 SER A C 1
ATOM 1631 O O . SER A 1 212 ? -29.684 6.053 -13.884 1.00 93.44 212 SER A O 1
ATOM 1633 N N . ILE A 1 213 ? -29.373 7.161 -11.944 1.00 95.69 213 ILE A N 1
ATOM 1634 C CA . ILE A 1 213 ? -28.172 6.408 -11.554 1.00 95.69 213 ILE A CA 1
ATOM 1635 C C . ILE A 1 213 ? -28.550 4.953 -11.284 1.00 95.69 213 ILE A C 1
ATOM 1637 O O . ILE A 1 213 ? -27.918 4.038 -11.814 1.00 95.69 213 ILE A O 1
ATOM 1641 N N . SER A 1 214 ? -29.639 4.735 -10.548 1.00 96.25 214 SER A N 1
ATOM 1642 C CA . SER A 1 214 ? -30.143 3.399 -10.220 1.00 96.25 214 SER A CA 1
ATOM 1643 C C . SER A 1 214 ? -30.415 2.561 -11.472 1.00 96.25 214 SER A C 1
ATOM 1645 O O . SER A 1 214 ? -29.991 1.406 -11.575 1.00 96.25 214 SER A O 1
ATOM 1647 N N . GLY A 1 215 ? -31.070 3.158 -12.475 1.00 94.94 215 GLY A N 1
ATOM 1648 C CA . GLY A 1 215 ? -31.333 2.505 -13.755 1.00 94.94 215 GLY A CA 1
ATOM 1649 C C . GLY A 1 215 ? -30.056 2.204 -14.545 1.00 94.94 215 GLY A C 1
ATOM 1650 O O . GLY A 1 215 ? -29.949 1.133 -15.154 1.00 94.94 215 GLY A O 1
ATOM 1651 N N . ALA A 1 216 ? -29.078 3.113 -14.520 1.00 96.62 216 ALA A N 1
ATOM 1652 C CA . ALA A 1 216 ? -27.784 2.929 -15.170 1.00 96.62 216 ALA A CA 1
ATOM 1653 C C . ALA A 1 216 ? -26.999 1.763 -14.549 1.00 96.62 216 ALA A C 1
ATOM 1655 O O . ALA A 1 216 ? -26.544 0.872 -15.271 1.00 96.62 216 ALA A O 1
ATOM 1656 N N . VAL A 1 217 ? -26.899 1.727 -13.216 1.00 96.81 217 VAL A N 1
ATOM 1657 C CA . VAL A 1 217 ? -26.187 0.681 -12.467 1.00 96.81 217 VAL A CA 1
ATOM 1658 C C . VAL A 1 217 ? -26.856 -0.680 -12.662 1.00 96.81 217 VAL A C 1
ATOM 1660 O O . VAL A 1 217 ? -26.165 -1.659 -12.939 1.00 96.81 217 VAL A O 1
ATOM 1663 N N . ALA A 1 218 ? -28.191 -0.759 -12.626 1.00 94.94 218 ALA A N 1
ATOM 1664 C CA . ALA A 1 218 ? -28.913 -2.010 -12.863 1.00 94.94 218 ALA A CA 1
ATOM 1665 C C . ALA A 1 218 ? -28.663 -2.574 -14.276 1.00 94.94 218 ALA A C 1
ATOM 1667 O O . ALA A 1 218 ? -28.399 -3.770 -14.441 1.00 94.94 218 ALA A O 1
ATOM 1668 N N . LYS A 1 219 ? -28.692 -1.714 -15.306 1.00 95.69 219 LYS A N 1
ATOM 1669 C CA . LYS A 1 219 ? -28.368 -2.104 -16.690 1.00 95.69 219 LYS A CA 1
ATOM 1670 C C . LYS A 1 219 ? -26.909 -2.546 -16.820 1.00 95.69 219 LYS A C 1
ATOM 1672 O O . LYS A 1 219 ? -26.646 -3.590 -17.416 1.00 95.69 219 LYS A O 1
ATOM 1677 N N . ALA A 1 220 ? -25.982 -1.794 -16.227 1.00 95.12 220 ALA A N 1
ATOM 1678 C CA . ALA A 1 220 ? -24.561 -2.119 -16.208 1.00 95.12 220 ALA A CA 1
ATOM 1679 C C . ALA A 1 220 ? -24.287 -3.463 -15.523 1.00 95.12 220 ALA A C 1
ATOM 1681 O O . ALA A 1 220 ? -23.570 -4.290 -16.078 1.00 95.12 220 ALA A O 1
ATOM 1682 N N . ARG A 1 221 ? -24.909 -3.730 -14.369 1.00 94.75 221 ARG A N 1
ATOM 1683 C CA . ARG A 1 221 ? -24.762 -4.994 -13.634 1.00 94.75 221 ARG A CA 1
ATOM 1684 C C . ARG A 1 221 ? -25.305 -6.178 -14.424 1.00 94.75 221 ARG A C 1
ATOM 1686 O O . ARG A 1 221 ? -24.672 -7.230 -14.458 1.00 94.75 221 ARG A O 1
ATOM 1693 N N . LYS A 1 222 ? -26.440 -6.001 -15.107 1.00 94.62 222 LYS A N 1
ATOM 1694 C CA . LYS A 1 222 ? -27.009 -7.033 -15.983 1.00 94.62 222 LYS A CA 1
ATOM 1695 C C . LYS A 1 222 ? -26.097 -7.352 -17.174 1.00 94.62 222 LYS A C 1
ATOM 1697 O O . LYS A 1 222 ? -26.020 -8.510 -17.567 1.00 94.62 222 LYS A O 1
ATOM 1702 N N . ALA A 1 223 ? -25.420 -6.349 -17.737 1.00 94.00 223 ALA A N 1
ATOM 1703 C CA . ALA A 1 223 ? -24.537 -6.518 -18.892 1.00 94.00 223 ALA A CA 1
ATOM 1704 C C . ALA A 1 223 ? -23.129 -7.024 -18.523 1.00 94.00 223 ALA A C 1
ATOM 1706 O O . ALA A 1 223 ? -22.601 -7.902 -19.196 1.00 94.00 223 ALA A O 1
ATOM 1707 N N . GLY A 1 224 ? -22.519 -6.478 -17.467 1.00 90.31 224 GLY A N 1
ATOM 1708 C CA . GLY A 1 224 ? -21.157 -6.811 -17.027 1.00 90.31 224 GLY A CA 1
ATOM 1709 C C . GLY A 1 224 ? -21.054 -8.050 -16.137 1.00 90.31 224 GLY A C 1
ATOM 1710 O O . GLY A 1 224 ? -19.958 -8.566 -15.930 1.00 90.31 224 GLY A O 1
ATOM 1711 N N . GLY A 1 225 ? -22.178 -8.534 -15.602 1.00 89.50 225 GLY A N 1
ATOM 1712 C CA . GLY A 1 225 ? -22.210 -9.679 -14.696 1.00 89.50 225 GLY A CA 1
ATOM 1713 C C . GLY A 1 225 ? -21.579 -9.390 -13.328 1.00 89.50 225 GLY A C 1
ATOM 1714 O O . GLY A 1 225 ? -21.462 -8.244 -12.890 1.00 89.50 225 GLY A O 1
ATOM 1715 N N . PHE A 1 226 ? -21.196 -10.456 -12.621 1.00 87.56 226 PHE A N 1
ATOM 1716 C CA . PHE A 1 226 ? -20.661 -10.368 -11.255 1.00 87.56 226 PHE A CA 1
ATOM 1717 C C . PHE A 1 226 ? -19.150 -10.081 -11.193 1.00 87.56 226 PHE A C 1
ATOM 1719 O O . PHE A 1 226 ? -18.647 -9.717 -10.135 1.00 87.56 226 PHE A O 1
ATOM 1726 N N . SER A 1 227 ? -18.416 -10.275 -12.293 1.00 88.94 227 SER A N 1
ATOM 1727 C CA . SER A 1 227 ? -16.949 -10.200 -12.321 1.00 88.94 227 SER A CA 1
ATOM 1728 C C . SER A 1 227 ? -16.402 -8.794 -12.570 1.00 88.94 227 SER A C 1
ATOM 1730 O O . SER A 1 227 ? -15.239 -8.534 -12.268 1.00 88.94 227 SER A O 1
ATOM 1732 N N . VAL A 1 228 ? -17.211 -7.889 -13.130 1.00 92.38 228 VAL A N 1
ATOM 1733 C CA . VAL A 1 228 ? -16.783 -6.538 -13.511 1.00 92.38 228 VAL A CA 1
ATOM 1734 C C . VAL A 1 228 ? -17.255 -5.526 -12.471 1.00 92.38 228 VAL A C 1
ATOM 1736 O O . VAL A 1 228 ? -18.437 -5.473 -12.125 1.00 92.38 228 VAL A O 1
ATOM 1739 N N . LYS A 1 229 ? -16.324 -4.703 -11.979 1.00 94.50 229 LYS A N 1
ATOM 1740 C CA . LYS A 1 229 ? -16.638 -3.601 -11.061 1.00 94.50 229 LYS A CA 1
ATOM 1741 C C . LYS A 1 229 ? -17.400 -2.491 -11.787 1.00 94.50 229 LYS A C 1
ATOM 1743 O O . LYS A 1 229 ? -17.135 -2.213 -12.961 1.00 94.50 229 LYS A O 1
ATOM 1748 N N . ILE A 1 230 ? -18.316 -1.854 -11.068 1.00 96.69 230 ILE A N 1
ATOM 1749 C CA . ILE A 1 230 ? -19.076 -0.694 -11.531 1.00 96.69 230 ILE A CA 1
ATOM 1750 C C . ILE A 1 230 ? -18.664 0.520 -10.711 1.00 96.69 230 ILE A C 1
ATOM 1752 O O . ILE A 1 230 ? -18.856 0.561 -9.496 1.00 96.69 230 ILE A O 1
ATOM 1756 N N . GLU A 1 231 ? -18.123 1.509 -11.401 1.00 96.88 231 GLU A N 1
ATOM 1757 C CA . GLU A 1 231 ? -17.806 2.822 -10.868 1.00 96.88 231 GLU A CA 1
ATOM 1758 C C . GLU A 1 231 ? -18.823 3.856 -11.359 1.00 96.88 231 GLU A C 1
ATOM 1760 O O . GLU A 1 231 ? -19.223 3.820 -12.526 1.00 96.88 231 GLU A O 1
ATOM 1765 N N . VAL A 1 232 ? -19.232 4.777 -10.487 1.00 97.25 232 VAL A N 1
ATOM 1766 C CA . VAL A 1 232 ? -20.158 5.867 -10.829 1.00 97.25 232 VAL A CA 1
ATOM 1767 C C . VAL A 1 232 ? -19.548 7.214 -10.454 1.00 97.25 232 VAL A C 1
ATOM 1769 O O . VAL A 1 232 ? -19.140 7.416 -9.311 1.00 97.25 232 VAL A O 1
ATOM 1772 N N . GLU A 1 233 ? -19.503 8.131 -11.417 1.00 94.62 233 GLU A N 1
ATOM 1773 C CA . GLU A 1 233 ? -19.098 9.528 -11.233 1.00 94.62 233 GLU A CA 1
ATOM 1774 C C . GLU A 1 233 ? -20.270 10.326 -10.654 1.00 94.62 233 GLU A C 1
ATOM 1776 O O . GLU A 1 233 ? -21.352 10.348 -11.240 1.00 94.62 233 GLU A O 1
ATOM 1781 N N . CYS A 1 234 ? -20.057 10.931 -9.487 1.00 93.56 234 CYS A N 1
ATOM 1782 C CA . CYS A 1 234 ? -21.066 11.635 -8.702 1.00 93.56 234 CYS A CA 1
ATOM 1783 C C . CYS A 1 234 ? -20.596 13.066 -8.425 1.00 93.56 234 CYS A C 1
ATOM 1785 O O . CYS A 1 234 ? -19.466 13.288 -7.981 1.00 93.56 234 CYS A O 1
ATOM 1787 N N . GLN A 1 235 ? -21.481 14.034 -8.644 1.00 91.19 235 GLN A N 1
ATOM 1788 C CA . GLN A 1 235 ? -21.209 15.462 -8.455 1.00 91.19 235 GLN A CA 1
ATOM 1789 C C . GLN A 1 235 ? -21.535 15.943 -7.035 1.00 91.19 235 GLN A C 1
ATOM 1791 O O . GLN A 1 235 ? -21.118 17.022 -6.623 1.00 91.19 235 GLN A O 1
ATOM 1796 N N . ASN A 1 236 ? -22.305 15.164 -6.273 1.00 92.25 236 ASN A N 1
ATOM 1797 C CA . ASN A 1 236 ? -22.724 15.490 -4.913 1.00 92.25 236 ASN A CA 1
ATOM 1798 C C . ASN A 1 236 ? -22.982 14.216 -4.085 1.00 92.25 236 ASN A C 1
ATOM 1800 O O . ASN A 1 236 ? -23.020 13.103 -4.608 1.00 92.25 236 ASN A O 1
ATOM 1804 N N . GLU A 1 237 ? -23.161 14.376 -2.770 1.00 94.31 237 GLU A N 1
ATOM 1805 C CA . GLU A 1 237 ? -23.403 13.245 -1.865 1.00 94.31 237 GLU A CA 1
ATOM 1806 C C . GLU A 1 237 ? -24.722 12.505 -2.132 1.00 94.31 237 GLU A C 1
ATOM 1808 O O . GLU A 1 237 ? -24.779 11.307 -1.880 1.00 94.31 237 GLU A O 1
ATOM 1813 N N . ALA A 1 238 ? -25.760 13.176 -2.643 1.00 95.00 238 ALA A N 1
ATOM 1814 C CA . ALA A 1 238 ? -27.048 12.532 -2.909 1.00 95.00 238 ALA A CA 1
ATOM 1815 C C . ALA A 1 238 ? -26.956 11.560 -4.097 1.00 95.00 238 ALA A C 1
ATOM 1817 O O . ALA A 1 238 ? -27.481 10.452 -4.031 1.00 95.00 238 ALA A O 1
ATOM 1818 N N . GLU A 1 239 ? -26.220 11.934 -5.145 1.00 95.19 239 GLU A N 1
ATOM 1819 C CA . GLU A 1 239 ? -25.888 11.030 -6.254 1.00 95.19 239 GLU A CA 1
ATOM 1820 C C . GLU A 1 239 ? -25.030 9.851 -5.786 1.00 95.19 239 GLU A C 1
ATOM 1822 O O . GLU A 1 239 ? -25.263 8.710 -6.187 1.00 95.19 239 GLU A O 1
ATOM 1827 N N . ALA A 1 240 ? -24.072 10.108 -4.888 1.00 95.25 240 ALA A N 1
ATOM 1828 C CA . ALA A 1 240 ? -23.269 9.058 -4.273 1.00 95.25 240 ALA A CA 1
ATOM 1829 C C . ALA A 1 240 ? -24.130 8.079 -3.458 1.00 95.25 240 ALA A C 1
ATOM 1831 O O . ALA A 1 240 ? -23.921 6.871 -3.547 1.00 95.25 240 ALA A O 1
ATOM 1832 N N . ASP A 1 241 ? -25.107 8.573 -2.692 1.00 96.44 241 ASP A N 1
ATOM 1833 C CA . ASP A 1 241 ? -26.055 7.724 -1.966 1.00 96.44 241 ASP A CA 1
ATOM 1834 C C . ASP A 1 241 ? -26.874 6.849 -2.918 1.00 96.44 241 ASP A C 1
ATOM 1836 O O . ASP A 1 241 ? -26.972 5.644 -2.689 1.00 96.44 241 ASP A O 1
ATOM 1840 N N . GLU A 1 242 ? -27.402 7.427 -4.004 1.00 96.75 242 GLU A N 1
ATOM 1841 C CA . GLU A 1 242 ? -28.154 6.680 -5.018 1.00 96.75 242 GLU A CA 1
ATOM 1842 C C . GLU A 1 242 ? -27.277 5.595 -5.669 1.00 96.75 242 GLU A C 1
ATOM 1844 O O . GLU A 1 242 ? -27.701 4.448 -5.820 1.00 96.75 242 GLU A O 1
ATOM 1849 N N . ALA A 1 243 ? -26.025 5.920 -6.005 1.00 97.00 243 ALA A N 1
ATOM 1850 C CA . ALA A 1 243 ? -25.079 4.967 -6.577 1.00 97.00 243 ALA A CA 1
ATOM 1851 C C . ALA A 1 243 ? -24.773 3.799 -5.623 1.00 97.00 243 ALA A C 1
ATOM 1853 O O . ALA A 1 243 ? -24.734 2.641 -6.053 1.00 97.00 243 ALA A O 1
ATOM 1854 N N . ILE A 1 244 ? -24.564 4.083 -4.331 1.00 96.75 244 ILE A N 1
ATOM 1855 C CA . ILE A 1 244 ? -24.290 3.061 -3.309 1.00 96.75 244 ILE A CA 1
ATOM 1856 C C . ILE A 1 244 ? -25.516 2.171 -3.108 1.00 96.75 244 ILE A C 1
ATOM 1858 O O . ILE A 1 244 ? -25.376 0.947 -3.074 1.00 96.75 244 ILE A O 1
ATOM 1862 N N . GLU A 1 245 ? -26.708 2.763 -3.010 1.00 97.06 245 GLU A N 1
ATOM 1863 C CA . GLU A 1 245 ? -27.966 2.027 -2.867 1.00 97.06 245 GLU A CA 1
ATOM 1864 C C . GLU A 1 245 ? -28.222 1.105 -4.065 1.00 97.06 245 GLU A C 1
ATOM 1866 O O . GLU A 1 245 ? -28.622 -0.048 -3.894 1.00 97.06 245 GLU A O 1
ATOM 1871 N N . ALA A 1 246 ? -27.900 1.573 -5.273 1.00 95.50 246 ALA A N 1
ATOM 1872 C CA . ALA A 1 246 ? -28.000 0.797 -6.503 1.00 95.50 246 ALA A CA 1
ATOM 1873 C C . ALA A 1 246 ? -26.937 -0.315 -6.636 1.00 95.50 246 ALA A C 1
ATOM 1875 O O . ALA A 1 246 ? -27.021 -1.146 -7.545 1.00 95.50 246 ALA A O 1
ATOM 1876 N N . GLY A 1 247 ? -25.943 -0.358 -5.741 1.00 94.44 247 GLY A N 1
ATOM 1877 C CA . GLY A 1 247 ? -24.911 -1.396 -5.702 1.00 94.44 247 GLY A CA 1
ATOM 1878 C C . GLY A 1 247 ? -23.681 -1.108 -6.567 1.00 94.44 247 GLY A C 1
ATOM 1879 O O . GLY A 1 247 ? -23.093 -2.046 -7.122 1.00 94.44 247 GLY A O 1
ATOM 1880 N N . ALA A 1 248 ? -23.293 0.163 -6.710 1.00 96.19 248 ALA A N 1
ATOM 1881 C CA . ALA A 1 248 ? -21.997 0.538 -7.270 1.00 96.19 248 ALA A CA 1
ATOM 1882 C C . ALA A 1 248 ? -20.841 0.058 -6.371 1.00 96.19 248 ALA A C 1
ATOM 1884 O O . ALA A 1 248 ? -20.900 0.142 -5.144 1.00 96.19 248 ALA A O 1
ATOM 1885 N N . ASP A 1 249 ? -19.764 -0.432 -6.987 1.00 95.44 249 ASP A N 1
ATOM 1886 C CA . ASP A 1 249 ? -18.566 -0.895 -6.278 1.00 95.44 249 ASP A CA 1
ATOM 1887 C C . ASP A 1 249 ? -17.667 0.279 -5.856 1.00 95.44 249 ASP A C 1
ATOM 1889 O O . ASP A 1 249 ? -16.978 0.217 -4.831 1.00 95.44 249 ASP A O 1
ATOM 1893 N N . ILE A 1 250 ? -17.650 1.335 -6.673 1.00 95.56 250 ILE A N 1
ATOM 1894 C CA . ILE A 1 250 ? -16.815 2.526 -6.512 1.00 95.56 250 ILE A CA 1
ATOM 1895 C C . ILE A 1 250 ? -17.672 3.763 -6.780 1.00 95.56 250 ILE A C 1
ATOM 1897 O O . ILE A 1 250 ? -18.397 3.824 -7.773 1.00 95.56 250 ILE A O 1
ATOM 1901 N N . VAL A 1 251 ? -17.561 4.754 -5.904 1.00 95.56 251 VAL A N 1
ATOM 1902 C CA . VAL A 1 251 ? -18.139 6.082 -6.100 1.00 95.56 251 VAL A CA 1
ATOM 1903 C C . VAL A 1 251 ? -17.006 7.075 -6.302 1.00 95.56 251 VAL A C 1
ATOM 1905 O O . VAL A 1 251 ? -16.180 7.258 -5.407 1.00 95.56 251 VAL A O 1
ATOM 1908 N N . MET A 1 252 ? -16.975 7.713 -7.466 1.00 94.12 252 MET A N 1
ATOM 1909 C CA . MET A 1 252 ? -16.031 8.774 -7.791 1.00 94.12 252 MET A CA 1
ATOM 1910 C C . MET A 1 252 ? -16.674 10.124 -7.484 1.00 94.12 252 MET A C 1
ATOM 1912 O O . MET A 1 252 ? -17.655 10.500 -8.116 1.00 94.12 252 MET A O 1
ATOM 1916 N N . LEU A 1 253 ? -16.116 10.848 -6.517 1.00 91.06 253 LEU A N 1
ATOM 1917 C CA . LEU A 1 253 ? -16.497 12.220 -6.199 1.00 91.06 253 LEU A CA 1
ATOM 1918 C C . LEU A 1 253 ? -15.724 13.159 -7.131 1.00 91.06 253 LEU A C 1
ATOM 1920 O O . LEU A 1 253 ? -14.517 13.353 -6.950 1.00 91.06 253 LEU A O 1
ATOM 1924 N N . ASP A 1 254 ? -16.400 13.690 -8.151 1.00 85.62 254 ASP A N 1
ATOM 1925 C CA . ASP A 1 254 ? -15.758 14.511 -9.183 1.00 85.62 254 ASP A CA 1
ATOM 1926 C C . ASP A 1 254 ? -15.717 15.995 -8.794 1.00 85.62 254 ASP A C 1
ATOM 1928 O O . ASP A 1 254 ? -16.720 16.575 -8.379 1.00 85.62 254 ASP A O 1
ATOM 1932 N N . ASN A 1 255 ? -14.540 16.611 -8.933 1.00 77.94 255 ASN A N 1
ATOM 1933 C CA . ASN A 1 255 ? -14.266 18.032 -8.677 1.00 77.94 255 ASN A CA 1
ATOM 1934 C C . ASN A 1 255 ? -14.599 18.539 -7.260 1.00 77.94 255 ASN A C 1
ATOM 1936 O O . ASN A 1 255 ? -14.805 19.738 -7.060 1.00 77.94 255 ASN A O 1
ATOM 1940 N N . PHE A 1 256 ? -14.604 17.657 -6.261 1.00 82.25 256 PHE A N 1
ATOM 1941 C CA . PHE A 1 256 ? -14.564 18.081 -4.861 1.00 82.25 256 PHE A CA 1
ATOM 1942 C C . PHE A 1 256 ? -13.195 18.687 -4.549 1.00 82.25 256 PHE A C 1
ATOM 1944 O O . PHE A 1 256 ? -12.185 18.215 -5.060 1.00 82.25 256 PHE A O 1
ATOM 1951 N N . ASP A 1 257 ? -13.135 19.695 -3.681 1.00 82.00 257 ASP A N 1
ATOM 1952 C CA . ASP A 1 257 ? -11.865 20.186 -3.152 1.00 82.00 257 ASP A CA 1
ATOM 1953 C C . ASP A 1 257 ? -11.345 19.278 -2.018 1.00 82.00 257 ASP A C 1
ATOM 1955 O O . ASP A 1 257 ? -12.063 18.431 -1.479 1.00 82.00 257 ASP A O 1
ATOM 1959 N N . GLY A 1 258 ? -10.074 19.439 -1.633 1.00 79.06 258 GLY A N 1
ATOM 1960 C CA . GLY A 1 258 ? -9.440 18.608 -0.599 1.00 79.06 258 GLY A CA 1
ATOM 1961 C C . GLY A 1 258 ? -10.214 18.553 0.735 1.00 79.06 258 GLY A C 1
ATOM 1962 O O . GLY A 1 258 ? -10.429 17.466 1.277 1.00 79.06 258 GLY A O 1
ATOM 1963 N N . PRO A 1 259 ? -10.684 19.684 1.294 1.00 81.75 259 PRO A N 1
ATOM 1964 C CA . PRO A 1 259 ? -11.543 19.664 2.477 1.00 81.75 259 PRO A CA 1
ATOM 1965 C C . PRO A 1 259 ? -12.910 19.011 2.227 1.00 81.75 259 PRO A C 1
ATOM 1967 O O . PRO A 1 259 ? -13.333 18.163 3.020 1.00 81.75 259 PRO A O 1
ATOM 1970 N N . GLY A 1 260 ? -13.588 19.365 1.132 1.00 84.69 260 GLY A N 1
ATOM 1971 C CA . GLY A 1 260 ? -14.922 18.876 0.797 1.00 84.69 260 GLY A CA 1
ATOM 1972 C C . GLY A 1 260 ? -14.954 17.369 0.587 1.00 84.69 260 GLY A C 1
ATOM 1973 O O . GLY A 1 260 ? -15.832 16.697 1.130 1.00 84.69 260 GLY A O 1
ATOM 1974 N N . ILE A 1 261 ? -13.955 16.803 -0.099 1.00 85.62 261 ILE A N 1
ATOM 1975 C CA . ILE A 1 261 ? -13.894 15.356 -0.324 1.00 85.62 261 ILE A CA 1
ATOM 1976 C C . ILE A 1 261 ? -13.727 14.581 0.986 1.00 85.62 261 ILE A C 1
ATOM 1978 O O . ILE A 1 261 ? -14.309 13.509 1.140 1.00 85.62 261 ILE A O 1
ATOM 1982 N N . LYS A 1 262 ? -12.997 15.114 1.979 1.00 84.94 262 LYS A N 1
ATOM 1983 C CA . LYS A 1 262 ? -12.866 14.460 3.295 1.00 84.94 262 LYS A CA 1
ATOM 1984 C C . LYS A 1 262 ? -14.186 14.460 4.054 1.00 84.94 262 LYS A C 1
ATOM 1986 O O . LYS A 1 262 ? -14.522 13.451 4.677 1.00 84.94 262 LYS A O 1
ATOM 1991 N N . VAL A 1 263 ? -14.918 15.575 4.009 1.00 87.94 263 VAL A N 1
ATOM 1992 C CA . VAL A 1 263 ? -16.234 15.702 4.651 1.00 87.94 263 VAL A CA 1
ATOM 1993 C C . VAL A 1 263 ? -17.225 14.737 4.007 1.00 87.94 263 VAL A C 1
ATOM 1995 O O . VAL A 1 263 ? -17.809 13.920 4.720 1.00 87.94 263 VAL A O 1
ATOM 1998 N N . ALA A 1 264 ? -17.328 14.754 2.678 1.00 87.69 264 ALA A N 1
ATOM 1999 C CA . ALA A 1 264 ? -18.216 13.873 1.928 1.00 87.69 264 ALA A CA 1
ATOM 2000 C C . ALA A 1 264 ? -17.848 12.397 2.121 1.00 87.69 264 ALA A C 1
ATOM 2002 O O . ALA A 1 264 ? -18.704 11.575 2.446 1.00 87.69 264 ALA A O 1
ATOM 2003 N N . ALA A 1 265 ? -16.560 12.048 2.032 1.00 88.69 265 ALA A N 1
ATOM 2004 C CA . ALA A 1 265 ? -16.108 10.678 2.244 1.00 88.69 265 ALA A CA 1
ATOM 2005 C C . ALA A 1 265 ? -16.423 10.178 3.659 1.00 88.69 265 ALA A C 1
ATOM 2007 O O . ALA A 1 265 ? -16.871 9.043 3.826 1.00 88.69 265 ALA A O 1
ATOM 2008 N N . LYS A 1 266 ? -16.223 11.017 4.684 1.00 87.75 266 LYS A N 1
ATOM 2009 C CA . LYS A 1 266 ? -16.577 10.681 6.066 1.00 87.75 266 LYS A CA 1
ATOM 2010 C C . LYS A 1 266 ? -18.086 10.489 6.220 1.00 87.75 266 LYS A C 1
ATOM 2012 O O . LYS A 1 266 ? -18.497 9.468 6.764 1.00 87.75 266 LYS A O 1
ATOM 2017 N N . SER A 1 267 ? -18.883 11.436 5.726 1.00 90.81 267 SER A N 1
ATOM 2018 C CA . SER A 1 267 ? -20.348 11.381 5.758 1.00 90.81 267 SER A CA 1
ATOM 2019 C C . SER A 1 267 ? -20.866 10.095 5.107 1.00 90.81 267 SER A C 1
ATOM 2021 O O . SER A 1 267 ? -21.565 9.315 5.753 1.00 90.81 267 SER A O 1
ATOM 2023 N N . LEU A 1 268 ? -20.442 9.798 3.875 1.00 90.69 268 LEU A N 1
ATOM 2024 C CA . LEU A 1 268 ? -20.843 8.592 3.146 1.00 90.69 268 LEU A CA 1
ATOM 2025 C C . LEU A 1 268 ? -20.426 7.313 3.884 1.00 90.69 268 LEU A C 1
ATOM 2027 O O . LEU A 1 268 ? -21.234 6.398 4.046 1.00 90.69 268 LEU A O 1
ATOM 2031 N N . LYS A 1 269 ? -19.186 7.238 4.388 1.00 88.88 269 LYS A N 1
ATOM 2032 C CA . LYS A 1 269 ? -18.720 6.068 5.149 1.00 88.88 269 LYS A CA 1
ATOM 2033 C C . LYS A 1 269 ? -19.499 5.865 6.446 1.00 88.88 269 LYS A C 1
ATOM 2035 O O . LYS A 1 269 ? -19.802 4.721 6.763 1.00 88.88 269 LYS A O 1
ATOM 2040 N N . GLU A 1 270 ? -19.835 6.925 7.179 1.00 89.38 270 GLU A N 1
ATOM 2041 C CA . GLU A 1 270 ? -20.632 6.833 8.410 1.00 89.38 270 GLU A CA 1
ATOM 2042 C C . GLU A 1 270 ? -22.083 6.422 8.117 1.00 89.38 270 GLU A C 1
ATOM 2044 O O . GLU A 1 270 ? -22.613 5.532 8.786 1.00 89.38 270 GLU A O 1
ATOM 2049 N N . ARG A 1 271 ? -22.710 7.006 7.088 1.00 91.69 271 ARG A N 1
ATOM 2050 C CA . ARG A 1 271 ? -24.107 6.724 6.710 1.00 91.69 271 ARG A CA 1
ATOM 2051 C C . ARG A 1 271 ? -24.320 5.300 6.189 1.00 91.69 271 ARG A C 1
ATOM 2053 O O . ARG A 1 271 ? -25.378 4.713 6.433 1.00 91.69 271 ARG A O 1
ATOM 2060 N N . TRP A 1 272 ? -23.312 4.730 5.528 1.00 91.94 272 TRP A N 1
ATOM 2061 C CA . TRP A 1 272 ? -23.390 3.415 4.881 1.00 91.94 272 TRP A CA 1
ATOM 2062 C C . TRP A 1 272 ? -22.584 2.303 5.573 1.00 91.94 272 TRP A C 1
ATOM 2064 O O . TRP A 1 272 ? -22.607 1.168 5.096 1.00 91.94 272 TRP A O 1
ATOM 2074 N N . ALA A 1 273 ? -21.934 2.577 6.714 1.00 84.25 273 ALA A N 1
ATOM 2075 C CA . ALA A 1 273 ? -20.999 1.671 7.404 1.00 84.25 273 ALA A CA 1
ATOM 2076 C C . ALA A 1 273 ? -21.505 0.228 7.612 1.00 84.25 273 ALA A C 1
ATOM 2078 O O . ALA A 1 273 ? -20.718 -0.715 7.557 1.00 84.25 273 ALA A O 1
ATOM 2079 N N . SER A 1 274 ? -22.804 0.052 7.872 1.00 85.31 274 SER A N 1
ATOM 2080 C CA . SER A 1 274 ? -23.447 -1.250 8.114 1.00 85.31 274 SER A CA 1
ATOM 2081 C C . SER A 1 274 ? -24.323 -1.744 6.960 1.00 85.31 274 SER A C 1
ATOM 2083 O O . SER A 1 274 ? -24.887 -2.832 7.058 1.00 85.31 274 SER A O 1
ATOM 2085 N N . LYS A 1 275 ? -24.463 -0.955 5.888 1.00 91.19 275 LYS A N 1
ATOM 2086 C CA . LYS A 1 275 ? -25.433 -1.190 4.809 1.00 91.19 275 LYS A CA 1
ATOM 2087 C C . LYS A 1 275 ? -24.783 -1.695 3.525 1.00 91.19 275 LYS A C 1
ATOM 2089 O O . LYS A 1 275 ? -25.337 -2.575 2.878 1.00 91.19 275 LYS A O 1
ATOM 2094 N N . ALA A 1 276 ? -23.618 -1.157 3.164 1.00 89.50 276 ALA A N 1
ATOM 2095 C CA . ALA A 1 276 ? -22.962 -1.471 1.898 1.00 89.50 276 ALA A CA 1
ATOM 2096 C C . ALA A 1 276 ? -21.435 -1.380 2.004 1.00 89.50 276 ALA A C 1
ATOM 2098 O O . ALA A 1 276 ? -20.884 -0.630 2.812 1.00 89.50 276 ALA A O 1
ATOM 2099 N N . LYS A 1 277 ? -20.740 -2.135 1.148 1.00 89.25 277 LYS A N 1
ATOM 2100 C CA . LYS A 1 277 ? -19.290 -2.027 0.951 1.00 89.25 277 LYS A CA 1
ATOM 2101 C C . LYS A 1 277 ? -19.029 -1.375 -0.402 1.00 89.25 277 LYS A C 1
ATOM 2103 O O . LYS A 1 277 ? -19.473 -1.897 -1.412 1.00 89.25 277 LYS A O 1
ATOM 2108 N N . PHE A 1 278 ? -18.281 -0.279 -0.400 1.00 91.56 278 PHE A N 1
ATOM 2109 C CA . PHE A 1 278 ? -17.935 0.490 -1.597 1.00 91.56 278 PHE A CA 1
ATOM 2110 C C . PHE A 1 278 ? -16.592 1.204 -1.395 1.00 91.56 278 PHE A C 1
ATOM 2112 O O . PHE A 1 278 ? -16.160 1.427 -0.254 1.00 91.56 278 PHE A O 1
ATOM 2119 N N . LEU A 1 279 ? -15.930 1.574 -2.488 1.00 91.56 279 LEU A N 1
ATOM 2120 C CA . LEU A 1 279 ? -14.752 2.444 -2.489 1.00 91.56 279 LEU A CA 1
ATOM 2121 C C . LEU A 1 279 ? -15.150 3.886 -2.810 1.00 91.56 279 LEU A C 1
ATOM 2123 O O . LEU A 1 279 ? -16.174 4.124 -3.442 1.00 91.56 279 LEU A O 1
ATOM 2127 N N . ILE A 1 280 ? -14.339 4.835 -2.346 1.00 91.81 280 ILE A N 1
ATOM 2128 C CA . ILE A 1 280 ? -14.481 6.251 -2.690 1.00 91.81 280 ILE A CA 1
ATOM 2129 C C . ILE A 1 280 ? -13.227 6.647 -3.456 1.00 91.81 280 ILE A C 1
ATOM 2131 O O . ILE A 1 280 ? -12.121 6.440 -2.954 1.00 91.81 280 ILE A O 1
ATOM 2135 N N . GLU A 1 281 ? -13.418 7.196 -4.646 1.00 91.38 281 GLU A N 1
ATOM 2136 C CA . GLU A 1 281 ? -12.370 7.761 -5.488 1.00 91.38 281 GLU A CA 1
ATOM 2137 C C . GLU A 1 281 ? -12.533 9.284 -5.539 1.00 91.38 281 GLU A C 1
ATOM 2139 O O . GLU A 1 281 ? -13.648 9.795 -5.623 1.00 91.38 281 GLU A O 1
ATOM 2144 N N . GLY A 1 282 ? -11.421 10.012 -5.447 1.00 89.31 282 GLY A N 1
ATOM 2145 C CA . GLY A 1 282 ? -11.383 11.457 -5.654 1.00 89.31 282 GLY A CA 1
ATOM 2146 C C . GLY A 1 282 ? -10.745 11.785 -6.989 1.00 89.31 282 GLY A C 1
ATOM 2147 O O . GLY A 1 282 ? -9.644 11.311 -7.266 1.00 89.31 282 GLY A O 1
ATOM 2148 N N . SER A 1 283 ? -11.417 12.603 -7.795 1.00 84.06 283 SER A N 1
ATOM 2149 C CA . SER A 1 283 ? -10.950 13.003 -9.122 1.00 84.06 283 SER A CA 1
ATOM 2150 C C . SER A 1 283 ? -11.122 14.510 -9.332 1.00 84.06 283 SER A C 1
ATOM 2152 O O . SER A 1 283 ? -11.988 15.138 -8.730 1.00 84.06 283 SER A O 1
ATOM 2154 N N . GLY A 1 284 ? -10.282 15.080 -10.201 1.00 77.06 284 GLY A N 1
ATOM 2155 C CA . GLY A 1 284 ? -10.338 16.488 -10.605 1.00 77.06 284 GLY A CA 1
ATOM 2156 C C . GLY A 1 284 ? -9.049 17.248 -10.291 1.00 77.06 284 GLY A C 1
ATOM 2157 O O . GLY A 1 284 ? -8.694 17.449 -9.138 1.00 77.06 284 GLY A O 1
ATOM 2158 N N . GLY A 1 285 ? -8.321 17.672 -11.330 1.00 75.62 285 GLY A N 1
ATOM 2159 C CA . GLY A 1 285 ? -7.229 18.652 -11.202 1.00 75.62 285 GLY A CA 1
ATOM 2160 C C . GLY A 1 285 ? -6.057 18.297 -10.272 1.00 75.62 285 GLY A C 1
ATOM 2161 O O . GLY A 1 285 ? -5.332 19.207 -9.872 1.00 75.62 285 GLY A O 1
ATOM 2162 N N . LEU A 1 286 ? -5.858 17.021 -9.923 1.00 82.81 286 LEU A N 1
ATOM 2163 C CA . LEU A 1 286 ? -4.815 16.598 -8.982 1.00 82.81 286 LEU A CA 1
ATOM 2164 C C . LEU A 1 286 ? -3.400 16.758 -9.567 1.00 82.81 286 LEU A C 1
ATOM 2166 O O . LEU A 1 286 ? -3.110 16.311 -10.680 1.00 82.81 286 LEU A O 1
ATOM 2170 N N . THR A 1 287 ? -2.510 17.362 -8.787 1.00 82.88 287 THR A N 1
ATOM 2171 C CA . THR A 1 287 ? -1.091 17.595 -9.078 1.00 82.88 287 THR A CA 1
ATOM 2172 C C . THR A 1 287 ? -0.225 17.171 -7.891 1.00 82.88 287 THR A C 1
ATOM 2174 O O . THR A 1 287 ? -0.724 16.954 -6.789 1.00 82.88 287 THR A O 1
ATOM 2177 N N . GLU A 1 288 ? 1.093 17.082 -8.098 1.00 82.44 288 GLU A N 1
ATOM 2178 C CA . GLU A 1 288 ? 2.063 16.809 -7.021 1.00 82.44 288 GLU A CA 1
ATOM 2179 C C . GLU A 1 288 ? 1.939 17.809 -5.852 1.00 82.44 288 GLU A C 1
ATOM 2181 O O . GLU A 1 288 ? 2.156 17.427 -4.705 1.00 82.44 288 GLU A O 1
ATOM 2186 N N . ASP A 1 289 ? 1.518 19.047 -6.131 1.00 83.56 289 ASP A N 1
ATOM 2187 C CA . ASP A 1 289 ? 1.452 20.134 -5.148 1.00 83.56 289 ASP A CA 1
ATOM 2188 C C . ASP A 1 289 ? 0.117 20.206 -4.389 1.00 83.56 289 ASP A C 1
ATOM 2190 O O . ASP A 1 289 ? 0.064 20.755 -3.290 1.00 83.56 289 ASP A O 1
ATOM 2194 N N . ASN A 1 290 ? -0.976 19.690 -4.965 1.00 84.81 290 ASN A N 1
ATOM 2195 C CA . ASN A 1 290 ? -2.321 19.842 -4.396 1.00 84.81 290 ASN A CA 1
ATOM 2196 C C . ASN A 1 290 ? -2.962 18.529 -3.921 1.00 84.81 290 ASN A C 1
ATOM 2198 O O . ASN A 1 290 ? -4.070 18.570 -3.392 1.00 84.81 290 ASN A O 1
ATOM 2202 N N . VAL A 1 291 ? -2.293 17.385 -4.100 1.00 84.00 291 VAL A N 1
ATOM 2203 C CA . VAL A 1 291 ? -2.854 16.063 -3.779 1.00 84.00 291 VAL A CA 1
ATOM 2204 C C . VAL A 1 291 ? -2.925 15.787 -2.272 1.00 84.00 291 VAL A C 1
ATOM 2206 O O . VAL A 1 291 ? -3.826 15.083 -1.823 1.00 84.00 291 VAL A O 1
ATOM 2209 N N . ASP A 1 292 ? -2.034 16.371 -1.468 1.00 84.56 292 ASP A N 1
ATOM 2210 C CA . ASP A 1 292 ? -1.971 16.133 -0.017 1.00 84.56 292 ASP A CA 1
ATOM 2211 C C . ASP A 1 292 ? -3.288 16.475 0.725 1.00 84.56 292 ASP A C 1
ATOM 2213 O O . ASP A 1 292 ? -3.820 15.632 1.460 1.00 84.56 292 ASP A O 1
ATOM 2217 N N . PRO A 1 293 ? -3.938 17.625 0.448 1.00 82.25 293 PRO A N 1
ATOM 2218 C CA . PRO A 1 293 ? -5.278 17.918 0.940 1.00 82.25 293 PRO A CA 1
ATOM 2219 C C . PRO A 1 293 ? -6.356 16.890 0.592 1.00 82.25 293 PRO A C 1
ATOM 2221 O O . PRO A 1 293 ? -7.382 16.904 1.256 1.00 82.25 293 PRO A O 1
ATOM 2224 N N . TYR A 1 294 ? -6.175 16.007 -0.390 1.00 78.94 294 TYR A N 1
ATOM 2225 C CA . TYR A 1 294 ? -7.155 14.972 -0.749 1.00 78.94 294 TYR A CA 1
ATOM 2226 C C . TYR A 1 294 ? -6.945 13.672 0.025 1.00 78.94 294 TYR A C 1
ATOM 2228 O O . TYR A 1 294 ? -7.844 12.831 0.097 1.00 78.94 294 TYR A O 1
ATOM 2236 N N . PHE A 1 295 ? -5.788 13.507 0.669 1.00 83.81 295 PHE A N 1
ATOM 2237 C CA . PHE A 1 295 ? -5.523 12.357 1.515 1.00 83.81 295 PHE A CA 1
ATOM 2238 C C . PHE A 1 295 ? -6.394 12.423 2.767 1.00 83.81 295 PHE A C 1
ATOM 2240 O O . PHE A 1 295 ? -6.158 13.169 3.722 1.00 83.81 295 PHE A O 1
ATOM 2247 N N . SER A 1 296 ? -7.469 11.643 2.746 1.00 66.12 296 SER A N 1
ATOM 2248 C CA . SER A 1 296 ? -8.299 11.398 3.916 1.00 66.12 296 SER A CA 1
ATOM 2249 C C . SER A 1 296 ? -7.641 10.299 4.741 1.00 66.12 296 SER A C 1
ATOM 2251 O O . SER A 1 296 ? -7.474 9.209 4.193 1.00 66.12 296 SER A O 1
ATOM 2253 N N . PRO A 1 297 ? -7.270 10.519 6.016 1.00 57.28 297 PRO A N 1
ATOM 2254 C CA . PRO A 1 297 ? -6.711 9.472 6.864 1.00 57.28 297 PRO A CA 1
ATOM 2255 C C . PRO A 1 297 ? -7.724 8.330 7.024 1.00 57.28 297 PRO A C 1
ATOM 2257 O O . PRO A 1 297 ? -8.550 8.301 7.937 1.00 57.28 297 PRO A O 1
ATOM 2260 N N . ALA A 1 298 ? -7.689 7.375 6.103 1.00 44.12 298 ALA A N 1
ATOM 2261 C CA . ALA A 1 298 ? -8.496 6.186 6.172 1.00 44.12 298 ALA A CA 1
ATOM 2262 C C . ALA A 1 298 ? -7.822 5.245 7.176 1.00 44.12 298 ALA A C 1
ATOM 2264 O O . ALA A 1 298 ? -6.762 4.680 6.928 1.00 44.12 298 ALA A O 1
ATOM 2265 N N . LEU A 1 299 ? -8.499 5.072 8.311 1.00 37.59 299 LEU A N 1
ATOM 2266 C CA . LEU A 1 299 ? -8.506 3.836 9.095 1.00 37.59 299 LEU A CA 1
ATOM 2267 C C . LEU A 1 299 ? -7.383 3.550 10.111 1.00 37.59 299 LEU A C 1
ATOM 2269 O O . LEU A 1 299 ? -7.493 2.548 10.808 1.00 37.59 299 LEU A O 1
ATOM 2273 N N . TYR A 1 300 ? -6.418 4.442 10.342 1.00 35.22 300 TYR A N 1
ATOM 2274 C CA . TYR A 1 300 ? -5.615 4.399 11.589 1.00 35.22 300 TYR A CA 1
ATOM 2275 C C . TYR A 1 300 ? -6.145 5.366 12.652 1.00 35.22 300 TYR A C 1
ATOM 2277 O O . TYR A 1 300 ? -6.183 5.054 13.844 1.00 35.22 300 TYR A O 1
ATOM 2285 N N . GLY A 1 301 ? -6.701 6.495 12.204 1.00 36.41 301 GLY A N 1
ATOM 2286 C CA . GLY A 1 301 ? -7.396 7.443 13.064 1.00 36.41 301 GLY A CA 1
ATOM 2287 C C . GLY A 1 301 ? -8.669 6.869 13.677 1.00 36.41 301 GLY A C 1
ATOM 2288 O O . GLY A 1 301 ? -8.985 7.236 14.793 1.00 36.41 301 GLY A O 1
ATOM 2289 N N . LEU A 1 302 ? -9.387 5.940 13.033 1.00 38.41 302 LEU A N 1
ATOM 2290 C CA . LEU A 1 302 ? -10.708 5.532 13.525 1.00 38.41 302 LEU A CA 1
ATOM 2291 C C . LEU A 1 302 ? -10.644 4.758 14.850 1.00 38.41 302 LEU A C 1
ATOM 2293 O O . LEU A 1 302 ? -11.498 4.966 15.692 1.00 38.41 302 LEU A O 1
ATOM 2297 N N . LEU A 1 303 ? -9.625 3.932 15.104 1.00 37.41 303 LEU A N 1
ATOM 2298 C CA . LEU A 1 303 ? -9.508 3.194 16.374 1.00 37.41 303 LEU A CA 1
ATOM 2299 C C . LEU A 1 303 ? -9.000 4.084 17.521 1.00 37.41 303 LEU A C 1
ATOM 2301 O O . LEU A 1 303 ? -9.504 3.996 18.643 1.00 37.41 303 LEU A O 1
ATOM 2305 N N . ALA A 1 304 ? -8.068 4.996 17.227 1.00 35.78 304 ALA A N 1
ATOM 2306 C CA . ALA A 1 304 ? -7.585 5.997 18.177 1.00 35.78 304 ALA A CA 1
ATOM 2307 C C . ALA A 1 304 ? -8.648 7.075 18.470 1.00 35.78 304 ALA A C 1
ATOM 2309 O O . ALA A 1 304 ? -8.832 7.476 19.619 1.00 35.78 304 ALA A O 1
ATOM 2310 N N . PHE A 1 305 ? -9.408 7.487 17.453 1.00 39.19 305 PHE A N 1
ATOM 2311 C CA . PHE A 1 305 ? -10.504 8.453 17.522 1.00 39.19 305 PHE A CA 1
ATOM 2312 C C . PHE A 1 305 ? -11.755 7.847 18.158 1.00 39.19 305 PHE A C 1
ATOM 2314 O O . PHE A 1 305 ? -12.393 8.521 18.951 1.00 39.19 305 PHE A O 1
ATOM 2321 N N . GLU A 1 306 ? -12.076 6.572 17.924 1.00 39.66 306 GLU A N 1
ATOM 2322 C CA . GLU A 1 306 ? -13.123 5.853 18.666 1.00 39.66 306 GLU A CA 1
ATOM 2323 C C . GLU A 1 306 ? -12.721 5.700 20.144 1.00 39.66 306 GLU A C 1
ATOM 2325 O O . GLU A 1 306 ? -13.555 5.842 21.039 1.00 39.66 306 GLU A O 1
ATOM 2330 N N . GLY A 1 307 ? -11.426 5.484 20.408 1.00 37.94 307 GLY A N 1
ATOM 2331 C CA . GLY A 1 307 ? -10.835 5.464 21.744 1.00 37.94 307 GLY A CA 1
ATOM 2332 C C . GLY A 1 307 ? -10.913 6.814 22.470 1.00 37.94 307 GLY A C 1
ATOM 2333 O O . GLY A 1 307 ? -11.263 6.847 23.652 1.00 37.94 307 GLY A O 1
ATOM 2334 N N . LEU A 1 308 ? -10.657 7.917 21.758 1.00 38.72 308 LEU A N 1
ATOM 2335 C CA . LEU A 1 308 ? -10.810 9.303 22.222 1.00 38.72 308 LEU A CA 1
ATOM 2336 C C . LEU A 1 308 ? -12.291 9.679 22.416 1.00 38.72 308 LEU A C 1
ATOM 2338 O O . LEU A 1 308 ? -12.674 10.186 23.471 1.00 38.72 308 LEU A O 1
ATOM 2342 N N .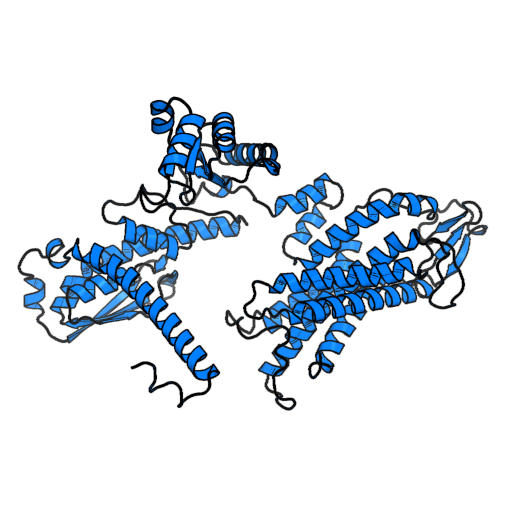 ARG A 1 309 ? -13.151 9.350 21.445 1.00 42.56 309 ARG A N 1
ATOM 2343 C CA . ARG A 1 309 ? -14.602 9.614 21.434 1.00 42.56 309 ARG A CA 1
ATOM 2344 C C . ARG A 1 309 ? -15.336 8.843 22.535 1.00 42.56 309 ARG A C 1
ATOM 2346 O O . ARG A 1 309 ? -16.282 9.367 23.112 1.00 42.56 309 ARG A O 1
ATOM 2353 N N . LYS A 1 310 ? -14.874 7.634 22.888 1.00 41.00 310 LYS A N 1
ATOM 2354 C CA . LYS A 1 310 ? -15.402 6.813 24.002 1.00 41.00 310 LYS A CA 1
ATOM 2355 C C . LYS A 1 310 ? -14.736 7.093 25.360 1.00 41.00 310 LYS A C 1
ATOM 2357 O O . LYS A 1 310 ? -15.006 6.358 26.311 1.00 41.00 310 LYS A O 1
ATOM 2362 N N . LYS A 1 311 ? -13.885 8.128 25.464 1.00 40.25 311 LYS A N 1
ATOM 2363 C CA . LYS A 1 311 ? -13.093 8.497 26.661 1.00 40.25 311 LYS A CA 1
ATOM 2364 C C . LYS A 1 311 ? -12.188 7.374 27.207 1.00 40.25 311 LYS A C 1
ATOM 2366 O O . LYS A 1 311 ? -11.864 7.369 28.390 1.00 40.25 311 LYS A O 1
ATOM 2371 N N . SER A 1 312 ? -11.781 6.426 26.365 1.00 36.66 312 SER A N 1
ATOM 2372 C CA . SER A 1 312 ? -10.897 5.304 26.727 1.00 36.66 312 SER A CA 1
ATOM 2373 C C . SER A 1 312 ? -9.401 5.556 26.474 1.00 36.66 312 SER A C 1
ATOM 2375 O O . SER A 1 312 ? -8.585 4.794 26.983 1.00 36.66 312 SER A O 1
ATOM 2377 N N . LEU A 1 313 ? -9.026 6.603 25.723 1.00 37.88 313 LEU A N 1
ATOM 2378 C CA . LEU A 1 313 ? -7.634 7.029 25.489 1.00 37.88 313 LEU A CA 1
ATOM 2379 C C . LEU A 1 313 ? -7.490 8.563 25.572 1.00 37.88 313 LEU A C 1
ATOM 2381 O O . LEU A 1 313 ? -8.429 9.288 25.247 1.00 37.88 313 LEU A O 1
ATOM 2385 N N . SER A 1 314 ? -6.315 9.056 25.987 1.00 41.28 314 SER A N 1
ATOM 2386 C CA . SER A 1 314 ? -5.920 10.475 25.908 1.00 41.28 314 SER A CA 1
ATOM 2387 C C . SER A 1 314 ? -5.301 10.813 24.543 1.00 41.28 314 SER A C 1
ATOM 2389 O O . SER A 1 314 ? -4.868 9.921 23.816 1.00 41.28 314 SER A O 1
ATOM 2391 N N . VAL A 1 315 ? -5.198 12.107 24.207 1.00 36.88 315 VAL A N 1
ATOM 2392 C CA . VAL A 1 315 ? -4.566 12.592 22.957 1.00 36.88 315 VAL A CA 1
ATOM 2393 C C . VAL A 1 315 ? -3.107 12.127 22.846 1.00 36.88 315 VAL A C 1
ATOM 2395 O O . VAL A 1 315 ? -2.665 11.717 21.779 1.00 36.88 315 VAL A O 1
ATOM 2398 N N . SER A 1 316 ? -2.383 12.078 23.968 1.00 35.16 316 SER A N 1
ATOM 2399 C CA . SER A 1 316 ? -1.028 11.521 24.036 1.00 35.16 316 SER A CA 1
ATOM 2400 C C . SER A 1 316 ? -0.986 9.991 23.895 1.00 35.16 316 SER A C 1
ATOM 2402 O O . SER A 1 316 ? -0.067 9.466 23.275 1.00 35.16 316 SER A O 1
ATOM 2404 N N . GLY A 1 317 ? -1.989 9.266 24.405 1.00 31.78 317 GLY A N 1
ATOM 2405 C CA . GLY A 1 317 ? -2.115 7.813 24.234 1.00 31.78 317 GLY A CA 1
ATOM 2406 C C . GLY A 1 317 ? -2.472 7.400 22.803 1.00 31.78 317 GLY A C 1
ATOM 2407 O O . GLY A 1 317 ? -2.029 6.355 22.337 1.00 31.78 317 GLY A O 1
ATOM 2408 N N . ALA A 1 318 ? -3.222 8.240 22.088 1.00 37.31 318 ALA A N 1
ATOM 2409 C CA . ALA A 1 318 ? -3.509 8.070 20.665 1.00 37.31 318 ALA A CA 1
ATOM 2410 C C . ALA A 1 318 ? -2.254 8.261 19.793 1.00 37.31 318 ALA A C 1
ATOM 2412 O O . ALA A 1 318 ? -2.051 7.501 18.851 1.00 37.31 318 ALA A O 1
ATOM 2413 N N . LEU A 1 319 ? -1.393 9.224 20.143 1.00 34.66 319 LEU A N 1
ATOM 2414 C CA . LEU A 1 319 ? -0.116 9.467 19.460 1.00 34.66 319 LEU A CA 1
ATOM 2415 C C . LEU A 1 319 ? 0.917 8.360 19.738 1.00 34.66 319 LEU A C 1
ATOM 2417 O O . LEU A 1 319 ? 1.632 7.951 18.830 1.00 34.66 319 LEU A O 1
ATOM 2421 N N . ALA A 1 320 ? 0.958 7.822 20.961 1.00 34.66 320 ALA A N 1
ATOM 2422 C CA . ALA A 1 320 ? 1.868 6.732 21.334 1.00 34.66 320 ALA A CA 1
ATOM 2423 C C . ALA A 1 320 ? 1.495 5.366 20.717 1.00 34.66 320 ALA A C 1
ATOM 2425 O O . ALA A 1 320 ? 2.363 4.521 20.518 1.00 34.66 320 ALA A O 1
ATOM 2426 N N . ALA A 1 321 ? 0.216 5.138 20.395 1.00 36.50 321 ALA A N 1
ATOM 2427 C CA . ALA A 1 321 ? -0.266 3.895 19.784 1.00 36.50 321 ALA A CA 1
ATOM 2428 C C . ALA A 1 321 ? -0.001 3.802 18.266 1.00 36.50 321 ALA A C 1
ATOM 2430 O O . ALA A 1 321 ? -0.234 2.753 17.667 1.00 36.50 321 ALA A O 1
ATOM 2431 N N . GLY A 1 322 ? 0.484 4.881 17.644 1.00 32.75 322 GLY A N 1
ATOM 2432 C CA . GLY A 1 322 ? 0.565 5.049 16.192 1.00 32.75 322 GLY A CA 1
ATOM 2433 C C . GLY A 1 322 ? 1.577 4.182 15.441 1.00 32.75 322 GLY A C 1
ATOM 2434 O O . GLY A 1 322 ? 1.672 4.348 14.235 1.00 32.75 322 GLY A O 1
ATOM 2435 N N . ASN A 1 323 ? 2.315 3.273 16.091 1.00 34.22 323 ASN A N 1
ATOM 2436 C CA . ASN A 1 323 ? 3.308 2.421 15.412 1.00 34.22 323 ASN A CA 1
ATOM 2437 C C . ASN A 1 323 ? 3.510 1.020 16.035 1.00 34.22 323 ASN A C 1
ATOM 2439 O O . ASN A 1 323 ? 4.496 0.361 15.722 1.00 34.22 323 ASN A O 1
ATOM 2443 N N . ILE A 1 324 ? 2.631 0.532 16.930 1.00 44.12 324 ILE A N 1
ATOM 2444 C CA . ILE A 1 324 ? 2.929 -0.685 17.718 1.00 44.12 324 ILE A CA 1
ATOM 2445 C C . ILE A 1 324 ? 1.798 -1.727 17.658 1.00 44.12 324 ILE A C 1
ATOM 2447 O O . ILE A 1 324 ? 0.774 -1.596 18.321 1.00 44.12 324 ILE A O 1
ATOM 2451 N N . PHE A 1 325 ? 2.069 -2.763 16.852 1.00 58.47 325 PHE A N 1
ATOM 2452 C CA . PHE A 1 325 ? 1.726 -4.195 16.940 1.00 58.47 325 PHE A CA 1
ATOM 2453 C C . PHE A 1 325 ? 0.294 -4.647 17.354 1.00 58.47 325 PHE A C 1
ATOM 2455 O O . PHE A 1 325 ? -0.221 -4.252 18.403 1.00 58.47 325 PHE A O 1
ATOM 2462 N N . PRO A 1 326 ? -0.313 -5.618 16.627 1.00 61.97 326 PRO A N 1
ATOM 2463 C CA . PRO A 1 326 ? -1.641 -6.195 16.916 1.00 61.97 326 PRO A CA 1
ATOM 2464 C C . PRO A 1 326 ? -1.870 -6.659 18.366 1.00 61.97 326 PRO A C 1
ATOM 2466 O O . PRO A 1 326 ? -2.989 -6.588 18.876 1.00 61.97 326 PRO A O 1
ATOM 2469 N N . LEU A 1 327 ? -0.810 -7.105 19.046 1.00 66.75 327 LEU A N 1
ATOM 2470 C CA . LEU A 1 327 ? -0.836 -7.598 20.426 1.00 66.75 327 LEU A CA 1
ATOM 2471 C C . LEU A 1 327 ? -1.096 -6.487 21.455 1.00 66.75 327 LEU A C 1
ATOM 2473 O O . LEU A 1 327 ? -1.906 -6.671 22.366 1.00 66.75 327 LEU A O 1
ATOM 2477 N N . LEU A 1 328 ? -0.483 -5.311 21.274 1.00 70.00 328 LEU A N 1
ATOM 2478 C CA . LEU A 1 328 ? -0.722 -4.139 22.120 1.00 70.00 328 LEU A CA 1
ATOM 2479 C C . LEU A 1 328 ? -2.191 -3.706 22.020 1.00 70.00 328 LEU A C 1
ATOM 2481 O O . LEU A 1 328 ? -2.855 -3.466 23.031 1.00 70.00 328 LEU A O 1
ATOM 2485 N N . LEU A 1 329 ? -2.718 -3.658 20.794 1.00 66.69 329 LEU A N 1
ATOM 2486 C CA . LEU A 1 329 ? -4.108 -3.299 20.531 1.00 66.69 329 LEU A CA 1
ATOM 2487 C C . LEU A 1 329 ? -5.084 -4.318 21.141 1.00 66.69 329 LEU A C 1
ATOM 2489 O O . LEU A 1 329 ? -6.052 -3.922 21.792 1.00 66.69 329 LEU A O 1
ATOM 2493 N N . ALA A 1 330 ? -4.817 -5.617 20.987 1.00 73.12 330 ALA A N 1
ATOM 2494 C CA . ALA A 1 330 ? -5.637 -6.683 21.560 1.00 73.12 330 ALA A CA 1
ATOM 2495 C C . ALA A 1 330 ? -5.678 -6.634 23.096 1.00 73.12 330 ALA A C 1
ATOM 2497 O O . ALA A 1 330 ? -6.756 -6.765 23.688 1.00 73.12 330 ALA A O 1
ATOM 2498 N N . PHE A 1 331 ? -4.540 -6.360 23.740 1.00 79.44 331 PHE A N 1
ATOM 2499 C CA . PHE A 1 331 ? -4.481 -6.088 25.175 1.00 79.44 331 PHE A CA 1
ATOM 2500 C C . PHE A 1 331 ? -5.368 -4.891 25.549 1.00 79.44 331 PHE A C 1
ATOM 2502 O O . PHE A 1 331 ? -6.272 -5.030 26.377 1.00 79.44 331 PHE A O 1
ATOM 2509 N N . TYR A 1 332 ? -5.176 -3.727 24.915 1.00 73.62 332 TYR A N 1
ATOM 2510 C CA . TYR A 1 332 ? -5.930 -2.517 25.262 1.00 73.62 332 TYR A CA 1
ATOM 2511 C C . TYR A 1 332 ? -7.435 -2.664 25.031 1.00 73.62 332 TYR A C 1
ATOM 2513 O O . TYR A 1 332 ? -8.228 -2.292 25.901 1.00 73.62 332 TYR A O 1
ATOM 2521 N N . MET A 1 333 ? -7.845 -3.217 23.888 1.00 73.94 333 MET A N 1
ATOM 2522 C CA . MET A 1 333 ? -9.258 -3.361 23.535 1.00 73.94 333 MET A CA 1
ATOM 2523 C C . MET A 1 333 ? -9.982 -4.345 24.451 1.00 73.94 333 MET A C 1
ATOM 2525 O O . MET A 1 333 ? -11.094 -4.055 24.902 1.00 73.94 333 MET A O 1
ATOM 2529 N N . SER A 1 334 ? -9.372 -5.497 24.731 1.00 81.38 334 SER A N 1
ATOM 2530 C CA . SER A 1 334 ? -10.009 -6.520 25.560 1.00 81.38 334 SER A CA 1
ATOM 2531 C C . SER A 1 334 ? -10.058 -6.101 27.031 1.00 81.38 334 SER A C 1
ATOM 2533 O O . SER A 1 334 ? -11.125 -6.134 27.648 1.00 81.38 334 SER A O 1
ATOM 2535 N N . SER A 1 335 ? -8.955 -5.562 27.553 1.00 76.38 335 SER A N 1
ATOM 2536 C CA . SER A 1 335 ? -8.882 -5.057 28.920 1.00 76.38 335 SER A CA 1
ATOM 2537 C C . SER A 1 335 ? -9.842 -3.888 29.167 1.00 76.38 335 SER A C 1
ATOM 2539 O O . SER A 1 335 ? -10.536 -3.865 30.178 1.00 76.38 335 SER A O 1
ATOM 2541 N N . SER A 1 336 ? -9.957 -2.936 28.229 1.00 72.25 336 SER A N 1
ATOM 2542 C CA . SER A 1 336 ? -10.865 -1.785 28.375 1.00 72.25 336 SER A CA 1
ATOM 2543 C C . SER A 1 336 ? -12.342 -2.196 28.460 1.00 72.25 336 SER A C 1
ATOM 2545 O O . SER A 1 336 ? -13.126 -1.563 29.173 1.00 72.25 336 SER A O 1
ATOM 2547 N N . ARG A 1 337 ? -12.740 -3.270 27.762 1.00 74.94 337 ARG A N 1
ATOM 2548 C CA . ARG A 1 337 ? -14.104 -3.815 27.854 1.00 74.94 337 ARG A CA 1
ATOM 2549 C C . ARG A 1 337 ? -14.373 -4.437 29.222 1.00 74.94 337 ARG A C 1
ATOM 2551 O O . ARG A 1 337 ? -15.437 -4.188 29.781 1.00 74.94 337 ARG A O 1
ATOM 2558 N N . LEU A 1 338 ? -13.419 -5.182 29.777 1.00 73.62 338 LEU A N 1
ATOM 2559 C CA . LEU A 1 338 ? -13.575 -5.844 31.075 1.00 73.62 338 LEU A CA 1
ATOM 2560 C C . LEU A 1 338 ? -13.585 -4.864 32.247 1.00 73.62 338 LEU A C 1
ATOM 2562 O O . LEU A 1 338 ? -14.416 -5.012 33.142 1.00 73.62 338 LEU A O 1
ATOM 2566 N N . THR A 1 339 ? -12.775 -3.803 32.194 1.00 68.88 339 THR A N 1
ATOM 2567 C CA . THR A 1 339 ? -12.793 -2.751 33.224 1.00 68.88 339 THR A CA 1
ATOM 2568 C C . THR A 1 339 ? -14.180 -2.112 33.375 1.00 68.88 339 THR A C 1
ATOM 2570 O O . THR A 1 339 ? -14.577 -1.746 34.477 1.00 68.88 339 THR A O 1
ATOM 2573 N N . LYS A 1 340 ? -14.980 -2.026 32.299 1.00 69.38 340 LYS A N 1
ATOM 2574 C CA . LYS A 1 340 ? -16.368 -1.523 32.369 1.00 69.38 340 LYS A CA 1
ATOM 2575 C C . LYS A 1 340 ? -17.344 -2.501 33.028 1.00 69.38 340 LYS A C 1
ATOM 2577 O O . LYS A 1 340 ? -18.355 -2.067 33.570 1.00 69.38 340 LYS A O 1
ATOM 2582 N N . ILE A 1 341 ? -17.072 -3.802 32.952 1.00 71.06 341 ILE A N 1
ATOM 2583 C CA . ILE A 1 341 ? -17.916 -4.843 33.556 1.00 71.06 341 ILE A CA 1
ATOM 2584 C C . ILE A 1 341 ? -17.650 -4.913 35.068 1.00 71.06 341 ILE A C 1
ATOM 2586 O O . ILE A 1 341 ? -18.593 -5.019 35.851 1.00 71.06 341 ILE A O 1
ATOM 2590 N N . GLY A 1 342 ? -16.383 -4.795 35.485 1.00 64.31 342 GLY A N 1
ATOM 2591 C CA . GLY A 1 342 ? -15.966 -4.844 36.891 1.00 64.31 342 GLY A CA 1
ATOM 2592 C C . GLY A 1 342 ? -16.184 -3.548 37.686 1.00 64.31 342 GLY A C 1
ATOM 2593 O O . GLY A 1 342 ? -16.318 -3.600 38.912 1.00 64.31 342 GLY A O 1
ATOM 2594 N N . SER A 1 343 ? -16.283 -2.391 37.016 1.00 69.12 343 SER A N 1
ATOM 2595 C CA . SER A 1 343 ? -16.240 -1.066 37.660 1.00 69.12 343 SER A CA 1
ATOM 2596 C C . SER A 1 343 ? -17.285 -0.860 38.760 1.00 69.12 343 SER A C 1
ATOM 2598 O O . SER A 1 343 ? -16.937 -0.422 39.851 1.00 69.12 343 SER A O 1
ATOM 2600 N N . LYS A 1 344 ? -18.553 -1.225 38.515 1.00 71.62 344 LYS A N 1
ATOM 2601 C CA . LYS A 1 344 ? -19.652 -1.023 39.484 1.00 71.62 344 LYS A CA 1
ATOM 2602 C C . LYS A 1 344 ? -19.437 -1.791 40.789 1.00 71.62 344 LYS A C 1
ATOM 2604 O O . LYS A 1 344 ? -19.857 -1.349 41.852 1.00 71.62 344 LYS A O 1
ATOM 2609 N N . LYS A 1 345 ? -18.806 -2.967 40.712 1.00 73.69 345 LYS A N 1
ATOM 2610 C CA . LYS A 1 345 ? -18.556 -3.811 41.885 1.00 73.69 345 LYS A CA 1
ATOM 2611 C C . LYS A 1 345 ? -17.280 -3.387 42.609 1.00 73.69 345 LYS A C 1
ATOM 2613 O O . LYS A 1 345 ? -17.278 -3.391 43.835 1.00 73.69 345 LYS A O 1
ATOM 2618 N N . LYS A 1 346 ? -16.248 -2.942 41.883 1.00 72.62 346 LYS A N 1
ATOM 2619 C CA . LYS A 1 346 ? -15.034 -2.352 42.477 1.00 72.62 346 LYS A CA 1
ATOM 2620 C C . LYS A 1 346 ? -15.327 -1.062 43.244 1.00 72.62 346 LYS A C 1
ATOM 2622 O O . LYS A 1 346 ? -14.891 -0.933 44.378 1.00 72.62 346 LYS A O 1
ATOM 2627 N N . GLU A 1 347 ? -16.181 -0.189 42.712 1.00 75.94 347 GLU A N 1
ATOM 2628 C CA . GLU A 1 347 ? -16.638 1.030 43.404 1.00 75.94 347 GLU A CA 1
ATOM 2629 C C . GLU A 1 347 ? -17.288 0.741 44.774 1.00 75.94 347 GLU A C 1
ATOM 2631 O O . GLU A 1 347 ? -17.118 1.488 45.743 1.00 75.94 347 GLU A O 1
ATOM 2636 N N . SER A 1 348 ? -18.006 -0.381 44.893 1.00 75.75 348 SER A N 1
ATOM 2637 C CA . SER A 1 348 ? -18.605 -0.801 46.166 1.00 75.75 348 SER A CA 1
ATOM 2638 C C . SER A 1 348 ? -17.594 -1.355 47.181 1.00 75.75 348 SER A C 1
ATOM 2640 O O . SER A 1 348 ? -17.910 -1.410 48.365 1.00 75.75 348 SER A O 1
ATOM 2642 N N . LEU A 1 349 ? -16.391 -1.738 46.740 1.00 74.56 349 LEU A N 1
ATOM 2643 C CA . LEU A 1 349 ? -15.385 -2.448 47.540 1.00 74.56 349 LEU A CA 1
ATOM 2644 C C . LEU A 1 349 ? -14.142 -1.603 47.861 1.00 74.56 349 LEU A C 1
ATOM 2646 O O . LEU A 1 349 ? -13.482 -1.876 48.861 1.00 74.56 349 LEU A O 1
ATOM 2650 N N . GLU A 1 350 ? -13.832 -0.590 47.048 1.00 74.00 350 GLU A N 1
ATOM 2651 C CA . GLU A 1 350 ? -12.623 0.239 47.155 1.00 74.00 350 GLU A CA 1
ATOM 2652 C C . GLU A 1 350 ? -12.968 1.703 47.487 1.00 74.00 350 GLU A C 1
ATOM 2654 O O . GLU A 1 350 ? -13.914 2.271 46.935 1.00 74.00 350 GLU A O 1
ATOM 2659 N N . GLU A 1 351 ? -12.218 2.323 48.404 1.00 62.78 351 GLU A N 1
ATOM 2660 C CA . GLU A 1 351 ? -12.375 3.750 48.753 1.00 62.78 351 GLU A CA 1
ATOM 2661 C C . GLU A 1 351 ? -11.783 4.691 47.701 1.00 62.78 351 GLU A C 1
ATOM 2663 O O . GLU A 1 351 ? -12.388 5.709 47.370 1.00 62.78 351 GLU A O 1
ATOM 2668 N N . ASP A 1 352 ? -10.632 4.327 47.134 1.00 61.38 352 ASP A N 1
ATOM 2669 C CA . ASP A 1 352 ? -9.871 5.166 46.200 1.00 61.38 352 ASP A CA 1
ATOM 2670 C C . ASP A 1 352 ? -10.318 5.003 44.734 1.00 61.38 352 ASP A C 1
ATOM 2672 O O . ASP A 1 352 ? -9.588 5.357 43.799 1.00 61.38 352 ASP A O 1
ATOM 2676 N N . PHE A 1 353 ? -11.511 4.447 44.504 1.00 60.00 353 PHE A N 1
ATOM 2677 C CA . PHE A 1 353 ? -11.987 4.119 43.165 1.00 60.00 353 PHE A CA 1
ATOM 2678 C C . PHE A 1 353 ? -12.196 5.386 42.320 1.00 60.00 353 PHE A C 1
ATOM 2680 O O . PHE A 1 353 ? -13.071 6.213 42.585 1.00 60.00 353 PHE A O 1
ATOM 2687 N N . LYS A 1 354 ? -11.411 5.540 41.248 1.00 57.16 354 LYS A N 1
ATOM 2688 C CA . LYS A 1 354 ? -11.578 6.641 40.290 1.00 57.16 354 LYS A CA 1
ATOM 2689 C C . LYS A 1 354 ? -12.581 6.267 39.202 1.00 57.16 354 LYS A C 1
ATOM 2691 O O . LYS A 1 354 ? -12.334 5.380 38.386 1.00 57.16 354 LYS A O 1
ATOM 2696 N N . ILE A 1 355 ? -13.688 7.007 39.140 1.00 43.03 355 ILE A N 1
ATOM 2697 C CA . ILE A 1 355 ? -14.699 6.872 38.085 1.00 43.03 355 ILE A CA 1
ATOM 2698 C C . ILE A 1 355 ? -14.134 7.441 36.777 1.00 43.03 355 ILE A C 1
ATOM 2700 O O . ILE A 1 355 ? -14.108 8.650 36.557 1.00 43.03 355 ILE A O 1
ATOM 2704 N N . GLY A 1 356 ? -13.683 6.553 35.894 1.00 41.47 356 GLY A N 1
ATOM 2705 C CA . GLY A 1 356 ? -13.252 6.900 34.541 1.00 41.47 356 GLY A CA 1
ATOM 2706 C C . GLY A 1 356 ? -11.991 6.152 34.135 1.00 41.47 356 GLY A C 1
ATOM 2707 O O . GLY A 1 356 ? -10.904 6.455 34.612 1.00 41.47 356 GLY A O 1
ATOM 2708 N N . GLY A 1 357 ? -12.133 5.199 33.212 1.00 44.50 357 GLY A N 1
ATOM 2709 C CA . GLY A 1 357 ? -11.052 4.375 32.658 1.00 44.50 357 GLY A CA 1
ATOM 2710 C C . GLY A 1 357 ? -10.062 5.120 31.752 1.00 44.50 357 GLY A C 1
ATOM 2711 O O . GLY A 1 357 ? -9.710 4.605 30.692 1.00 44.50 357 GLY A O 1
ATOM 2712 N N . GLN A 1 358 ? -9.627 6.322 32.133 1.00 47.38 358 GLN A N 1
ATOM 2713 C CA . GLN A 1 358 ? -8.520 7.013 31.479 1.00 47.38 358 GLN A CA 1
ATOM 2714 C C . GLN A 1 358 ? -7.204 6.507 32.072 1.00 47.38 358 GLN A C 1
ATOM 2716 O O . GLN A 1 358 ? -6.805 6.898 33.168 1.00 47.38 358 GLN A O 1
ATOM 2721 N N . ARG A 1 359 ? -6.538 5.608 31.341 1.00 56.88 359 ARG A N 1
ATOM 2722 C CA . ARG A 1 359 ? -5.194 5.130 31.688 1.00 56.88 359 ARG A CA 1
ATOM 2723 C C . ARG A 1 359 ? -4.219 6.306 31.608 1.00 56.88 359 ARG A C 1
ATOM 2725 O O . ARG A 1 359 ? -4.175 7.008 30.598 1.00 56.88 359 ARG A O 1
ATOM 2732 N N . THR A 1 360 ? -3.469 6.545 32.678 1.00 61.09 360 THR A N 1
ATOM 2733 C CA . THR A 1 360 ? -2.478 7.629 32.735 1.00 61.09 360 THR A CA 1
ATOM 2734 C C . THR A 1 360 ? -1.267 7.298 31.858 1.00 61.09 360 THR A C 1
ATOM 2736 O O . THR A 1 360 ? -1.025 6.135 31.534 1.00 61.09 360 THR A O 1
ATOM 2739 N N . ALA A 1 361 ? -0.467 8.307 31.492 1.00 56.34 361 ALA A N 1
ATOM 2740 C CA . ALA A 1 361 ? 0.779 8.089 30.745 1.00 56.34 361 ALA A CA 1
ATOM 2741 C C . ALA A 1 361 ? 1.721 7.112 31.470 1.00 56.34 361 ALA A C 1
ATOM 2743 O O . ALA A 1 361 ? 2.336 6.267 30.832 1.00 56.34 361 ALA A O 1
ATOM 2744 N N . VAL A 1 362 ? 1.755 7.172 32.805 1.00 64.38 362 VAL A N 1
ATOM 2745 C CA . VAL A 1 362 ? 2.517 6.239 33.644 1.00 64.38 362 VAL A CA 1
ATOM 2746 C C . VAL A 1 362 ? 2.034 4.805 33.439 1.00 64.38 362 VAL A C 1
ATOM 2748 O O . VAL A 1 362 ? 2.848 3.933 33.186 1.00 64.38 362 VAL A O 1
ATOM 2751 N N . GLN A 1 363 ? 0.722 4.556 33.437 1.00 65.19 363 GLN A N 1
ATOM 2752 C CA . GLN A 1 363 ? 0.176 3.212 33.222 1.00 65.19 363 GLN A CA 1
ATOM 2753 C C . GLN A 1 363 ? 0.456 2.672 31.811 1.00 65.19 363 GLN A C 1
ATOM 2755 O O . GLN A 1 363 ? 0.720 1.484 31.640 1.00 65.19 363 GLN A O 1
ATOM 2760 N N . VAL A 1 364 ? 0.399 3.538 30.796 1.00 65.81 364 VAL A N 1
ATOM 2761 C CA . VAL A 1 364 ? 0.731 3.172 29.410 1.00 65.81 364 VAL A CA 1
ATOM 2762 C C . VAL A 1 364 ? 2.217 2.837 29.279 1.00 65.81 364 VAL A C 1
ATOM 2764 O O . VAL A 1 364 ? 2.556 1.842 28.645 1.00 65.81 364 VAL A O 1
ATOM 2767 N N . LEU A 1 365 ? 3.093 3.628 29.903 1.00 65.25 365 LEU A N 1
ATOM 2768 C CA . LEU A 1 365 ? 4.534 3.387 29.904 1.00 65.25 365 LEU A CA 1
ATOM 2769 C C . LEU A 1 365 ? 4.891 2.128 30.702 1.00 65.25 365 LEU A C 1
ATOM 2771 O O . LEU A 1 365 ? 5.585 1.274 30.168 1.00 65.25 365 LEU A O 1
ATOM 2775 N N . SER A 1 366 ? 4.357 1.943 31.910 1.00 72.06 366 SER A N 1
ATOM 2776 C CA . SER A 1 366 ? 4.602 0.748 32.731 1.00 72.06 366 SER A CA 1
ATOM 2777 C C . SER A 1 366 ? 4.196 -0.548 32.026 1.00 72.06 366 SER A C 1
ATOM 2779 O O . SER A 1 366 ? 4.927 -1.529 32.094 1.00 72.06 366 SER A O 1
ATOM 2781 N N . ASN A 1 367 ? 3.081 -0.544 31.288 1.00 76.94 367 ASN A N 1
ATOM 2782 C CA . ASN A 1 367 ? 2.598 -1.738 30.583 1.00 76.94 367 ASN A CA 1
ATOM 2783 C C . ASN A 1 367 ? 3.131 -1.857 29.144 1.00 76.94 367 ASN A C 1
ATOM 2785 O O . ASN A 1 367 ? 2.943 -2.888 28.502 1.00 76.94 367 ASN A O 1
ATOM 2789 N N . GLY A 1 368 ? 3.745 -0.806 28.597 1.00 74.06 368 GLY A N 1
ATOM 2790 C CA . GLY A 1 368 ? 4.204 -0.752 27.207 1.00 74.06 368 GLY A CA 1
ATOM 2791 C C . GLY A 1 368 ? 5.721 -0.797 27.041 1.00 74.06 368 GLY A C 1
ATOM 2792 O O . GLY A 1 368 ? 6.191 -1.319 26.037 1.00 74.06 368 GLY A O 1
ATOM 2793 N N . PHE A 1 369 ? 6.485 -0.286 28.012 1.00 79.69 369 PHE A N 1
ATOM 2794 C CA . PHE A 1 369 ? 7.923 -0.037 27.879 1.00 79.69 369 PHE A CA 1
ATOM 2795 C C . PHE A 1 369 ? 8.718 -1.299 27.552 1.00 79.69 369 PHE A C 1
ATOM 2797 O O . PHE A 1 369 ? 9.456 -1.308 26.572 1.00 79.69 369 PHE A O 1
ATOM 2804 N N . THR A 1 370 ? 8.533 -2.374 28.322 1.00 83.44 370 THR A N 1
ATOM 2805 C CA . THR A 1 370 ? 9.237 -3.645 28.104 1.00 83.44 370 THR A CA 1
ATOM 2806 C C . THR A 1 370 ? 8.939 -4.220 26.719 1.00 83.44 370 THR A C 1
ATOM 2808 O O . THR A 1 370 ? 9.864 -4.579 25.995 1.00 83.44 370 THR A O 1
ATOM 2811 N N . GLY A 1 371 ? 7.666 -4.245 26.307 1.00 80.56 371 GLY A N 1
ATOM 2812 C CA . GLY A 1 371 ? 7.272 -4.694 24.969 1.00 80.56 371 GLY A CA 1
ATOM 2813 C C . GLY A 1 371 ? 7.915 -3.860 23.857 1.00 80.56 371 GLY A C 1
ATOM 2814 O O . GLY A 1 371 ? 8.484 -4.419 22.922 1.00 80.56 371 GLY A O 1
ATOM 2815 N N . THR A 1 372 ? 7.898 -2.530 23.981 1.00 73.94 372 THR A N 1
ATOM 2816 C CA . THR A 1 372 ? 8.557 -1.622 23.027 1.00 73.94 372 THR A CA 1
ATOM 2817 C C . THR A 1 372 ? 10.065 -1.852 22.978 1.00 73.94 372 THR A C 1
ATOM 2819 O O . THR A 1 372 ? 10.638 -1.920 21.896 1.00 73.94 372 THR A O 1
ATOM 2822 N N . PHE A 1 373 ? 10.713 -2.015 24.130 1.00 78.25 373 PHE A N 1
ATOM 2823 C CA . PHE A 1 373 ? 12.150 -2.256 24.214 1.00 78.25 373 PHE A CA 1
ATOM 2824 C C . PHE A 1 373 ? 12.550 -3.576 23.537 1.00 78.25 373 PHE A C 1
ATOM 2826 O O . PHE A 1 373 ? 13.488 -3.595 22.743 1.00 78.25 373 PHE A O 1
ATOM 2833 N N . ILE A 1 374 ? 11.791 -4.655 23.768 1.00 78.06 374 ILE A N 1
ATOM 2834 C CA . ILE A 1 374 ? 11.980 -5.949 23.091 1.00 78.06 374 ILE A CA 1
ATOM 2835 C C . ILE A 1 374 ? 11.813 -5.802 21.573 1.00 78.06 374 ILE A C 1
ATOM 2837 O O . ILE A 1 374 ? 12.627 -6.332 20.821 1.00 78.06 374 ILE A O 1
ATOM 2841 N N . ALA A 1 375 ? 10.800 -5.059 21.115 1.00 67.94 375 ALA A N 1
ATOM 2842 C CA . ALA A 1 375 ? 10.581 -4.814 19.689 1.00 67.94 375 ALA A CA 1
ATOM 2843 C C . ALA A 1 375 ? 11.730 -4.014 19.047 1.00 67.94 375 ALA A C 1
ATOM 2845 O O . ALA A 1 375 ? 12.150 -4.337 17.939 1.00 67.94 375 ALA A O 1
ATOM 2846 N N . CYS A 1 376 ? 12.282 -3.016 19.745 1.00 65.81 376 CYS A N 1
ATOM 2847 C CA . CYS A 1 376 ? 13.456 -2.277 19.276 1.00 65.81 376 CYS A CA 1
ATOM 2848 C C . CYS A 1 376 ? 14.691 -3.180 19.164 1.00 65.81 376 CYS A C 1
ATOM 2850 O O . CYS A 1 376 ? 15.386 -3.127 18.154 1.00 65.81 376 CYS A O 1
ATOM 2852 N N . ILE A 1 377 ? 14.947 -4.034 20.163 1.00 71.06 377 ILE A N 1
ATOM 2853 C CA . ILE A 1 377 ? 16.048 -5.012 20.121 1.00 71.06 377 ILE A CA 1
ATOM 2854 C C . ILE A 1 377 ? 15.860 -5.973 18.946 1.00 71.06 377 ILE A C 1
ATOM 2856 O O . ILE A 1 377 ? 16.801 -6.220 18.197 1.00 71.06 377 ILE A O 1
ATOM 2860 N N . HIS A 1 378 ? 14.643 -6.484 18.755 1.00 70.88 378 HIS A N 1
ATOM 2861 C CA . HIS A 1 378 ? 14.314 -7.352 17.627 1.00 70.88 378 HIS A CA 1
ATOM 2862 C C . HIS A 1 378 ? 14.586 -6.658 16.288 1.00 70.88 378 HIS A C 1
ATOM 2864 O O . HIS A 1 378 ? 15.304 -7.198 15.454 1.00 70.88 378 HIS A O 1
ATOM 2870 N N . TYR A 1 379 ? 14.133 -5.417 16.115 1.00 59.41 379 TYR A N 1
ATOM 2871 C CA . TYR A 1 379 ? 14.408 -4.654 14.901 1.00 59.41 379 TYR A CA 1
ATOM 2872 C C . TYR A 1 379 ? 15.912 -4.431 14.670 1.00 59.41 379 TYR A C 1
ATOM 2874 O O . TYR A 1 379 ? 16.400 -4.652 13.566 1.00 59.41 379 TYR A O 1
ATOM 2882 N N . MET A 1 380 ? 16.660 -4.035 15.704 1.00 62.59 380 MET A N 1
ATOM 2883 C CA . MET A 1 380 ? 18.091 -3.734 15.584 1.00 62.59 380 MET A CA 1
ATOM 2884 C C . MET A 1 380 ? 18.937 -4.965 15.247 1.00 62.59 380 MET A C 1
ATOM 2886 O O . MET A 1 380 ? 19.777 -4.885 14.360 1.00 62.59 380 MET A O 1
ATOM 2890 N N . PHE A 1 381 ? 18.717 -6.087 15.934 1.00 63.75 381 PHE A N 1
ATOM 2891 C CA . PHE A 1 381 ? 19.585 -7.268 15.828 1.00 63.75 381 PHE A CA 1
ATOM 2892 C C . PHE A 1 381 ? 19.079 -8.332 14.853 1.00 63.75 381 PHE A C 1
ATOM 2894 O O . PHE A 1 381 ? 19.835 -9.213 14.463 1.00 63.75 381 PHE A O 1
ATOM 2901 N N . VAL A 1 382 ? 17.799 -8.297 14.476 1.00 60.41 382 VAL A N 1
ATOM 2902 C CA . VAL A 1 382 ? 17.203 -9.321 13.605 1.00 60.41 382 VAL A CA 1
ATOM 2903 C C . VAL A 1 382 ? 16.833 -8.750 12.240 1.00 60.41 382 VAL A C 1
ATOM 2905 O O . VAL A 1 382 ? 17.108 -9.390 11.228 1.00 60.41 382 VAL A O 1
ATOM 2908 N N . VAL A 1 383 ? 16.239 -7.553 12.194 1.00 54.91 383 VAL A N 1
ATOM 2909 C CA . VAL A 1 383 ? 15.717 -6.957 10.949 1.00 54.91 383 VAL A CA 1
ATOM 2910 C C . VAL A 1 383 ? 16.761 -6.086 10.245 1.00 54.91 383 VAL A C 1
ATOM 2912 O O . VAL A 1 383 ? 16.961 -6.220 9.043 1.00 54.91 383 VAL A O 1
ATOM 2915 N N . HIS A 1 384 ? 17.448 -5.203 10.976 1.00 49.91 384 HIS A N 1
ATOM 2916 C CA . HIS A 1 384 ? 18.382 -4.240 10.387 1.00 49.91 384 HIS A CA 1
ATOM 2917 C C . HIS A 1 384 ? 19.670 -4.890 9.857 1.00 49.91 384 HIS A C 1
ATOM 2919 O O . HIS A 1 384 ? 20.143 -4.503 8.791 1.00 49.91 384 HIS A O 1
ATOM 2925 N N . GLU A 1 385 ? 20.214 -5.891 10.557 1.00 50.12 385 GLU A N 1
ATOM 2926 C CA . GLU A 1 385 ? 21.451 -6.573 10.141 1.00 50.12 385 GLU A CA 1
ATOM 2927 C C . GLU A 1 385 ? 21.272 -7.506 8.927 1.00 50.12 385 GLU A C 1
ATOM 2929 O O . GLU A 1 385 ? 22.256 -7.795 8.250 1.00 50.12 385 GLU A O 1
ATOM 2934 N N . ASN A 1 386 ? 20.046 -7.949 8.608 1.00 45.75 386 ASN A N 1
ATOM 2935 C CA . ASN A 1 386 ? 19.813 -9.003 7.607 1.00 45.75 386 ASN A CA 1
ATOM 2936 C C . ASN A 1 386 ? 19.231 -8.534 6.263 1.00 45.75 386 ASN A C 1
ATOM 2938 O O . ASN A 1 386 ? 19.081 -9.365 5.369 1.00 45.75 386 ASN A O 1
ATOM 2942 N N . GLY A 1 387 ? 18.917 -7.245 6.080 1.00 40.53 387 GLY A N 1
ATOM 2943 C CA . GLY A 1 387 ? 18.304 -6.747 4.835 1.00 40.53 387 GLY A CA 1
ATOM 2944 C C . GLY A 1 387 ? 17.010 -7.489 4.447 1.00 40.53 387 GLY A C 1
ATOM 2945 O O . GLY A 1 387 ? 16.487 -8.294 5.212 1.00 40.53 387 GLY A O 1
ATOM 2946 N N . ASP A 1 388 ? 16.477 -7.243 3.248 1.00 34.75 388 ASP A N 1
ATOM 2947 C CA . ASP A 1 388 ? 15.195 -7.797 2.762 1.00 34.75 388 ASP A CA 1
ATOM 2948 C C . ASP A 1 388 ? 15.134 -9.346 2.638 1.00 34.75 388 ASP A C 1
ATOM 2950 O O . ASP A 1 388 ? 14.134 -9.890 2.171 1.00 34.75 388 ASP A O 1
ATOM 2954 N N . SER A 1 389 ? 16.145 -10.099 3.092 1.00 37.06 389 SER A N 1
ATOM 2955 C CA . SER A 1 389 ? 16.105 -11.567 3.222 1.00 37.06 389 SER A CA 1
ATOM 2956 C C . SER A 1 389 ? 15.353 -12.031 4.481 1.00 37.06 389 SER A C 1
ATOM 2958 O O . SER A 1 389 ? 15.887 -12.722 5.349 1.00 37.06 389 SER A O 1
ATOM 2960 N N . ILE A 1 390 ? 14.072 -11.664 4.574 1.00 40.75 390 ILE A N 1
ATOM 2961 C CA . ILE A 1 390 ? 13.148 -12.043 5.663 1.00 40.75 390 ILE A CA 1
ATOM 2962 C C . ILE A 1 390 ? 12.737 -13.535 5.586 1.00 40.75 390 ILE A C 1
ATOM 2964 O O . ILE A 1 390 ? 12.207 -14.088 6.550 1.00 40.75 390 ILE A O 1
ATOM 2968 N N . ASP A 1 391 ? 13.050 -14.229 4.488 1.00 38.28 391 ASP A N 1
ATOM 2969 C CA . ASP A 1 391 ? 12.590 -15.599 4.208 1.00 38.28 391 ASP A CA 1
ATOM 2970 C C . ASP A 1 391 ? 13.136 -16.685 5.166 1.00 38.28 391 ASP A C 1
ATOM 2972 O O . ASP A 1 391 ? 12.599 -17.791 5.208 1.00 38.28 391 ASP A O 1
ATOM 2976 N N . GLY A 1 392 ? 14.170 -16.394 5.969 1.00 41.34 392 GLY A N 1
ATOM 2977 C CA . GLY A 1 392 ? 14.812 -17.371 6.869 1.00 41.34 392 GLY A CA 1
ATOM 2978 C C . GLY A 1 392 ? 14.424 -17.304 8.356 1.00 41.34 392 GLY A C 1
ATOM 2979 O O . GLY A 1 392 ? 14.749 -18.218 9.116 1.00 41.34 392 GLY A O 1
ATOM 2980 N N . LEU A 1 393 ? 13.739 -16.247 8.806 1.00 51.47 393 LEU A N 1
ATOM 2981 C CA . LEU A 1 393 ? 13.537 -15.932 10.233 1.00 51.47 393 LEU A CA 1
ATOM 2982 C C . LEU A 1 393 ? 12.158 -16.365 10.753 1.00 51.47 393 LEU A C 1
ATOM 2984 O O . LEU A 1 393 ? 11.421 -15.613 11.392 1.00 51.47 393 LEU A O 1
ATOM 2988 N N . CYS A 1 394 ? 11.811 -17.622 10.492 1.00 53.69 394 CYS A N 1
ATOM 2989 C CA . CYS A 1 394 ? 10.571 -18.232 10.957 1.00 53.69 394 CYS A CA 1
ATOM 2990 C C . CYS A 1 394 ? 10.594 -18.505 12.470 1.00 53.69 394 CYS A C 1
ATOM 2992 O O . CYS A 1 394 ? 11.569 -19.047 12.998 1.00 53.69 394 CYS A O 1
ATOM 2994 N N . PHE A 1 395 ? 9.491 -18.214 13.172 1.00 50.62 395 PHE A N 1
ATOM 2995 C CA . PHE A 1 395 ? 9.288 -18.744 14.522 1.00 50.62 395 PHE A CA 1
ATOM 2996 C C . PHE A 1 395 ? 9.204 -20.271 14.438 1.00 50.62 395 PHE A C 1
ATOM 2998 O O . PHE A 1 395 ? 8.273 -20.814 13.846 1.00 50.62 395 PHE A O 1
ATOM 3005 N N . GLY A 1 396 ? 10.164 -20.961 15.050 1.00 49.09 396 GLY A N 1
ATOM 3006 C CA . GLY A 1 396 ? 10.133 -22.415 15.165 1.00 49.09 396 GLY A CA 1
ATOM 3007 C C . GLY A 1 396 ? 10.774 -23.211 14.029 1.00 49.09 396 GLY A C 1
ATOM 3008 O O . GLY A 1 396 ? 10.468 -24.396 13.909 1.00 49.09 396 GLY A O 1
ATOM 3009 N N . ASN A 1 397 ? 11.715 -22.634 13.269 1.00 49.28 397 ASN A N 1
ATOM 3010 C CA . ASN A 1 397 ? 12.732 -23.439 12.576 1.00 49.28 397 ASN A CA 1
ATOM 3011 C C . ASN A 1 397 ? 13.667 -24.076 13.628 1.00 49.28 397 ASN A C 1
ATOM 3013 O O . ASN A 1 397 ? 14.798 -23.651 13.843 1.00 49.28 397 ASN A O 1
ATOM 3017 N N . PHE A 1 398 ? 13.159 -25.077 14.347 1.00 48.75 398 PHE A N 1
ATOM 3018 C CA . PHE A 1 398 ? 13.885 -25.831 15.373 1.00 48.75 398 PHE A CA 1
ATOM 3019 C C . PHE A 1 398 ? 14.761 -26.953 14.780 1.00 48.75 398 PHE A C 1
ATOM 3021 O O . PHE A 1 398 ? 15.359 -27.722 15.523 1.00 48.75 398 PHE A O 1
ATOM 3028 N N . GLU A 1 399 ? 14.865 -27.044 13.450 1.00 41.75 399 GLU A N 1
ATOM 3029 C CA . GLU A 1 399 ? 15.575 -28.115 12.732 1.00 41.75 399 GLU A CA 1
ATOM 3030 C C . GLU A 1 399 ? 17.083 -27.859 12.537 1.00 41.75 399 GLU A C 1
ATOM 3032 O O . GLU A 1 399 ? 17.735 -28.546 11.755 1.00 41.75 399 GLU A O 1
ATOM 3037 N N . ALA A 1 400 ? 17.677 -26.893 13.247 1.00 42.50 400 ALA A N 1
ATOM 3038 C CA . ALA A 1 400 ? 19.132 -26.747 13.256 1.00 42.50 400 ALA A CA 1
ATOM 3039 C C . ALA A 1 400 ? 19.769 -27.847 14.140 1.00 42.50 400 ALA A C 1
ATOM 3041 O O . ALA A 1 400 ? 19.408 -27.949 15.320 1.00 42.50 400 ALA A O 1
ATOM 3042 N N . PRO A 1 401 ? 20.718 -28.656 13.621 1.00 42.56 401 PRO A N 1
ATOM 3043 C CA . PRO A 1 401 ? 21.400 -29.696 14.386 1.00 42.56 401 PRO A CA 1
ATOM 3044 C C . PRO A 1 401 ? 21.985 -29.162 15.696 1.00 42.56 401 PRO A C 1
ATOM 3046 O O . PRO A 1 401 ? 22.530 -28.062 15.766 1.00 42.56 401 PRO A O 1
ATOM 3049 N N . SER A 1 402 ? 21.884 -29.968 16.753 1.00 45.25 402 SER A N 1
ATOM 3050 C CA . SER A 1 402 ? 22.093 -29.582 18.154 1.00 45.25 402 SER A CA 1
ATOM 3051 C C . SER A 1 402 ? 23.484 -29.065 18.540 1.00 45.25 402 SER A C 1
ATOM 3053 O O . SER A 1 402 ? 23.646 -28.645 19.689 1.00 45.25 402 SER A O 1
ATOM 3055 N N . GLU A 1 403 ? 24.451 -29.107 17.628 1.00 53.47 403 GLU A N 1
ATOM 3056 C CA . GLU A 1 403 ? 25.864 -28.775 17.851 1.00 53.47 403 GLU A CA 1
ATOM 3057 C C . GLU A 1 403 ? 26.370 -27.619 16.977 1.00 53.47 403 GLU A C 1
ATOM 3059 O O . GLU A 1 403 ? 27.503 -27.183 17.159 1.00 53.47 403 GLU A O 1
ATOM 3064 N N . ASP A 1 404 ? 25.546 -27.081 16.069 1.00 52.56 404 ASP A N 1
ATOM 3065 C CA . ASP A 1 404 ? 25.973 -25.972 15.218 1.00 52.56 404 ASP A CA 1
ATOM 3066 C C . ASP A 1 404 ? 25.887 -24.632 15.976 1.00 52.56 404 ASP A C 1
ATOM 3068 O O . ASP A 1 404 ? 24.807 -24.132 16.303 1.00 52.56 404 ASP A O 1
ATOM 3072 N N . THR A 1 405 ? 27.052 -24.069 16.304 1.00 57.25 405 THR A N 1
ATOM 3073 C CA . THR A 1 405 ? 27.240 -22.755 16.944 1.00 57.25 405 THR A CA 1
ATOM 3074 C C . THR A 1 405 ? 27.419 -21.624 15.932 1.00 57.25 405 THR A C 1
ATOM 3076 O O . THR A 1 405 ? 27.867 -20.534 16.298 1.00 57.25 405 THR A O 1
ATOM 3079 N N . SER A 1 406 ? 27.062 -21.848 14.664 1.00 60.19 406 SER A N 1
ATOM 3080 C CA . SER A 1 406 ? 27.123 -20.812 13.639 1.00 60.19 406 SER A CA 1
ATOM 3081 C C . SER A 1 406 ? 26.310 -19.556 14.031 1.00 60.19 406 SER A C 1
ATOM 3083 O O . SER A 1 406 ? 25.251 -19.658 14.667 1.00 60.19 406 SER A O 1
ATOM 3085 N N . PRO A 1 407 ? 26.770 -18.346 13.648 1.00 62.03 407 PRO A N 1
ATOM 3086 C CA . PRO A 1 407 ? 26.078 -17.085 13.945 1.00 62.03 407 PRO A CA 1
ATOM 3087 C C . PRO A 1 407 ? 24.595 -17.078 13.536 1.00 62.03 407 PRO A C 1
ATOM 3089 O O . PRO A 1 407 ? 23.757 -16.490 14.218 1.00 62.03 407 PRO A O 1
ATOM 3092 N N . THR A 1 408 ? 24.249 -17.798 12.467 1.00 63.91 408 THR A N 1
ATOM 3093 C CA . THR A 1 408 ? 22.886 -17.933 11.939 1.00 63.91 408 THR A CA 1
ATOM 3094 C C . THR A 1 408 ? 21.945 -18.673 12.898 1.00 63.91 408 THR A C 1
ATOM 3096 O O . THR A 1 408 ? 20.808 -18.244 13.100 1.00 63.91 408 THR A O 1
ATOM 3099 N N . VAL A 1 409 ? 22.408 -19.749 13.545 1.00 66.56 409 VAL A N 1
ATOM 3100 C CA . VAL A 1 409 ? 21.602 -20.522 14.512 1.00 66.56 409 VAL A CA 1
ATOM 3101 C C . VAL A 1 409 ? 21.365 -19.717 15.789 1.00 66.56 409 VAL A C 1
ATOM 3103 O O . VAL A 1 409 ? 20.267 -19.739 16.351 1.00 66.56 409 VAL A O 1
ATOM 3106 N N . TRP A 1 410 ? 22.373 -18.968 16.238 1.00 72.38 410 TRP A N 1
ATOM 3107 C CA . TRP A 1 410 ? 22.239 -18.087 17.396 1.00 72.38 410 TRP A CA 1
ATOM 3108 C C . TRP A 1 410 ? 21.209 -16.975 17.152 1.00 72.38 410 TRP A C 1
ATOM 3110 O O . TRP A 1 410 ? 20.326 -16.770 17.987 1.00 72.38 410 TRP A O 1
ATOM 3120 N N . LEU A 1 411 ? 21.252 -16.327 15.982 1.00 69.88 411 LEU A N 1
ATOM 3121 C CA . LEU A 1 411 ? 20.283 -15.300 15.583 1.00 69.88 411 LEU A CA 1
ATOM 3122 C C . LEU A 1 411 ? 18.852 -15.846 15.492 1.00 69.88 411 LEU A C 1
ATOM 3124 O O . LEU A 1 411 ? 17.910 -15.190 15.935 1.00 69.88 411 LEU A O 1
ATOM 3128 N N . LEU A 1 412 ? 18.670 -17.070 14.993 1.00 69.00 412 LEU A N 1
ATOM 3129 C CA . LEU A 1 412 ? 17.357 -17.715 14.919 1.00 69.00 412 LEU A CA 1
ATOM 3130 C C . LEU A 1 412 ? 16.773 -18.030 16.310 1.00 69.00 412 LEU A C 1
ATOM 3132 O O . LEU A 1 412 ? 15.575 -17.833 16.558 1.00 69.00 412 LEU A O 1
ATOM 3136 N N . ARG A 1 413 ? 17.620 -18.474 17.248 1.00 73.56 413 ARG A N 1
ATOM 3137 C CA . ARG A 1 413 ? 17.228 -18.671 18.653 1.00 73.56 413 ARG A CA 1
ATOM 3138 C C . ARG A 1 413 ? 16.901 -17.349 19.330 1.00 73.56 413 ARG A C 1
ATOM 3140 O O . ARG A 1 413 ? 15.900 -17.273 20.039 1.00 73.56 413 ARG A O 1
ATOM 3147 N N . LEU A 1 414 ? 17.696 -16.309 19.077 1.00 76.94 414 LEU A N 1
ATOM 3148 C CA . LEU A 1 414 ? 17.439 -14.965 19.582 1.00 76.94 414 LEU A CA 1
ATOM 3149 C C . LEU A 1 414 ? 16.106 -14.416 19.049 1.00 76.94 414 LEU A C 1
ATOM 3151 O O . LEU A 1 414 ? 15.298 -13.937 19.837 1.00 76.94 414 LEU A O 1
ATOM 3155 N N . ASN A 1 415 ? 15.827 -14.557 17.751 1.00 74.75 415 ASN A N 1
ATOM 3156 C CA . ASN A 1 415 ? 14.553 -14.177 17.134 1.00 74.75 415 ASN A CA 1
ATOM 3157 C C . ASN A 1 415 ? 13.360 -14.850 17.831 1.00 74.75 415 ASN A C 1
ATOM 3159 O O . ASN A 1 415 ? 12.431 -14.181 18.285 1.00 74.75 415 ASN A O 1
ATOM 3163 N N . THR A 1 416 ? 13.417 -16.175 17.985 1.00 77.25 416 THR A N 1
ATOM 3164 C CA . THR A 1 416 ? 12.347 -16.959 18.622 1.00 77.25 416 THR A CA 1
ATOM 3165 C C . THR A 1 416 ? 12.167 -16.569 20.095 1.00 77.25 416 THR A C 1
ATOM 3167 O O . THR A 1 416 ? 11.038 -16.415 20.566 1.00 77.25 416 THR A O 1
ATOM 3170 N N . ALA A 1 417 ? 13.268 -16.338 20.816 1.00 84.12 417 ALA A N 1
ATOM 3171 C CA . ALA A 1 417 ? 13.252 -15.895 22.205 1.00 84.12 417 ALA A CA 1
ATOM 3172 C C . ALA A 1 417 ? 12.665 -14.485 22.371 1.00 84.12 417 ALA A C 1
ATOM 3174 O O . ALA A 1 417 ? 11.871 -14.262 23.281 1.00 84.12 417 ALA A O 1
ATOM 3175 N N . LEU A 1 418 ? 12.998 -13.544 21.483 1.00 81.56 418 LEU A N 1
ATOM 3176 C CA . LEU A 1 418 ? 12.454 -12.184 21.509 1.00 81.56 418 LEU A CA 1
ATOM 3177 C C . LEU A 1 418 ? 10.953 -12.170 21.196 1.00 81.56 418 LEU A C 1
ATOM 3179 O O . LEU A 1 418 ? 10.199 -11.480 21.881 1.00 81.56 418 LEU A O 1
ATOM 3183 N N . ILE A 1 419 ? 10.493 -12.981 20.236 1.00 81.06 419 ILE A N 1
ATOM 3184 C CA . ILE A 1 419 ? 9.058 -13.144 19.950 1.00 81.06 419 ILE A CA 1
ATOM 3185 C C . ILE A 1 419 ? 8.332 -13.734 21.169 1.00 81.06 419 ILE A C 1
ATOM 3187 O O . ILE A 1 419 ? 7.283 -13.228 21.573 1.00 81.06 419 ILE A O 1
ATOM 3191 N N . ALA A 1 420 ? 8.901 -14.767 21.799 1.00 87.38 420 ALA A N 1
ATOM 3192 C CA . ALA A 1 420 ? 8.333 -15.366 23.003 1.00 87.38 420 ALA A CA 1
ATOM 3193 C C . ALA A 1 420 ? 8.289 -14.384 24.184 1.00 87.38 420 ALA A C 1
ATOM 3195 O O . ALA A 1 420 ? 7.273 -14.304 24.874 1.00 87.38 420 ALA A O 1
ATOM 3196 N N . ALA A 1 421 ? 9.349 -13.597 24.385 1.00 89.50 421 ALA A N 1
ATOM 3197 C CA . ALA A 1 421 ? 9.406 -12.550 25.400 1.00 89.50 421 ALA A CA 1
ATOM 3198 C C . ALA A 1 421 ? 8.343 -11.469 25.157 1.00 89.50 421 ALA A C 1
ATOM 3200 O O . ALA A 1 421 ? 7.663 -11.043 26.091 1.00 89.50 421 ALA A O 1
ATOM 3201 N N . TYR A 1 422 ? 8.148 -11.071 23.898 1.00 87.06 422 TYR A N 1
ATOM 3202 C CA . TYR A 1 422 ? 7.148 -10.085 23.498 1.00 87.06 422 TYR A CA 1
ATOM 3203 C C . TYR A 1 422 ? 5.714 -10.570 23.763 1.00 87.06 422 TYR A C 1
ATOM 3205 O O . TYR A 1 422 ? 4.903 -9.849 24.347 1.00 87.06 422 TYR A O 1
ATOM 3213 N N . ILE A 1 423 ? 5.400 -11.813 23.389 1.00 89.19 423 ILE A N 1
ATOM 3214 C CA . ILE A 1 423 ? 4.097 -12.432 23.678 1.00 89.19 423 ILE A CA 1
ATOM 3215 C C . ILE A 1 423 ? 3.911 -12.587 25.185 1.00 89.19 423 ILE A C 1
ATOM 3217 O O . ILE A 1 423 ? 2.850 -12.243 25.701 1.00 89.19 423 ILE A O 1
ATOM 3221 N N . GLY A 1 424 ? 4.941 -13.056 25.894 1.00 92.56 424 GLY A N 1
ATOM 3222 C CA . GLY A 1 424 ? 4.920 -13.236 27.342 1.00 92.56 424 GLY A CA 1
ATOM 3223 C C . GLY A 1 424 ? 4.630 -11.937 28.093 1.00 92.56 424 GLY A C 1
ATOM 3224 O O . GLY A 1 424 ? 3.801 -11.936 29.002 1.00 92.56 424 GLY A O 1
ATOM 3225 N N . HIS A 1 425 ? 5.230 -10.824 27.659 1.00 93.25 425 HIS A N 1
ATOM 3226 C CA . HIS A 1 425 ? 4.968 -9.481 28.186 1.00 93.25 425 HIS A CA 1
ATOM 3227 C C . HIS A 1 425 ? 3.480 -9.112 28.108 1.00 93.25 425 HIS A C 1
ATOM 3229 O O . HIS A 1 425 ? 2.842 -8.850 29.128 1.00 93.25 425 HIS A O 1
ATOM 3235 N N . TYR A 1 426 ? 2.887 -9.137 26.908 1.00 91.31 426 TYR A N 1
ATOM 3236 C CA . TYR A 1 426 ? 1.479 -8.750 26.744 1.00 91.31 426 TYR A CA 1
ATOM 3237 C C . TYR A 1 426 ? 0.503 -9.775 27.317 1.00 91.31 426 TYR A C 1
ATOM 3239 O O . TYR A 1 426 ? -0.575 -9.392 27.776 1.00 91.31 426 TYR A O 1
ATOM 3247 N N . ALA A 1 427 ? 0.868 -11.058 27.328 1.00 94.00 427 ALA A N 1
ATOM 3248 C CA . ALA A 1 427 ? 0.080 -12.104 27.962 1.00 94.00 427 ALA A CA 1
ATOM 3249 C C . ALA A 1 427 ? 0.025 -11.907 29.480 1.00 94.00 427 ALA A C 1
ATOM 3251 O O . ALA A 1 427 ? -1.055 -12.033 30.051 1.00 94.00 427 ALA A O 1
ATOM 3252 N N . CYS A 1 428 ? 1.139 -11.514 30.111 1.00 94.44 428 CYS A N 1
ATOM 3253 C CA . CYS A 1 428 ? 1.183 -11.110 31.517 1.00 94.44 428 CYS A CA 1
ATOM 3254 C C . CYS A 1 428 ? 0.249 -9.924 31.776 1.00 94.44 428 CYS A C 1
ATOM 3256 O O . CYS A 1 428 ? -0.673 -10.040 32.579 1.00 94.44 428 CYS A O 1
ATOM 3258 N N . CYS A 1 429 ? 0.432 -8.807 31.059 1.00 91.56 429 CYS A N 1
ATOM 3259 C CA . CYS A 1 429 ? -0.380 -7.604 31.266 1.00 91.56 429 CYS A CA 1
ATOM 3260 C C . CYS A 1 429 ? -1.882 -7.869 31.073 1.00 91.56 429 CYS A C 1
ATOM 3262 O O . CYS A 1 429 ? -2.714 -7.372 31.837 1.00 91.56 429 CYS A O 1
ATOM 3264 N N . ASN A 1 430 ? -2.245 -8.639 30.040 1.00 92.00 430 ASN A N 1
ATOM 3265 C CA . ASN A 1 430 ? -3.640 -8.960 29.760 1.00 92.00 430 ASN A CA 1
ATOM 3266 C C . ASN A 1 430 ? -4.208 -9.957 30.771 1.00 92.00 430 ASN A C 1
ATOM 3268 O O . ASN A 1 430 ? -5.310 -9.748 31.270 1.00 92.00 430 ASN A O 1
ATOM 3272 N N . GLY A 1 431 ? -3.458 -11.014 31.086 1.00 92.38 431 GLY A N 1
ATOM 3273 C CA . GLY A 1 431 ? -3.852 -12.029 32.054 1.00 92.38 431 GLY A CA 1
ATOM 3274 C C . GLY A 1 431 ? -4.088 -11.434 33.439 1.00 92.38 431 GLY A C 1
ATOM 3275 O O . GLY A 1 431 ? -5.130 -11.694 34.036 1.00 92.38 431 GLY A O 1
ATOM 3276 N N . ASP A 1 432 ? -3.186 -10.570 33.905 1.00 90.75 432 ASP A N 1
ATOM 3277 C CA . ASP A 1 432 ? -3.345 -9.860 35.174 1.00 90.75 432 ASP A CA 1
ATOM 3278 C C . ASP A 1 432 ? -4.588 -8.956 35.179 1.00 90.75 432 ASP A C 1
ATOM 3280 O O . ASP A 1 432 ? -5.442 -9.049 36.065 1.00 90.75 432 ASP A O 1
ATOM 3284 N N . THR A 1 433 ? -4.770 -8.150 34.127 1.00 89.19 433 THR A N 1
ATOM 3285 C CA . THR A 1 433 ? -5.939 -7.264 34.040 1.00 89.19 433 THR A CA 1
ATOM 3286 C C . THR A 1 433 ? -7.243 -8.067 34.054 1.00 89.19 433 THR A C 1
ATOM 3288 O O . THR A 1 433 ? -8.194 -7.712 34.750 1.00 89.19 433 THR A O 1
ATOM 3291 N N . TRP A 1 434 ? -7.306 -9.176 33.315 1.00 91.38 434 TRP A N 1
ATOM 3292 C CA . TRP A 1 434 ? -8.484 -10.043 33.287 1.00 91.38 434 TRP A CA 1
ATOM 3293 C C . TRP A 1 434 ? -8.731 -10.708 34.644 1.00 91.38 434 TRP A C 1
ATOM 3295 O O . TRP A 1 434 ? -9.878 -10.741 35.099 1.00 91.38 434 TRP A O 1
ATOM 3305 N N . ALA A 1 435 ? -7.678 -11.183 35.315 1.00 91.56 435 ALA A N 1
ATOM 3306 C CA . ALA A 1 435 ? -7.767 -11.760 36.652 1.00 91.56 435 ALA A CA 1
ATOM 3307 C C . ALA A 1 435 ? -8.298 -10.760 37.678 1.00 91.56 435 ALA A C 1
ATOM 3309 O O . ALA A 1 435 ? -9.195 -11.090 38.454 1.00 91.56 435 ALA A O 1
ATOM 3310 N N . SER A 1 436 ? -7.800 -9.528 37.636 1.00 86.12 436 SER A N 1
ATOM 3311 C CA . SER A 1 436 ? -8.183 -8.453 38.547 1.00 86.12 436 SER A CA 1
ATOM 3312 C C . SER A 1 436 ? -9.603 -7.935 38.299 1.00 86.12 436 SER A C 1
ATOM 3314 O O . SER A 1 436 ? -10.312 -7.587 39.243 1.00 86.12 436 SER A O 1
ATOM 3316 N N . GLU A 1 437 ? -10.062 -7.870 37.045 1.00 86.69 437 GLU A N 1
ATOM 3317 C CA . GLU A 1 437 ? -11.423 -7.415 36.721 1.00 86.69 437 GLU A CA 1
ATOM 3318 C C . GLU A 1 437 ? -12.487 -8.497 36.950 1.00 86.69 437 GLU A C 1
ATOM 3320 O O . GLU A 1 437 ? -13.549 -8.217 37.512 1.00 86.69 437 GLU A O 1
ATOM 3325 N N . LEU A 1 438 ? -12.216 -9.744 36.552 1.00 86.75 438 LEU A N 1
ATOM 3326 C CA . LEU A 1 438 ? -13.175 -10.845 36.679 1.00 86.75 438 LEU A CA 1
ATOM 3327 C C . LEU A 1 438 ? -13.100 -11.535 38.043 1.00 86.75 438 LEU A C 1
ATOM 3329 O O . LEU A 1 438 ? -14.125 -11.970 38.562 1.00 86.75 438 LEU A O 1
ATOM 3333 N N . GLY A 1 439 ? -11.929 -11.589 38.676 1.00 84.69 439 GLY A N 1
ATOM 3334 C CA . GLY A 1 439 ? -11.740 -12.235 39.977 1.00 84.69 439 GLY A CA 1
ATOM 3335 C C . GLY A 1 439 ? -12.582 -11.616 41.095 1.00 84.69 439 GLY A C 1
ATOM 3336 O O . GLY A 1 439 ? -13.082 -12.332 41.963 1.00 84.69 439 GLY A O 1
ATOM 3337 N N . VAL A 1 440 ? -12.856 -10.309 41.033 1.00 83.00 440 VAL A N 1
ATOM 3338 C CA . VAL A 1 440 ? -13.752 -9.610 41.978 1.00 83.00 440 VAL A CA 1
ATOM 3339 C C . VAL A 1 440 ? -15.191 -10.152 41.920 1.00 83.00 440 VAL A C 1
ATOM 3341 O O . VAL A 1 440 ? -15.925 -10.137 42.920 1.00 83.00 440 VAL A O 1
ATOM 3344 N N . LEU A 1 441 ? -15.598 -10.686 40.765 1.00 83.94 441 LEU A N 1
ATOM 3345 C CA . LEU A 1 441 ? -16.912 -11.290 40.553 1.00 83.94 441 LEU A CA 1
ATOM 3346 C C . LEU A 1 441 ? -17.015 -12.714 41.118 1.00 83.94 441 LEU A C 1
ATOM 3348 O O . LEU A 1 441 ? -18.129 -13.227 41.215 1.00 83.94 441 LEU A O 1
ATOM 3352 N N . SER A 1 442 ? -15.900 -13.323 41.539 1.00 86.75 442 SER A N 1
ATOM 3353 C CA . SER A 1 442 ? -15.877 -14.673 42.110 1.00 86.75 442 SER A CA 1
ATOM 3354 C C . SER A 1 442 ? -16.846 -14.796 43.298 1.00 86.75 442 SER A C 1
ATOM 3356 O O . SER A 1 442 ? -16.898 -13.887 44.136 1.00 86.75 442 SER A O 1
ATOM 3358 N N . PRO A 1 443 ? -17.624 -15.888 43.418 1.00 80.69 443 PRO A N 1
ATOM 3359 C CA . PRO A 1 443 ? -18.567 -16.066 44.523 1.00 80.69 443 PRO A CA 1
ATOM 3360 C C . PRO A 1 443 ? -17.864 -16.185 45.886 1.00 80.69 443 PRO A C 1
ATOM 3362 O O . PRO A 1 443 ? -18.369 -15.666 46.880 1.00 80.69 443 PRO A O 1
ATOM 3365 N N . GLY A 1 444 ? -16.675 -16.795 45.931 1.00 83.62 444 GLY A N 1
ATOM 3366 C CA . GLY A 1 444 ? -15.873 -16.945 47.149 1.00 83.62 444 GLY A CA 1
ATOM 3367 C C . GLY A 1 444 ? -15.051 -15.703 47.518 1.00 83.62 444 GLY A C 1
ATOM 3368 O O . GLY A 1 444 ? -14.865 -14.785 46.713 1.00 83.62 444 GLY A O 1
ATOM 3369 N N . ARG A 1 445 ? -14.526 -15.681 48.751 1.00 86.19 445 ARG A N 1
ATOM 3370 C CA . ARG A 1 445 ? -13.495 -14.711 49.154 1.00 86.19 445 ARG A CA 1
ATOM 3371 C C . ARG A 1 445 ? -12.144 -15.096 48.535 1.00 86.19 445 ARG A C 1
ATOM 3373 O O . ARG A 1 445 ? -11.844 -16.290 48.489 1.00 86.19 445 ARG A O 1
ATOM 3380 N N . PRO A 1 446 ? -11.348 -14.124 48.056 1.00 89.50 446 PRO A N 1
ATOM 3381 C CA . PRO A 1 446 ? -10.008 -14.402 47.562 1.00 89.50 446 PRO A CA 1
ATOM 3382 C C . PRO A 1 446 ? -9.103 -14.903 48.689 1.00 89.50 446 PRO A C 1
ATOM 3384 O O . PRO A 1 446 ? -9.325 -14.625 49.870 1.00 89.50 446 PRO A O 1
ATOM 3387 N N . ILE A 1 447 ? -8.080 -15.651 48.302 1.00 91.50 447 ILE A N 1
ATOM 3388 C CA . ILE A 1 447 ? -7.061 -16.205 49.184 1.00 91.50 447 ILE A CA 1
ATOM 3389 C C . ILE A 1 447 ? -5.779 -15.403 48.970 1.00 91.50 447 ILE A C 1
ATOM 3391 O O . ILE A 1 447 ? -5.378 -15.183 47.833 1.00 91.50 447 ILE A O 1
ATOM 3395 N N . LEU A 1 448 ? -5.129 -14.954 50.040 1.00 90.44 448 LEU A N 1
ATOM 3396 C CA . LEU A 1 448 ? -3.851 -14.254 49.929 1.00 90.44 448 LEU A CA 1
ATOM 3397 C C . LEU A 1 448 ? -2.740 -15.246 49.570 1.00 90.44 448 LEU A C 1
ATOM 3399 O O . LEU A 1 448 ? -2.509 -16.195 50.321 1.00 90.44 448 LEU A O 1
ATOM 3403 N N . ILE A 1 449 ? -2.024 -15.007 48.468 1.00 90.62 449 ILE A N 1
ATOM 3404 C CA . ILE A 1 449 ? -1.056 -15.969 47.904 1.00 90.62 449 ILE A CA 1
ATOM 3405 C C . ILE A 1 449 ? 0.079 -16.358 48.870 1.00 90.62 449 ILE A C 1
ATOM 3407 O O . ILE A 1 449 ? 0.578 -17.477 48.819 1.00 90.62 449 ILE A O 1
ATOM 3411 N N . THR A 1 450 ? 0.464 -15.469 49.789 1.00 89.25 450 THR A N 1
ATOM 3412 C CA . THR A 1 450 ? 1.565 -15.696 50.741 1.00 89.25 450 THR A CA 1
ATOM 3413 C C . THR A 1 450 ? 1.166 -16.491 51.980 1.00 89.25 450 THR A C 1
ATOM 3415 O O . THR A 1 450 ? 2.001 -17.184 52.552 1.00 89.25 450 THR A O 1
ATOM 3418 N N . THR A 1 451 ? -0.087 -16.381 52.432 1.00 87.88 451 THR A N 1
ATOM 3419 C CA . THR A 1 451 ? -0.538 -16.972 53.711 1.00 87.88 451 THR A CA 1
ATOM 3420 C C . THR A 1 451 ? -1.618 -18.031 53.548 1.00 87.88 451 THR A C 1
ATOM 3422 O O . THR A 1 451 ? -1.970 -18.691 54.522 1.00 87.88 451 THR A O 1
ATOM 3425 N N . MET A 1 452 ? -2.178 -18.168 52.345 1.00 89.38 452 MET A N 1
ATOM 3426 C CA . MET A 1 452 ? -3.319 -19.029 52.035 1.00 89.38 452 MET A CA 1
ATOM 3427 C C . MET A 1 452 ? -4.574 -18.758 52.889 1.00 89.38 452 MET A C 1
ATOM 3429 O O . MET A 1 452 ? -5.482 -19.585 52.963 1.00 89.38 452 MET A O 1
ATOM 3433 N N . LYS A 1 453 ? -4.669 -17.575 53.511 1.00 90.38 453 LYS A N 1
ATOM 3434 C CA . LYS A 1 453 ? -5.836 -17.144 54.293 1.00 90.38 453 LYS A CA 1
ATOM 3435 C C . LYS A 1 453 ? -6.818 -16.360 53.433 1.00 90.38 453 LYS A C 1
ATOM 3437 O O . LYS A 1 453 ? -6.425 -15.652 52.508 1.00 90.38 453 LYS A O 1
ATOM 3442 N N . GLN A 1 454 ? -8.103 -16.456 53.767 1.00 90.88 454 GLN A N 1
ATOM 3443 C CA . GLN A 1 454 ? -9.136 -15.658 53.111 1.00 90.88 454 GLN A CA 1
ATOM 3444 C C . GLN A 1 454 ? -8.985 -14.180 53.469 1.00 90.88 454 GLN A C 1
ATOM 3446 O O . GLN A 1 454 ? -8.905 -13.828 54.647 1.00 90.88 454 GLN A O 1
ATOM 3451 N N . VAL A 1 455 ? -9.003 -13.325 52.452 1.00 88.62 455 VAL A N 1
ATOM 3452 C CA . VAL A 1 455 ? -8.909 -11.869 52.588 1.00 88.62 455 VAL A CA 1
ATOM 3453 C C . VAL A 1 455 ? -10.117 -11.182 51.947 1.00 88.62 455 VAL A C 1
ATOM 3455 O O . VAL A 1 455 ? -10.846 -11.800 51.160 1.00 88.62 455 VAL A O 1
ATOM 3458 N N . PRO A 1 456 ? -10.405 -9.921 52.310 1.00 85.62 456 PRO A N 1
ATOM 3459 C CA . PRO A 1 456 ? -11.441 -9.143 51.646 1.00 85.62 456 PRO A CA 1
ATOM 3460 C C . PRO A 1 456 ? -11.208 -9.026 50.132 1.00 85.62 456 PRO A C 1
ATOM 3462 O O . PRO A 1 456 ? -10.091 -9.128 49.625 1.00 85.62 456 PRO A O 1
ATOM 3465 N N . LYS A 1 457 ? -12.288 -8.802 49.381 1.00 85.69 457 LYS A N 1
ATOM 3466 C CA . LYS A 1 457 ? -12.193 -8.549 47.938 1.00 85.69 457 LYS A CA 1
ATOM 3467 C C . LYS A 1 457 ? -11.529 -7.192 47.695 1.00 85.69 457 LYS A C 1
ATOM 3469 O O . LYS A 1 457 ? -11.837 -6.241 48.403 1.00 85.69 457 LYS A O 1
ATOM 3474 N N . GLY A 1 458 ? -10.648 -7.121 46.699 1.00 78.94 458 GLY A N 1
ATOM 3475 C CA . GLY A 1 458 ? -9.868 -5.915 46.386 1.00 78.94 458 GLY A CA 1
ATOM 3476 C C . GLY A 1 458 ? -8.526 -5.812 47.123 1.00 78.94 458 GLY A C 1
ATOM 3477 O O . GLY A 1 458 ? -7.805 -4.841 46.927 1.00 78.94 458 GLY A O 1
ATOM 3478 N N . THR A 1 459 ? -8.164 -6.791 47.964 1.00 86.56 459 THR A N 1
ATOM 3479 C CA . THR A 1 459 ? -6.822 -6.872 48.569 1.00 86.56 459 THR A CA 1
ATOM 3480 C C . THR A 1 459 ? -5.765 -7.214 47.513 1.00 86.56 459 THR A C 1
ATOM 3482 O O . THR A 1 459 ? -5.908 -8.219 46.812 1.00 86.56 459 THR A O 1
ATOM 3485 N N . ASN A 1 460 ? -4.687 -6.424 47.441 1.00 86.06 460 ASN A N 1
ATOM 3486 C CA . ASN A 1 460 ? -3.551 -6.697 46.558 1.00 86.06 460 ASN A CA 1
ATOM 3487 C C . ASN A 1 460 ? -2.913 -8.047 46.920 1.00 86.06 460 ASN A C 1
ATOM 3489 O O . ASN A 1 460 ? -2.666 -8.348 48.094 1.00 86.06 460 ASN A O 1
ATOM 3493 N N . GLY A 1 461 ? -2.690 -8.879 45.901 1.00 84.62 461 GLY A N 1
ATOM 3494 C CA . GLY A 1 461 ? -2.190 -10.246 46.057 1.00 84.62 461 GLY A CA 1
ATOM 3495 C C . GLY A 1 461 ? -3.215 -11.299 46.488 1.00 84.62 461 GLY A C 1
ATOM 3496 O O . GLY A 1 461 ? -2.845 -12.433 46.812 1.00 84.62 461 GLY A O 1
ATOM 3497 N N . GLY A 1 462 ? -4.502 -10.945 46.505 1.00 89.31 462 GLY A N 1
ATOM 3498 C CA . GLY A 1 462 ? -5.597 -11.894 46.670 1.00 89.31 462 GLY A CA 1
ATOM 3499 C C . GLY A 1 462 ? -5.920 -12.623 45.364 1.00 89.31 462 GLY A C 1
ATOM 3500 O O . GLY A 1 462 ? -6.401 -12.013 44.413 1.00 89.31 462 GLY A O 1
ATOM 3501 N N . ILE A 1 463 ? -5.745 -13.943 45.339 1.00 93.38 463 ILE A N 1
ATOM 3502 C CA . ILE A 1 463 ? -6.077 -14.793 44.191 1.00 93.38 463 ILE A CA 1
ATOM 3503 C C . ILE A 1 463 ? -7.454 -15.443 44.357 1.00 93.38 463 ILE A C 1
ATOM 3505 O O . ILE A 1 463 ? -7.891 -15.783 45.457 1.00 93.38 463 ILE A O 1
ATOM 3509 N N . SER A 1 464 ? -8.165 -15.637 43.248 1.00 93.31 464 SER A N 1
ATOM 3510 C CA . SER A 1 464 ? -9.447 -16.350 43.214 1.00 93.31 464 SER A CA 1
ATOM 3511 C C . SER A 1 464 ? -9.469 -17.332 42.049 1.00 93.31 464 SER A C 1
ATOM 3513 O O . SER A 1 464 ? -8.809 -17.092 41.042 1.00 93.31 464 SER A O 1
ATOM 3515 N N . LEU A 1 465 ? -10.256 -18.409 42.149 1.00 92.25 465 LEU A N 1
ATOM 3516 C CA . LEU A 1 465 ? -10.357 -19.398 41.069 1.00 92.25 465 LEU A CA 1
ATOM 3517 C C . LEU A 1 465 ? -10.781 -18.755 39.738 1.00 92.25 465 LEU A C 1
ATOM 3519 O O . LEU A 1 465 ? -10.171 -19.015 38.707 1.00 92.25 465 LEU A O 1
ATOM 3523 N N . LEU A 1 466 ? -11.780 -17.865 39.773 1.00 91.69 466 LEU A N 1
ATOM 3524 C CA . LEU A 1 466 ? -12.223 -17.134 38.585 1.00 91.69 466 LEU A CA 1
ATOM 3525 C C . LEU A 1 466 ? -11.125 -16.212 38.039 1.00 91.69 466 LEU A C 1
ATOM 3527 O O . LEU A 1 466 ? -10.975 -16.111 36.827 1.00 91.69 466 LEU A O 1
ATOM 3531 N N . GLY A 1 467 ? -10.340 -15.583 38.919 1.00 92.06 467 GLY A N 1
ATOM 3532 C CA . GLY A 1 467 ? -9.192 -14.766 38.528 1.00 92.06 467 GLY A CA 1
ATOM 3533 C C . GLY A 1 467 ? -8.092 -15.582 37.841 1.00 92.06 467 GLY A C 1
ATOM 3534 O O . GLY A 1 467 ? -7.616 -15.181 36.788 1.00 92.06 467 GLY A O 1
ATOM 3535 N N . LEU A 1 468 ? -7.748 -16.759 38.373 1.00 94.25 468 LEU A N 1
ATOM 3536 C CA . LEU A 1 468 ? -6.739 -17.649 37.779 1.00 94.25 468 LEU A CA 1
ATOM 3537 C C . LEU A 1 468 ? -7.180 -18.204 36.418 1.00 94.25 468 LEU A C 1
ATOM 3539 O O . LEU A 1 468 ? -6.396 -18.260 35.477 1.00 94.25 468 LEU A O 1
ATOM 3543 N N . ILE A 1 469 ? -8.453 -18.584 36.281 1.00 94.88 469 ILE A N 1
ATOM 3544 C CA . ILE A 1 469 ? -9.000 -18.995 34.980 1.00 94.88 469 ILE A CA 1
ATOM 3545 C C . ILE A 1 469 ? -8.970 -17.810 34.006 1.00 94.88 469 ILE A C 1
ATOM 3547 O O . ILE A 1 469 ? -8.584 -17.967 32.849 1.00 94.88 469 ILE A O 1
ATOM 3551 N N . ALA A 1 470 ? -9.337 -16.615 34.471 1.00 93.31 470 ALA A N 1
ATOM 3552 C CA . ALA A 1 470 ? -9.314 -15.410 33.655 1.00 93.31 470 ALA A CA 1
ATOM 3553 C C . ALA A 1 470 ? -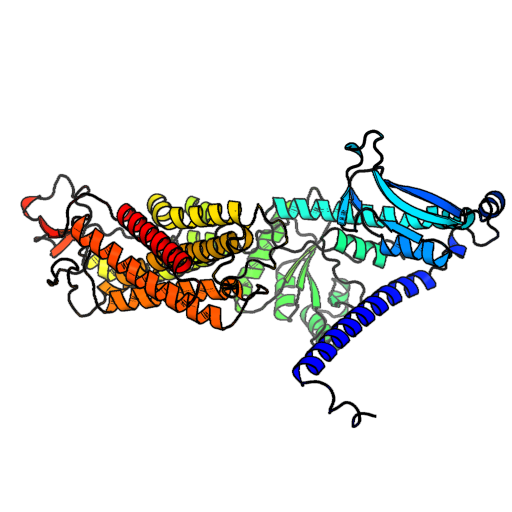7.897 -15.028 33.195 1.00 93.31 470 ALA A C 1
ATOM 3555 O O . ALA A 1 470 ? -7.760 -14.591 32.053 1.00 93.31 470 ALA A O 1
ATOM 3556 N N . SER A 1 471 ? -6.851 -15.235 34.008 1.00 95.62 471 SER A N 1
ATOM 3557 C CA . SER A 1 471 ? -5.472 -14.981 33.570 1.00 95.62 471 SER A CA 1
ATOM 3558 C C . SER A 1 471 ? -4.989 -15.975 32.521 1.00 95.62 471 SER A C 1
ATOM 3560 O O . SER A 1 471 ? -4.378 -15.555 31.538 1.00 95.62 471 SER A O 1
ATOM 3562 N N . ILE A 1 472 ? -5.327 -17.261 32.665 1.00 96.38 472 ILE A N 1
ATOM 3563 C CA . ILE A 1 472 ? -5.044 -18.295 31.655 1.00 96.38 472 ILE A CA 1
ATOM 3564 C C . ILE A 1 472 ? -5.720 -17.934 30.328 1.00 96.38 472 ILE A C 1
ATOM 3566 O O . ILE A 1 472 ? -5.062 -17.864 29.292 1.00 96.38 472 ILE A O 1
ATOM 3570 N N . VAL A 1 473 ? -7.027 -17.657 30.351 1.00 95.62 473 VAL A N 1
ATOM 3571 C CA . VAL A 1 473 ? -7.798 -17.342 29.136 1.00 95.62 473 VAL A CA 1
ATOM 3572 C C . VAL A 1 473 ? -7.343 -16.018 28.519 1.00 95.62 473 VAL A C 1
ATOM 3574 O O . VAL A 1 473 ? -7.186 -15.927 27.302 1.00 95.62 473 VAL A O 1
ATOM 3577 N N . GLY A 1 474 ? -7.086 -14.999 29.343 1.00 92.94 474 GLY A N 1
ATOM 3578 C CA . GLY A 1 474 ? -6.583 -13.703 28.895 1.00 92.94 474 GLY A CA 1
ATOM 3579 C C . GLY A 1 474 ? -5.202 -13.809 28.249 1.00 92.94 474 GLY A C 1
ATOM 3580 O O . GLY A 1 474 ? -4.971 -13.208 27.199 1.00 92.94 474 GLY A O 1
ATOM 3581 N N . GLY A 1 475 ? -4.302 -14.610 28.821 1.00 94.25 475 GLY A N 1
ATOM 3582 C CA . GLY A 1 475 ? -3.001 -14.913 28.229 1.00 94.25 475 GLY A CA 1
ATOM 3583 C C . GLY A 1 475 ? -3.114 -15.711 26.927 1.00 94.25 475 GLY A C 1
ATOM 3584 O O . GLY A 1 475 ? -2.495 -15.356 25.923 1.00 94.25 475 GLY A O 1
ATOM 3585 N N . GLY A 1 476 ? -3.963 -16.742 26.898 1.00 94.06 476 GLY A N 1
ATOM 3586 C CA . GLY A 1 476 ? -4.226 -17.549 25.705 1.00 94.06 476 GLY A CA 1
ATOM 3587 C C . GLY A 1 476 ? -4.820 -16.742 24.547 1.00 94.06 476 GLY A C 1
ATOM 3588 O O . GLY A 1 476 ? -4.441 -16.956 23.397 1.00 94.06 476 GLY A O 1
ATOM 3589 N N . PHE A 1 477 ? -5.679 -15.758 24.836 1.00 92.75 477 PHE A N 1
ATOM 3590 C CA . PHE A 1 477 ? -6.195 -14.813 23.840 1.00 92.75 477 PHE A CA 1
ATOM 3591 C C . PHE A 1 477 ? -5.076 -13.989 23.189 1.00 92.75 477 PHE A C 1
ATOM 3593 O O . PHE A 1 477 ? -5.050 -13.846 21.967 1.00 92.75 477 PHE A O 1
ATOM 3600 N N . VAL A 1 478 ? -4.123 -13.488 23.984 1.00 89.81 478 VAL A N 1
ATOM 3601 C CA . VAL A 1 478 ? -2.944 -12.781 23.460 1.00 89.81 478 VAL A CA 1
ATOM 3602 C C . VAL A 1 478 ? -2.099 -13.719 22.598 1.00 89.81 478 VAL A C 1
ATOM 3604 O O . VAL A 1 478 ? -1.724 -13.346 21.489 1.00 89.81 478 VAL A O 1
ATOM 3607 N N . GLY A 1 479 ? -1.873 -14.956 23.049 1.00 87.25 479 GLY A N 1
ATOM 3608 C CA . GLY A 1 479 ? -1.199 -15.990 22.261 1.00 87.25 479 GLY A CA 1
ATOM 3609 C C . GLY A 1 479 ? -1.872 -16.239 20.906 1.00 87.25 479 GLY A C 1
ATOM 3610 O O . GLY A 1 479 ? -1.212 -16.218 19.870 1.00 87.25 479 GLY A O 1
ATOM 3611 N N . LEU A 1 480 ? -3.200 -16.381 20.888 1.00 87.44 480 LEU A N 1
ATOM 3612 C CA . LEU A 1 480 ? -3.981 -16.576 19.666 1.00 87.44 480 LEU A CA 1
ATOM 3613 C C . LEU A 1 480 ? -3.817 -15.406 18.684 1.00 87.44 480 LEU A C 1
ATOM 3615 O O . LEU A 1 480 ? -3.538 -15.624 17.507 1.00 87.44 480 LEU A O 1
ATOM 3619 N N . VAL A 1 481 ? -3.948 -14.163 19.161 1.00 82.00 481 VAL A N 1
ATOM 3620 C CA . VAL A 1 481 ? -3.730 -12.957 18.338 1.00 82.00 481 VAL A CA 1
ATOM 3621 C C . VAL A 1 481 ? -2.293 -12.901 17.811 1.00 82.00 481 VAL A C 1
ATOM 3623 O O . VAL A 1 481 ? -2.065 -12.533 16.656 1.00 82.00 481 VAL A O 1
ATOM 3626 N N . GLY A 1 482 ? -1.327 -13.309 18.636 1.00 76.50 482 GLY A N 1
ATOM 3627 C CA . GLY A 1 482 ? 0.068 -13.452 18.238 1.00 76.50 482 GLY A CA 1
ATOM 3628 C C . GLY A 1 482 ? 0.220 -14.415 17.065 1.00 76.50 482 GLY A C 1
ATOM 3629 O O . GLY A 1 482 ? 0.819 -14.045 16.064 1.00 76.50 482 GLY A O 1
ATOM 3630 N N . ALA A 1 483 ? -0.397 -15.597 17.131 1.00 75.56 483 ALA A N 1
ATOM 3631 C CA . ALA A 1 483 ? -0.335 -16.590 16.058 1.00 75.56 483 ALA A CA 1
ATOM 3632 C C . ALA A 1 483 ? -0.975 -16.091 14.753 1.00 75.56 483 ALA A C 1
ATOM 3634 O O . ALA A 1 483 ? -0.416 -16.287 13.674 1.00 75.56 483 ALA A O 1
ATOM 3635 N N . PHE A 1 484 ? -2.112 -15.391 14.838 1.00 69.19 484 PHE A N 1
ATOM 3636 C CA . PHE A 1 484 ? -2.768 -14.800 13.665 1.00 69.19 484 PHE A CA 1
ATOM 3637 C C . PHE A 1 484 ? -1.909 -13.745 12.964 1.00 69.19 484 PHE A C 1
ATOM 3639 O O . PHE A 1 484 ? -2.030 -13.569 11.753 1.00 69.19 484 PHE A O 1
ATOM 3646 N N . SER A 1 485 ? -1.002 -13.093 13.693 1.00 65.25 485 SER A N 1
ATOM 3647 C CA . SER A 1 485 ? -0.066 -12.125 13.109 1.00 65.25 485 SER A CA 1
ATOM 3648 C C . SER A 1 485 ? 0.938 -12.783 12.148 1.00 65.25 485 SER A C 1
ATOM 3650 O O . SER A 1 485 ? 1.508 -12.092 11.311 1.00 65.25 485 SER A O 1
ATOM 3652 N N . PHE A 1 486 ? 1.105 -14.111 12.211 1.00 60.12 486 PHE A N 1
ATOM 3653 C CA . PHE A 1 486 ? 1.979 -14.883 11.324 1.00 60.12 486 PHE A CA 1
ATOM 3654 C C . PHE A 1 486 ? 1.244 -15.542 10.145 1.00 60.12 486 PHE A C 1
ATOM 3656 O O . PHE A 1 486 ? 1.908 -16.102 9.282 1.00 60.12 486 PHE A O 1
ATOM 3663 N N . VAL A 1 487 ? -0.090 -15.461 10.042 1.00 56.28 487 VAL A N 1
ATOM 3664 C CA . VAL A 1 487 ? -0.875 -16.148 8.983 1.00 56.28 487 VAL A CA 1
ATOM 3665 C C . VAL A 1 487 ? -0.494 -15.710 7.568 1.00 56.28 487 VAL A C 1
ATOM 3667 O O . VAL A 1 487 ? -0.583 -16.496 6.633 1.00 56.28 487 VAL A O 1
ATOM 3670 N N . MET A 1 488 ? -0.042 -14.466 7.416 1.00 43.19 488 MET A N 1
ATOM 3671 C CA . MET A 1 488 ? 0.400 -13.910 6.134 1.00 43.19 488 MET A CA 1
ATOM 3672 C C . MET A 1 488 ? 1.903 -14.111 5.882 1.00 43.19 488 MET A C 1
ATOM 3674 O O . MET A 1 488 ? 2.421 -13.600 4.893 1.00 43.19 488 MET A O 1
ATOM 3678 N N . THR A 1 489 ? 2.614 -14.814 6.773 1.00 50.59 489 THR A N 1
ATOM 3679 C CA . THR A 1 489 ? 4.051 -15.083 6.625 1.00 50.59 489 THR A CA 1
ATOM 3680 C C . THR A 1 489 ? 4.284 -16.443 5.953 1.00 50.59 489 THR A C 1
ATOM 3682 O O . THR A 1 489 ? 3.538 -17.386 6.234 1.00 50.59 489 THR A O 1
ATOM 3685 N N . PRO A 1 490 ? 5.330 -16.594 5.114 1.00 44.97 490 PRO A N 1
ATOM 3686 C CA . PRO A 1 490 ? 5.670 -17.868 4.458 1.00 44.97 490 PRO A CA 1
ATOM 3687 C C . PRO A 1 490 ? 5.899 -19.030 5.442 1.00 44.97 490 PRO A C 1
ATOM 3689 O O . PRO A 1 490 ? 5.755 -20.195 5.091 1.00 44.97 490 PRO A O 1
ATOM 3692 N N . CYS A 1 491 ? 6.226 -18.692 6.690 1.00 50.94 491 CYS A N 1
ATOM 3693 C CA . CYS A 1 491 ? 6.546 -19.586 7.797 1.00 50.94 491 CYS A CA 1
ATOM 3694 C C . CYS A 1 491 ? 5.327 -20.167 8.534 1.00 50.94 491 CYS A C 1
ATOM 3696 O O . CYS A 1 491 ? 5.490 -20.851 9.547 1.00 50.94 491 CYS A O 1
ATOM 3698 N N . PHE A 1 492 ? 4.103 -19.833 8.121 1.00 57.84 492 PHE A N 1
ATOM 3699 C CA . PHE A 1 492 ? 2.913 -20.221 8.867 1.00 57.84 492 PHE A CA 1
ATOM 3700 C C . PHE A 1 492 ? 2.658 -21.733 8.815 1.00 57.84 492 PHE A C 1
ATOM 3702 O O . PHE A 1 492 ? 2.398 -22.310 7.761 1.00 57.84 492 PHE A O 1
ATOM 3709 N N . ASN A 1 493 ? 2.635 -22.363 9.989 1.00 67.56 493 ASN A N 1
ATOM 3710 C CA . ASN A 1 493 ? 2.137 -23.719 10.186 1.00 67.56 493 ASN A CA 1
ATOM 3711 C C . ASN A 1 493 ? 1.033 -23.691 11.252 1.00 67.56 493 ASN A C 1
ATOM 3713 O O . ASN A 1 493 ? 1.153 -23.000 12.263 1.00 67.56 493 ASN A O 1
ATOM 3717 N N . THR A 1 494 ? -0.023 -24.488 11.072 1.00 72.44 494 THR A N 1
ATOM 3718 C CA . THR A 1 494 ? -1.074 -24.711 12.082 1.00 72.44 494 THR A CA 1
ATOM 3719 C C . THR A 1 494 ? -0.534 -25.064 13.471 1.00 72.44 494 THR A C 1
ATOM 3721 O O . THR A 1 494 ? -1.172 -24.738 14.474 1.00 72.44 494 THR A O 1
ATOM 3724 N N . SER A 1 495 ? 0.663 -25.655 13.557 1.00 74.06 495 SER A N 1
ATOM 3725 C CA . SER A 1 495 ? 1.308 -25.969 14.830 1.00 74.06 495 SER A CA 1
ATOM 3726 C C . SER A 1 495 ? 1.715 -24.739 15.651 1.00 74.06 495 SER A C 1
ATOM 3728 O O . SER A 1 495 ? 1.741 -24.788 16.880 1.00 74.06 495 SER A O 1
ATOM 3730 N N . ILE A 1 496 ? 1.958 -23.600 14.998 1.00 71.88 496 ILE A N 1
ATOM 3731 C CA . ILE A 1 496 ? 2.307 -22.333 15.655 1.00 71.88 496 ILE A CA 1
ATOM 3732 C C . ILE A 1 496 ? 1.153 -21.842 16.538 1.00 71.88 496 ILE A C 1
ATOM 3734 O O . ILE A 1 496 ? 1.392 -21.310 17.622 1.00 71.88 496 ILE A O 1
ATOM 3738 N N . ILE A 1 497 ? -0.098 -22.078 16.123 1.00 77.81 497 ILE A N 1
ATOM 3739 C CA . ILE A 1 497 ? -1.288 -21.608 16.843 1.00 77.81 497 ILE A CA 1
ATOM 3740 C C . ILE A 1 497 ? -1.324 -22.181 18.261 1.00 77.81 497 ILE A C 1
ATOM 3742 O O . ILE A 1 497 ? -1.410 -21.421 19.225 1.00 77.81 497 ILE A O 1
ATOM 3746 N N . TYR A 1 498 ? -1.231 -23.506 18.412 1.00 84.69 498 TYR A N 1
ATOM 3747 C CA . TYR A 1 498 ? -1.319 -24.112 19.741 1.00 84.69 498 TYR A CA 1
ATOM 3748 C C . TYR A 1 498 ? -0.097 -23.762 20.602 1.00 84.69 498 TYR A C 1
ATOM 3750 O O . TYR A 1 498 ? -0.263 -23.510 21.793 1.00 84.69 498 TYR A O 1
ATOM 3758 N N . LYS A 1 499 ? 1.108 -23.661 20.017 1.00 85.81 499 LYS A N 1
ATOM 3759 C CA . LYS A 1 499 ? 2.329 -23.266 20.743 1.00 85.81 499 LYS A CA 1
ATOM 3760 C C . LYS A 1 499 ? 2.204 -21.865 21.337 1.00 85.81 499 LYS A C 1
ATOM 3762 O O . LYS A 1 499 ? 2.504 -21.664 22.511 1.00 85.81 499 LYS A O 1
ATOM 3767 N N . PHE A 1 500 ? 1.700 -20.911 20.559 1.00 85.69 500 PHE A N 1
ATOM 3768 C CA . PHE A 1 500 ? 1.492 -19.538 21.019 1.00 85.69 500 PHE A CA 1
ATOM 3769 C C . PHE A 1 500 ? 0.380 -19.442 22.058 1.00 85.69 500 PHE A C 1
ATOM 3771 O O . PHE A 1 500 ? 0.515 -18.694 23.023 1.00 85.69 500 PHE A O 1
ATOM 3778 N N . VAL A 1 501 ? -0.711 -20.192 21.888 1.00 90.31 501 VAL A N 1
ATOM 3779 C CA . VAL A 1 501 ? -1.805 -20.225 22.868 1.00 90.31 501 VAL A CA 1
ATOM 3780 C C . VAL A 1 501 ? -1.330 -20.823 24.191 1.00 90.31 501 VAL A C 1
ATOM 3782 O O . VAL A 1 501 ? -1.641 -20.262 25.241 1.00 90.31 501 VAL A O 1
ATOM 3785 N N . ILE A 1 502 ? -0.547 -21.907 24.166 1.00 92.38 502 ILE A N 1
ATOM 3786 C CA . ILE A 1 502 ? 0.044 -22.511 25.370 1.00 92.38 502 ILE A CA 1
ATOM 3787 C C . ILE A 1 502 ? 1.009 -21.530 26.036 1.00 92.38 502 ILE A C 1
ATOM 3789 O O . ILE A 1 502 ? 0.872 -21.273 27.231 1.00 92.38 502 ILE A O 1
ATOM 3793 N N . LEU A 1 503 ? 1.931 -20.938 25.268 1.00 91.12 503 LEU A N 1
ATOM 3794 C CA . LEU A 1 503 ? 2.881 -19.947 25.773 1.00 91.12 503 LEU A CA 1
ATOM 3795 C C . LEU A 1 503 ? 2.152 -18.755 26.404 1.00 91.12 503 LEU A C 1
ATOM 3797 O O . LEU A 1 503 ? 2.416 -18.407 27.550 1.00 91.12 503 LEU A O 1
ATOM 3801 N N . GLY A 1 504 ? 1.192 -18.169 25.687 1.00 93.94 504 GLY A N 1
ATOM 3802 C CA . GLY A 1 504 ? 0.387 -17.054 26.175 1.00 93.94 504 GLY A CA 1
ATOM 3803 C C . GLY A 1 504 ? -0.389 -17.415 27.441 1.00 93.94 504 GLY A C 1
ATOM 3804 O O . GLY A 1 504 ? -0.368 -16.657 28.404 1.00 93.94 504 GLY A O 1
ATOM 3805 N N . SER A 1 505 ? -1.021 -18.589 27.489 1.00 96.31 505 SER A N 1
ATOM 3806 C CA . SER A 1 505 ? -1.766 -19.060 28.667 1.00 96.31 505 SER A CA 1
ATOM 3807 C C . SER A 1 505 ? -0.856 -19.248 29.884 1.00 96.31 505 SER A C 1
ATOM 3809 O O . SER A 1 505 ? -1.192 -18.807 30.984 1.00 96.31 505 SER A O 1
ATOM 3811 N N . ALA A 1 506 ? 0.317 -19.858 29.683 1.00 95.69 506 ALA A N 1
ATOM 3812 C CA . ALA A 1 506 ? 1.315 -20.064 30.726 1.00 95.69 506 ALA A CA 1
ATOM 3813 C C . ALA A 1 506 ? 1.876 -18.731 31.242 1.00 95.69 506 ALA A C 1
ATOM 3815 O O . ALA A 1 506 ? 1.939 -18.525 32.452 1.00 95.69 506 ALA A O 1
ATOM 3816 N N . CYS A 1 507 ? 2.219 -17.801 30.345 1.00 96.12 507 CYS A N 1
ATOM 3817 C CA . CYS A 1 507 ? 2.699 -16.467 30.703 1.00 96.12 507 CYS A CA 1
ATOM 3818 C C . CYS A 1 507 ? 1.622 -15.616 31.384 1.00 96.12 507 CYS A C 1
ATOM 3820 O O . CYS A 1 507 ? 1.936 -14.895 32.325 1.00 96.12 507 CYS A O 1
ATOM 3822 N N . GLY A 1 508 ? 0.359 -15.712 30.957 1.00 95.88 508 GLY A N 1
ATOM 3823 C CA . GLY A 1 508 ? -0.758 -15.027 31.610 1.00 95.88 508 GLY A CA 1
ATOM 3824 C C . GLY A 1 508 ? -0.945 -15.490 33.053 1.00 95.88 508 GLY A C 1
ATOM 3825 O O . GLY A 1 508 ? -1.030 -14.664 33.962 1.00 95.88 508 GLY A O 1
ATOM 3826 N N . LEU A 1 509 ? -0.923 -16.808 33.283 1.00 96.19 509 LEU A N 1
ATOM 3827 C CA . LEU A 1 509 ? -0.989 -17.378 34.627 1.00 96.19 509 LEU A CA 1
ATOM 3828 C C . LEU A 1 509 ? 0.232 -16.993 35.468 1.00 96.19 509 LEU A C 1
ATOM 3830 O O . LEU A 1 509 ? 0.070 -16.420 36.544 1.00 96.19 509 LEU A O 1
ATOM 3834 N N . PHE A 1 510 ? 1.440 -17.274 34.970 1.00 95.75 510 PHE A N 1
ATOM 3835 C CA . PHE A 1 510 ? 2.695 -16.983 35.664 1.00 95.75 510 PHE A CA 1
ATOM 3836 C C . PHE A 1 510 ? 2.799 -15.504 36.036 1.00 95.75 510 PHE A C 1
ATOM 3838 O O . PHE A 1 510 ? 3.030 -15.181 37.198 1.00 95.75 510 PHE A O 1
ATOM 3845 N N . GLY A 1 511 ? 2.535 -14.616 35.079 1.00 93.31 511 GLY A N 1
ATOM 3846 C CA . GLY A 1 511 ? 2.542 -13.175 35.281 1.00 93.31 511 GLY A CA 1
ATOM 3847 C C . GLY A 1 511 ? 1.573 -12.725 36.368 1.00 93.31 511 GLY A C 1
ATOM 3848 O O . GLY A 1 511 ? 1.984 -12.029 37.291 1.00 93.31 511 GLY A O 1
ATOM 3849 N N . SER A 1 512 ? 0.324 -13.207 36.336 1.00 93.94 512 SER A N 1
ATOM 3850 C CA . SER A 1 512 ? -0.677 -12.879 37.368 1.00 93.94 512 SER A CA 1
ATOM 3851 C C . SER A 1 512 ? -0.306 -13.389 38.769 1.00 93.94 512 SER A C 1
ATOM 3853 O O . SER A 1 512 ? -0.637 -12.758 39.773 1.00 93.94 512 SER A O 1
ATOM 3855 N N . LEU A 1 513 ? 0.401 -14.522 38.864 1.00 94.69 513 LEU A N 1
ATOM 3856 C CA . LEU A 1 513 ? 0.880 -15.068 40.136 1.00 94.69 513 LEU A CA 1
ATOM 3857 C C . LEU A 1 513 ? 2.068 -14.271 40.681 1.00 94.69 513 LEU A C 1
ATOM 3859 O O . LEU A 1 513 ? 2.122 -14.016 41.882 1.00 94.69 513 LEU A O 1
ATOM 3863 N N . VAL A 1 514 ? 2.995 -13.861 39.811 1.00 92.88 514 VAL A N 1
ATOM 3864 C CA . VAL A 1 514 ? 4.119 -12.982 40.168 1.00 92.88 514 VAL A CA 1
ATOM 3865 C C . VAL A 1 514 ? 3.602 -11.618 40.620 1.00 92.88 514 VAL A C 1
ATOM 3867 O O . VAL A 1 514 ? 4.025 -11.129 41.667 1.00 92.88 514 VAL A O 1
ATOM 3870 N N . ASP A 1 515 ? 2.648 -11.044 39.886 1.00 91.94 515 ASP A N 1
ATOM 3871 C CA . ASP A 1 515 ? 1.976 -9.799 40.260 1.00 91.94 515 ASP A CA 1
ATOM 3872 C C . ASP A 1 515 ? 1.303 -9.936 41.628 1.00 91.94 515 ASP A C 1
ATOM 3874 O O . ASP A 1 515 ? 1.592 -9.173 42.545 1.00 91.94 515 ASP A O 1
ATOM 3878 N N . SER A 1 516 ? 0.536 -11.012 41.832 1.00 92.44 516 SER A N 1
ATOM 3879 C CA . SER A 1 516 ? -0.113 -11.291 43.115 1.00 92.44 516 SER A CA 1
ATOM 3880 C C . SER A 1 516 ? 0.885 -11.485 44.263 1.00 92.44 516 SER A C 1
ATOM 3882 O O . SER A 1 516 ? 0.623 -11.066 45.391 1.00 92.44 516 SER A O 1
ATOM 3884 N N . LEU A 1 517 ? 2.036 -12.113 44.014 1.00 93.00 517 LEU A N 1
ATOM 3885 C CA . LEU A 1 517 ? 3.082 -12.302 45.019 1.00 93.00 517 LEU A CA 1
ATOM 3886 C C . LEU A 1 517 ? 3.687 -10.960 45.439 1.00 93.00 517 LEU A C 1
ATOM 3888 O O . LEU A 1 517 ? 3.797 -10.685 46.638 1.00 93.00 517 LEU A O 1
ATOM 3892 N N . PHE A 1 518 ? 4.036 -10.109 44.474 1.00 89.88 518 PHE A N 1
ATOM 3893 C CA . PHE A 1 518 ? 4.519 -8.759 44.753 1.00 89.88 518 PHE A CA 1
ATOM 3894 C C . PHE A 1 518 ? 3.430 -7.875 45.356 1.00 89.88 518 PHE A C 1
ATOM 3896 O O . PHE A 1 518 ? 3.716 -7.104 46.266 1.00 89.88 518 PHE A O 1
ATOM 3903 N N . GLY A 1 519 ? 2.174 -8.042 44.959 1.00 87.88 519 GLY A N 1
ATOM 3904 C CA . GLY A 1 519 ? 1.047 -7.341 45.555 1.00 87.88 519 GLY A CA 1
ATOM 3905 C C . GLY A 1 519 ? 0.793 -7.736 47.007 1.00 87.88 519 GLY A C 1
ATOM 3906 O O . GLY A 1 519 ? 0.514 -6.880 47.839 1.00 87.88 519 GLY A O 1
ATOM 3907 N N . ALA A 1 520 ? 0.973 -9.008 47.367 1.00 88.19 520 ALA A N 1
ATOM 3908 C CA . ALA A 1 520 ? 0.828 -9.462 48.751 1.00 88.19 520 ALA A CA 1
ATOM 3909 C C . ALA A 1 520 ? 2.008 -9.062 49.656 1.00 88.19 520 ALA A C 1
ATOM 3911 O O . ALA A 1 520 ? 1.855 -9.048 50.881 1.00 88.19 520 ALA A O 1
ATOM 3912 N N . THR A 1 521 ? 3.186 -8.795 49.081 1.00 87.56 521 THR A N 1
ATOM 3913 C CA . THR A 1 521 ? 4.437 -8.561 49.824 1.00 87.56 521 THR A CA 1
ATOM 3914 C C . THR A 1 521 ? 4.884 -7.101 49.808 1.00 87.56 521 THR A C 1
ATOM 3916 O O . THR A 1 521 ? 5.175 -6.551 50.867 1.00 87.56 521 THR A O 1
ATOM 3919 N N . LEU A 1 522 ? 4.914 -6.467 48.637 1.00 87.50 522 LEU A N 1
ATOM 3920 C CA . LEU A 1 522 ? 5.489 -5.142 48.379 1.00 87.50 522 LEU A CA 1
ATOM 3921 C C . LEU A 1 522 ? 4.450 -4.039 48.136 1.00 87.50 522 LEU A C 1
ATOM 3923 O O . LEU A 1 522 ? 4.853 -2.881 48.004 1.00 87.50 522 LEU A O 1
ATOM 3927 N N . GLN A 1 523 ? 3.155 -4.374 48.085 1.00 85.62 523 GLN A N 1
ATOM 3928 C CA . GLN A 1 523 ? 2.063 -3.398 48.047 1.00 85.62 523 GLN A CA 1
ATOM 3929 C C . GLN A 1 523 ? 1.229 -3.471 49.318 1.00 85.62 523 GLN A C 1
ATOM 3931 O O . GLN A 1 523 ? 0.693 -4.516 49.683 1.00 85.62 523 GLN A O 1
ATOM 3936 N N . ARG A 1 524 ? 1.048 -2.331 49.977 1.00 84.00 524 ARG A N 1
ATOM 3937 C CA . ARG A 1 524 ? 0.255 -2.266 51.201 1.00 84.00 524 ARG A CA 1
ATOM 3938 C C . ARG A 1 524 ? -1.238 -2.210 50.879 1.00 84.00 524 ARG A C 1
ATOM 3940 O O . ARG A 1 524 ? -1.684 -1.285 50.210 1.00 84.00 524 ARG A O 1
ATOM 3947 N N . SER A 1 525 ? -2.015 -3.153 51.411 1.00 85.38 525 SER A N 1
ATOM 3948 C CA . SER A 1 525 ? -3.485 -3.097 51.410 1.00 85.38 525 SER A CA 1
ATOM 3949 C C . SER A 1 525 ? -4.007 -2.837 52.817 1.00 85.38 525 SER A C 1
ATOM 3951 O O . SER A 1 525 ? -3.665 -3.563 53.755 1.00 85.38 525 SER A O 1
ATOM 3953 N N . THR A 1 526 ? -4.864 -1.832 52.976 1.00 84.69 526 THR A N 1
ATOM 3954 C CA . THR A 1 526 ? -5.515 -1.508 54.255 1.00 84.69 526 THR A CA 1
ATOM 3955 C C . THR A 1 526 ? -7.028 -1.638 54.152 1.00 84.69 526 THR A C 1
ATOM 3957 O O . THR A 1 526 ? -7.602 -1.383 53.102 1.00 84.69 526 THR A O 1
ATOM 3960 N N . PHE A 1 527 ? -7.679 -2.043 55.237 1.00 83.25 527 PHE A N 1
ATOM 3961 C CA . PHE A 1 527 ? -9.130 -2.140 55.356 1.00 83.25 527 PHE A CA 1
ATOM 3962 C C . PHE A 1 527 ? -9.634 -1.081 56.330 1.00 83.25 527 PHE A C 1
ATOM 3964 O O . PHE A 1 527 ? -9.184 -1.036 57.479 1.00 83.25 527 PHE A O 1
ATOM 3971 N N . ASN A 1 528 ? -10.572 -0.252 55.883 1.00 81.25 528 ASN A N 1
ATOM 3972 C CA . ASN A 1 528 ? -11.204 0.758 56.716 1.00 81.25 528 ASN A CA 1
ATOM 3973 C C . ASN A 1 528 ? -12.427 0.162 57.425 1.00 81.25 528 ASN A C 1
ATOM 3975 O O . ASN A 1 528 ? -13.402 -0.254 56.793 1.00 81.25 528 ASN A O 1
ATOM 3979 N N . LYS A 1 529 ? -12.389 0.130 58.761 1.00 77.56 529 LYS A N 1
ATOM 3980 C CA . LYS A 1 529 ? -13.479 -0.426 59.578 1.00 77.56 529 LYS A CA 1
ATOM 3981 C C . LYS A 1 529 ? -14.776 0.387 59.519 1.00 77.56 529 LYS A C 1
ATOM 3983 O O . LYS A 1 529 ? -15.837 -0.202 59.702 1.00 77.56 529 LYS A O 1
ATOM 3988 N N . LYS A 1 530 ? -14.710 1.702 59.277 1.00 75.62 530 LYS A N 1
ATOM 3989 C CA . LYS A 1 530 ? -15.888 2.587 59.224 1.00 75.62 530 LYS A CA 1
ATOM 3990 C C . LYS A 1 530 ? -16.647 2.453 57.906 1.00 75.62 530 LYS A C 1
ATOM 3992 O O . LYS A 1 530 ? -17.872 2.404 57.913 1.00 75.62 530 LYS A O 1
ATOM 3997 N N . SER A 1 531 ? -15.933 2.380 56.784 1.00 73.12 531 SER A N 1
ATOM 3998 C CA . SER A 1 531 ? -16.548 2.268 55.454 1.00 73.12 531 SER A CA 1
ATOM 3999 C C . SER A 1 531 ? -16.769 0.824 54.998 1.00 73.12 531 SER A C 1
ATOM 4001 O O . SER A 1 531 ? -17.565 0.585 54.090 1.00 73.12 531 SER A O 1
ATOM 4003 N N . GLY A 1 532 ? -16.063 -0.142 55.600 1.00 78.06 532 GLY A N 1
ATOM 4004 C CA . GLY A 1 532 ? -16.086 -1.546 55.193 1.00 78.06 532 GLY A CA 1
ATOM 4005 C C . GLY A 1 532 ? -15.371 -1.824 53.865 1.00 78.06 532 GLY A C 1
ATOM 4006 O O . GLY A 1 532 ? -15.618 -2.867 53.256 1.00 78.06 532 GLY A O 1
ATOM 4007 N N . LYS A 1 533 ? -14.517 -0.904 53.401 1.00 80.88 533 LYS A N 1
ATOM 4008 C CA . LYS A 1 533 ? -13.846 -0.951 52.093 1.00 80.88 533 LYS A CA 1
ATOM 4009 C C . LYS A 1 533 ? -12.327 -1.101 52.214 1.00 80.88 533 LYS A C 1
ATOM 4011 O O . LYS A 1 533 ? -11.735 -0.834 53.260 1.00 80.88 533 LYS A O 1
ATOM 4016 N N . ILE A 1 534 ? -11.699 -1.546 51.125 1.00 81.62 534 ILE A N 1
ATOM 4017 C CA . ILE A 1 534 ? -10.241 -1.615 50.985 1.00 81.62 534 ILE A CA 1
ATOM 4018 C C . ILE A 1 534 ? -9.705 -0.293 50.418 1.00 81.62 534 ILE A C 1
ATOM 4020 O O . ILE A 1 534 ? -10.273 0.291 49.494 1.00 81.62 534 ILE A O 1
ATOM 4024 N N . THR A 1 535 ? -8.573 0.141 50.955 1.00 76.94 535 THR A N 1
ATOM 4025 C CA . THR A 1 535 ? -7.806 1.319 50.541 1.00 76.94 535 THR A CA 1
ATOM 4026 C C . THR A 1 535 ? -6.439 0.821 50.066 1.00 76.94 535 THR A C 1
ATOM 4028 O O . THR A 1 535 ? -5.758 0.088 50.795 1.00 76.94 535 THR A O 1
ATOM 4031 N N . GLN A 1 536 ? -6.065 1.167 48.832 1.00 67.75 536 GLN A N 1
ATOM 4032 C CA . GLN A 1 536 ? -4.848 0.675 48.162 1.00 67.75 536 GLN A CA 1
ATOM 4033 C C . GLN A 1 536 ? -3.741 1.740 48.096 1.00 67.75 536 GLN A C 1
ATOM 4035 O O . GLN A 1 536 ? -2.586 1.399 47.853 1.00 67.75 536 GLN A O 1
ATOM 4040 N N . ASP A 1 537 ? -4.064 3.018 48.324 1.00 62.38 537 ASP A N 1
ATOM 4041 C CA . ASP A 1 537 ? -3.111 4.130 48.242 1.00 62.38 537 ASP A CA 1
ATOM 4042 C C . ASP A 1 537 ? -2.995 4.841 49.603 1.00 62.38 537 ASP A C 1
ATOM 4044 O O . ASP A 1 537 ? -3.568 5.905 49.846 1.00 62.38 537 ASP A O 1
ATOM 4048 N N . PHE A 1 538 ? -2.227 4.247 50.526 1.00 59.06 538 PHE A N 1
ATOM 4049 C CA . PHE A 1 538 ? -2.015 4.795 51.877 1.00 59.06 538 PHE A CA 1
ATOM 4050 C C . PHE A 1 538 ? -1.431 6.225 51.858 1.00 59.06 538 PHE A C 1
ATOM 4052 O O . PHE A 1 538 ? -1.680 7.009 52.776 1.00 59.06 538 PHE A O 1
ATOM 4059 N N . ARG A 1 539 ? -0.710 6.605 50.789 1.00 57.53 539 ARG A N 1
ATOM 4060 C CA . ARG A 1 539 ? -0.157 7.961 50.593 1.00 57.53 539 ARG A CA 1
ATOM 4061 C C . ARG A 1 539 ? -1.228 9.003 50.278 1.00 57.53 539 ARG A C 1
ATOM 4063 O O . ARG A 1 539 ? -1.002 10.190 50.516 1.00 57.53 539 ARG A O 1
ATOM 4070 N N . ARG A 1 540 ? -2.375 8.578 49.738 1.00 51.09 540 ARG A N 1
ATOM 4071 C CA . ARG A 1 540 ? -3.508 9.439 49.366 1.00 51.09 540 ARG A CA 1
ATOM 4072 C C . ARG A 1 540 ? -4.611 9.524 50.406 1.00 51.09 540 ARG A C 1
ATOM 4074 O O . ARG A 1 540 ? -5.438 10.429 50.277 1.00 51.09 540 ARG A O 1
ATOM 4081 N N . ALA A 1 541 ? -4.616 8.648 51.412 1.00 52.22 541 ALA A N 1
ATOM 4082 C CA . ALA A 1 541 ? -5.537 8.740 52.538 1.00 52.22 541 ALA A CA 1
ATOM 4083 C C . ALA A 1 541 ? -5.487 10.172 53.104 1.00 52.22 541 ALA A C 1
ATOM 4085 O O . ALA A 1 541 ? -4.449 10.636 53.590 1.00 52.22 541 ALA A O 1
ATOM 4086 N N . LYS A 1 542 ? -6.583 10.920 52.918 1.00 45.47 542 LYS A N 1
ATOM 4087 C CA . LYS A 1 542 ? -6.671 12.359 53.197 1.00 45.47 542 LYS A CA 1
ATOM 4088 C C . LYS A 1 542 ? -6.154 12.662 54.603 1.00 45.47 542 LYS A C 1
ATOM 4090 O O . LYS A 1 542 ? -6.482 11.973 55.560 1.00 45.47 542 LYS A O 1
ATOM 4095 N N . LYS A 1 543 ? -5.456 13.794 54.733 1.00 45.03 543 LYS A N 1
ATOM 4096 C CA . LYS A 1 543 ? -4.952 14.398 55.985 1.00 45.03 543 LYS A CA 1
ATOM 4097 C C . LYS A 1 543 ? -5.993 14.567 57.120 1.00 45.03 543 LYS A C 1
ATOM 4099 O O . LYS A 1 543 ? -5.592 14.972 58.201 1.00 45.03 543 LYS A O 1
ATOM 4104 N N . ASN A 1 544 ? -7.278 14.281 56.878 1.00 44.66 544 ASN A N 1
ATOM 4105 C CA . ASN A 1 544 ? -8.415 14.586 57.753 1.00 44.66 544 ASN A CA 1
ATOM 4106 C C . ASN A 1 544 ? -9.286 13.373 58.148 1.00 44.66 544 ASN A C 1
ATOM 4108 O O . ASN A 1 544 ? -10.317 13.586 58.777 1.00 44.66 544 ASN A O 1
ATOM 4112 N N . GLU A 1 545 ? -8.924 12.131 57.810 1.00 50.81 545 GLU A N 1
ATOM 4113 C CA . GLU A 1 545 ? -9.634 10.943 58.320 1.00 50.81 545 GLU A CA 1
ATOM 4114 C C . GLU A 1 545 ? -8.728 10.122 59.244 1.00 50.81 545 GLU A C 1
ATOM 4116 O O . GLU A 1 545 ? -7.540 9.927 58.974 1.00 50.81 545 GLU A O 1
ATOM 4121 N N . ASP A 1 546 ? -9.295 9.696 60.375 1.00 51.78 546 ASP A N 1
ATOM 4122 C CA . ASP A 1 546 ? -8.606 9.018 61.470 1.00 51.78 546 ASP A CA 1
ATOM 4123 C C . ASP A 1 546 ? -7.822 7.792 60.979 1.00 51.78 546 ASP A C 1
ATOM 4125 O O . ASP A 1 546 ? -8.373 6.717 60.739 1.00 51.78 546 ASP A O 1
ATOM 4129 N N . ARG A 1 547 ? -6.488 7.909 60.939 1.00 58.94 547 ARG A N 1
ATOM 4130 C CA . ARG A 1 547 ? -5.562 6.775 60.732 1.00 58.94 547 ARG A CA 1
ATOM 4131 C C . ARG A 1 547 ? -5.769 5.625 61.736 1.00 58.94 547 ARG A C 1
ATOM 4133 O O . ARG A 1 547 ? -5.219 4.549 61.524 1.00 58.94 547 ARG A O 1
ATOM 4140 N N . ALA A 1 548 ? -6.528 5.848 62.812 1.00 60.28 548 ALA A N 1
ATOM 4141 C CA . ALA A 1 548 ? -6.866 4.858 63.832 1.00 60.28 548 ALA A CA 1
ATOM 4142 C C . ALA A 1 548 ? -7.801 3.737 63.329 1.00 60.28 548 ALA A C 1
ATOM 4144 O O . ALA A 1 548 ? -7.779 2.641 63.889 1.00 60.28 548 ALA A O 1
ATOM 4145 N N . ASP A 1 549 ? -8.579 3.969 62.264 1.00 69.12 549 ASP A N 1
ATOM 4146 C CA . ASP A 1 549 ? -9.586 3.010 61.772 1.00 69.12 549 ASP A CA 1
ATOM 4147 C C . ASP A 1 549 ? -9.108 2.121 60.608 1.00 69.12 549 ASP A C 1
ATOM 4149 O O . ASP A 1 549 ? -9.846 1.240 60.148 1.00 69.12 549 ASP A O 1
ATOM 4153 N N . LEU A 1 550 ? -7.867 2.317 60.147 1.00 74.62 550 LEU A N 1
ATOM 4154 C CA . LEU A 1 550 ? -7.244 1.550 59.067 1.00 74.62 550 LEU A CA 1
ATOM 4155 C C . LEU A 1 550 ? -6.477 0.345 59.623 1.00 74.62 550 LEU A C 1
ATOM 4157 O O . LEU A 1 550 ? -5.482 0.490 60.332 1.00 74.62 550 LEU A O 1
ATOM 4161 N N . VAL A 1 551 ? -6.895 -0.866 59.249 1.00 81.56 551 VAL A N 1
ATOM 4162 C CA . VAL A 1 551 ? -6.186 -2.109 59.588 1.00 81.56 551 VAL A CA 1
ATOM 4163 C C . VAL A 1 551 ? -5.394 -2.601 58.388 1.00 81.56 551 VAL A C 1
ATOM 4165 O O . VAL A 1 551 ? -5.933 -2.733 57.293 1.00 81.56 551 VAL A O 1
ATOM 4168 N N . VAL A 1 552 ? -4.112 -2.905 58.583 1.00 82.00 552 VAL A N 1
ATOM 4169 C CA . VAL A 1 552 ? -3.276 -3.498 57.530 1.00 82.00 552 VAL A CA 1
ATOM 4170 C C . VAL A 1 552 ? -3.719 -4.936 57.271 1.00 82.00 552 VAL A C 1
ATOM 4172 O O . VAL A 1 552 ? -3.777 -5.744 58.195 1.00 82.00 552 VAL A O 1
ATOM 4175 N N . VAL A 1 553 ? -4.026 -5.241 56.011 1.00 81.25 553 VAL A N 1
ATOM 4176 C CA . VAL A 1 553 ? -4.442 -6.572 55.552 1.00 81.25 553 VAL A CA 1
ATOM 4177 C C . VAL A 1 553 ? -3.251 -7.349 54.995 1.00 81.25 553 VAL A C 1
ATOM 4179 O O . VAL A 1 553 ? -3.083 -8.523 55.320 1.00 81.25 553 VAL A O 1
ATOM 4182 N N . SER A 1 554 ? -2.420 -6.708 54.168 1.00 82.88 554 SER A N 1
ATOM 4183 C CA . SER A 1 554 ? -1.254 -7.333 53.531 1.00 82.88 554 SER A CA 1
ATOM 4184 C C . SER A 1 554 ? -0.198 -6.306 53.109 1.00 82.88 554 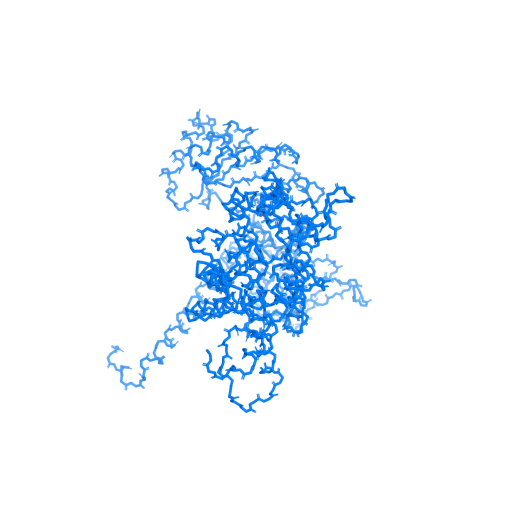SER A C 1
ATOM 4186 O O . SER A 1 554 ? -0.506 -5.125 52.929 1.00 82.88 554 SER A O 1
ATOM 4188 N N . GLY A 1 555 ? 1.034 -6.800 52.944 1.00 83.94 555 GLY A N 1
ATOM 4189 C CA . GLY A 1 555 ? 2.148 -6.130 52.277 1.00 83.94 555 GLY A CA 1
ATOM 4190 C C . GLY A 1 555 ? 2.793 -4.939 52.991 1.00 83.94 555 GLY A C 1
ATOM 4191 O O . GLY A 1 555 ? 2.318 -4.420 54.002 1.00 83.94 555 GLY A O 1
ATOM 4192 N N . TRP A 1 556 ? 3.932 -4.535 52.437 1.00 80.00 556 TRP A N 1
ATOM 4193 C CA . TRP A 1 556 ? 4.743 -3.384 52.826 1.00 80.00 556 TRP A CA 1
ATOM 4194 C C . TRP A 1 556 ? 4.547 -2.273 51.793 1.00 80.00 556 TRP A C 1
ATOM 4196 O O . TRP A 1 556 ? 4.137 -2.534 50.672 1.00 80.00 556 TRP A O 1
ATOM 4206 N N . GLU A 1 557 ? 4.823 -1.019 52.137 1.00 81.19 557 GLU A N 1
ATOM 4207 C CA . GLU A 1 557 ? 4.614 0.112 51.220 1.00 81.19 557 GLU A CA 1
ATOM 4208 C C . GLU A 1 557 ? 5.878 0.416 50.399 1.00 81.19 557 GLU A C 1
ATOM 4210 O O . GLU A 1 557 ? 6.481 1.482 50.532 1.00 81.19 557 GLU A O 1
ATOM 4215 N N . VAL A 1 558 ? 6.315 -0.554 49.589 1.00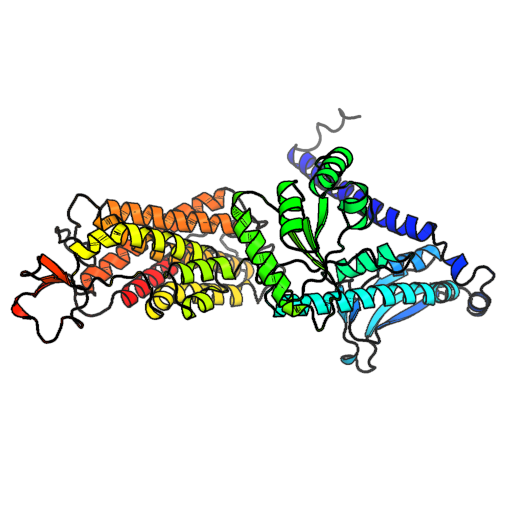 80.50 558 VAL A N 1
ATOM 4216 C CA . VAL A 1 558 ? 7.569 -0.457 48.819 1.00 80.50 558 VAL A CA 1
ATOM 4217 C C . VAL A 1 558 ? 7.303 -0.048 47.374 1.00 80.50 558 VAL A C 1
ATOM 4219 O O . VAL A 1 558 ? 7.944 0.880 46.883 1.00 80.50 558 VAL A O 1
ATOM 4222 N N . LEU A 1 559 ? 6.351 -0.708 46.710 1.00 81.25 559 LEU A N 1
ATOM 4223 C CA . LEU A 1 559 ? 6.000 -0.470 45.310 1.00 81.25 559 LEU A CA 1
ATOM 4224 C C . LEU A 1 559 ? 4.533 -0.059 45.168 1.00 81.25 559 LEU A C 1
ATOM 4226 O O . LEU A 1 559 ? 3.668 -0.512 45.917 1.00 81.25 559 LEU A O 1
ATOM 4230 N N . ASP A 1 560 ? 4.252 0.782 44.175 1.00 81.94 560 ASP A N 1
ATOM 4231 C CA . ASP A 1 560 ? 2.885 1.080 43.749 1.00 81.94 560 ASP A CA 1
ATOM 4232 C C . ASP A 1 560 ? 2.358 0.059 42.718 1.00 81.94 560 ASP A C 1
ATOM 4234 O O . ASP A 1 560 ? 3.045 -0.885 42.310 1.00 81.94 560 ASP A O 1
ATOM 4238 N N . ASN A 1 561 ? 1.104 0.231 42.290 1.00 82.00 561 ASN A N 1
ATOM 4239 C CA . ASN A 1 561 ? 0.473 -0.664 41.319 1.00 82.00 561 ASN A CA 1
ATOM 4240 C C . ASN A 1 561 ? 1.142 -0.661 39.942 1.00 82.00 561 ASN A C 1
ATOM 4242 O O . ASN A 1 561 ? 1.285 -1.702 39.306 1.00 82.00 561 ASN A O 1
ATOM 4246 N N . HIS A 1 562 ? 1.588 0.498 39.472 1.00 83.31 562 HIS A N 1
ATOM 4247 C CA . HIS A 1 562 ? 2.221 0.610 38.163 1.00 83.31 562 HIS A CA 1
ATOM 4248 C C . HIS A 1 562 ? 3.621 -0.011 38.159 1.00 83.31 562 HIS A C 1
ATOM 4250 O O . HIS A 1 562 ? 4.029 -0.608 37.164 1.00 83.31 562 HIS A O 1
ATOM 4256 N N . GLN A 1 563 ? 4.339 0.096 39.275 1.00 85.31 563 GLN A N 1
ATOM 4257 C CA . GLN A 1 563 ? 5.656 -0.498 39.461 1.00 85.31 563 GLN A CA 1
ATOM 4258 C C . GLN A 1 563 ? 5.591 -2.023 39.544 1.00 85.31 563 GLN A C 1
ATOM 4260 O O . GLN A 1 563 ? 6.403 -2.688 38.905 1.00 85.31 563 GLN A O 1
ATOM 4265 N N . VAL A 1 564 ? 4.617 -2.586 40.265 1.00 86.81 564 VAL A N 1
ATOM 4266 C CA . VAL A 1 564 ? 4.443 -4.047 40.316 1.00 86.81 564 VAL A CA 1
ATOM 4267 C C . VAL A 1 564 ? 4.080 -4.611 38.945 1.00 86.81 564 VAL A C 1
ATOM 4269 O O . VAL A 1 564 ? 4.756 -5.533 38.501 1.00 86.81 564 VAL A O 1
ATOM 4272 N N . ASN A 1 565 ? 3.149 -3.979 38.223 1.00 87.50 565 ASN A N 1
ATOM 4273 C CA . ASN A 1 565 ? 2.809 -4.346 36.842 1.00 87.50 565 ASN A CA 1
ATOM 4274 C C . ASN A 1 565 ? 4.025 -4.313 35.894 1.00 87.50 565 ASN A C 1
ATOM 4276 O O . ASN A 1 565 ? 4.191 -5.170 35.022 1.00 87.50 565 ASN A O 1
ATOM 4280 N N . PHE A 1 566 ? 4.895 -3.312 36.048 1.00 86.94 566 PHE A N 1
ATOM 4281 C CA . PHE A 1 566 ? 6.127 -3.218 35.267 1.00 86.94 566 PHE A CA 1
ATOM 4282 C C . PHE A 1 566 ? 7.094 -4.367 35.592 1.00 86.94 566 PHE A C 1
ATOM 4284 O O . PHE A 1 566 ? 7.618 -5.011 34.684 1.00 86.94 566 PHE A O 1
ATOM 4291 N N . VAL A 1 567 ? 7.308 -4.660 36.878 1.00 89.00 567 VAL A N 1
ATOM 4292 C CA . VAL A 1 567 ? 8.211 -5.735 37.321 1.00 89.00 567 VAL A CA 1
ATOM 4293 C C . VAL A 1 567 ? 7.674 -7.111 36.921 1.00 89.00 567 VAL A C 1
ATOM 4295 O O . VAL A 1 567 ? 8.434 -7.926 36.398 1.00 89.00 567 VAL A O 1
ATOM 4298 N N . SER A 1 568 ? 6.378 -7.372 37.114 1.00 90.81 568 SER A N 1
ATOM 4299 C CA . SER A 1 568 ? 5.743 -8.654 36.786 1.00 90.81 568 SER A CA 1
ATOM 4300 C C . SER A 1 568 ? 5.801 -8.944 35.284 1.00 90.81 568 SER A C 1
ATOM 4302 O O . SER A 1 568 ? 6.201 -10.040 34.872 1.00 90.81 568 SER A O 1
ATOM 4304 N N . SER A 1 569 ? 5.509 -7.942 34.452 1.00 91.81 569 SER A N 1
ATOM 4305 C CA . SER A 1 569 ? 5.586 -8.064 32.993 1.00 91.81 569 SER A CA 1
ATOM 4306 C C . SER A 1 569 ? 7.023 -8.206 32.476 1.00 91.81 569 SER A C 1
ATOM 4308 O O . SER A 1 569 ? 7.276 -9.066 31.629 1.00 91.81 569 SER A O 1
ATOM 4310 N N . LEU A 1 570 ? 7.990 -7.476 33.049 1.00 91.69 570 LEU A N 1
ATOM 4311 C CA . LEU A 1 570 ? 9.416 -7.628 32.741 1.00 91.69 570 LEU A CA 1
ATOM 4312 C C . LEU A 1 570 ? 9.944 -9.024 33.097 1.00 91.69 570 LEU A C 1
ATOM 4314 O O . LEU A 1 570 ? 10.583 -9.671 32.267 1.00 91.69 570 LEU A O 1
ATOM 4318 N N . MET A 1 571 ? 9.652 -9.516 34.303 1.00 92.94 571 MET A N 1
ATOM 4319 C CA . MET A 1 571 ? 10.069 -10.854 34.732 1.00 92.94 571 MET A CA 1
ATOM 4320 C C . MET A 1 571 ? 9.448 -11.947 33.865 1.00 92.94 571 MET A C 1
ATOM 4322 O O . MET A 1 571 ? 10.134 -12.898 33.495 1.00 92.94 571 MET A O 1
ATOM 4326 N N . THR A 1 572 ? 8.174 -11.799 33.499 1.00 93.62 572 THR A N 1
ATOM 4327 C CA . THR A 1 572 ? 7.494 -12.760 32.625 1.00 93.62 572 THR A CA 1
ATOM 4328 C C . THR A 1 572 ? 8.095 -12.769 31.223 1.00 93.62 572 THR A C 1
ATOM 4330 O O . THR A 1 572 ? 8.300 -13.843 30.661 1.00 93.62 572 THR A O 1
ATOM 4333 N N . ALA A 1 573 ? 8.437 -11.602 30.671 1.00 92.31 573 ALA A N 1
ATOM 4334 C CA . ALA A 1 573 ? 9.098 -11.502 29.374 1.00 92.31 573 ALA A CA 1
ATOM 4335 C C . ALA A 1 573 ? 10.480 -12.178 29.380 1.00 92.31 573 ALA A C 1
ATOM 4337 O O . ALA A 1 573 ? 10.779 -12.979 28.493 1.00 92.31 573 ALA A O 1
ATOM 4338 N N . ILE A 1 574 ? 11.295 -11.917 30.411 1.00 91.44 574 ILE A N 1
ATOM 4339 C CA . ILE A 1 574 ? 12.617 -12.541 30.578 1.00 91.44 574 ILE A CA 1
ATOM 4340 C C . ILE A 1 574 ? 12.479 -14.057 30.727 1.00 91.44 574 ILE A C 1
ATOM 4342 O O . ILE A 1 574 ? 13.206 -14.799 30.068 1.00 91.44 574 ILE A O 1
ATOM 4346 N N . ALA A 1 575 ? 11.542 -14.527 31.554 1.00 91.50 575 ALA A N 1
ATOM 4347 C CA . ALA A 1 575 ? 11.303 -15.950 31.757 1.00 91.50 575 ALA A CA 1
ATOM 4348 C C . ALA A 1 575 ? 10.859 -16.639 30.459 1.00 91.50 575 ALA A C 1
ATOM 4350 O O . ALA A 1 575 ? 11.437 -17.657 30.091 1.00 91.50 575 ALA A O 1
ATOM 4351 N N . ALA A 1 576 ? 9.896 -16.065 29.732 1.00 90.81 576 ALA A N 1
ATOM 4352 C CA . ALA A 1 576 ? 9.404 -16.606 28.466 1.00 90.81 576 ALA A CA 1
ATOM 4353 C C . ALA A 1 576 ? 10.507 -16.677 27.400 1.00 90.81 576 ALA A C 1
ATOM 4355 O O . ALA A 1 576 ? 10.701 -17.722 26.778 1.00 90.81 576 ALA A O 1
ATOM 4356 N N . GLY A 1 577 ? 11.265 -15.589 27.230 1.00 87.44 577 GLY A N 1
ATOM 4357 C CA . GLY A 1 577 ? 12.381 -15.540 26.289 1.00 87.44 577 GLY A CA 1
ATOM 4358 C C . GLY A 1 577 ? 13.483 -16.533 26.648 1.00 87.44 577 GLY A C 1
ATOM 4359 O O . GLY A 1 577 ? 13.902 -17.311 25.797 1.00 87.44 577 GLY A O 1
ATOM 4360 N N . SER A 1 578 ? 13.902 -16.569 27.917 1.00 86.81 578 SER A N 1
ATOM 4361 C CA . SER A 1 578 ? 14.962 -17.469 28.395 1.00 86.81 578 SER A CA 1
ATOM 4362 C C . SER A 1 578 ? 14.553 -18.936 28.290 1.00 86.81 578 SER A C 1
ATOM 4364 O O . SER A 1 578 ? 15.349 -19.768 27.865 1.00 86.81 578 SER A O 1
ATOM 4366 N N . LEU A 1 579 ? 13.303 -19.260 28.631 1.00 85.50 579 LEU A N 1
ATOM 4367 C CA . LEU A 1 579 ? 12.768 -20.613 28.529 1.00 85.50 579 LEU A CA 1
ATOM 4368 C C . LEU A 1 579 ? 12.805 -21.103 27.080 1.00 85.50 579 LEU A C 1
ATOM 4370 O O . LEU A 1 579 ? 13.312 -22.187 26.814 1.00 85.50 579 LEU A O 1
ATOM 4374 N N . VAL A 1 580 ? 12.325 -20.292 26.136 1.00 82.81 580 VAL A N 1
ATOM 4375 C CA . VAL A 1 580 ? 12.317 -20.649 24.710 1.00 82.81 580 VAL A CA 1
ATOM 4376 C C . VAL A 1 580 ? 13.734 -20.685 24.130 1.00 82.81 580 VAL A C 1
ATOM 4378 O O . VAL A 1 580 ? 14.045 -21.570 23.335 1.00 82.81 580 VAL A O 1
ATOM 4381 N N . PHE A 1 581 ? 14.620 -19.793 24.579 1.00 79.44 581 PHE A N 1
ATOM 4382 C CA . PHE A 1 581 ? 16.029 -19.785 24.184 1.00 79.44 581 PHE A CA 1
ATOM 4383 C C . PHE A 1 581 ? 16.778 -21.048 24.647 1.00 79.44 581 PHE A C 1
ATOM 4385 O O . PHE A 1 581 ? 17.583 -21.596 23.894 1.00 79.44 581 PHE A O 1
ATOM 4392 N N . LEU A 1 582 ? 16.499 -21.530 25.866 1.00 73.94 582 LEU A N 1
ATOM 4393 C CA . LEU A 1 582 ? 17.158 -22.695 26.473 1.00 73.94 582 LEU A CA 1
ATOM 4394 C C . LEU A 1 582 ? 16.532 -24.036 26.051 1.00 73.94 582 LEU A C 1
ATOM 4396 O O . LEU A 1 582 ? 17.255 -25.008 25.842 1.00 73.94 582 LEU A O 1
ATOM 4400 N N . ILE A 1 583 ? 15.201 -24.104 25.923 1.00 67.56 583 ILE A N 1
ATOM 4401 C CA . ILE A 1 583 ? 14.438 -25.341 25.651 1.00 67.56 583 ILE A CA 1
ATOM 4402 C C . ILE A 1 583 ? 14.237 -25.591 24.149 1.00 67.56 583 ILE A C 1
ATOM 4404 O O . ILE A 1 583 ? 13.701 -26.635 23.786 1.00 67.56 583 ILE A O 1
ATOM 4408 N N . GLY A 1 584 ? 14.711 -24.707 23.261 1.00 54.66 584 GLY A N 1
ATOM 4409 C CA . GLY A 1 584 ? 14.512 -24.739 21.799 1.00 54.66 584 GLY A CA 1
ATOM 4410 C C . GLY A 1 584 ? 14.915 -26.015 21.031 1.00 54.66 584 GLY A C 1
ATOM 4411 O O . GLY A 1 584 ? 14.997 -25.982 19.814 1.00 54.66 584 GLY A O 1
ATOM 4412 N N . LYS A 1 585 ? 15.176 -27.140 21.700 1.00 48.66 585 LYS A N 1
ATOM 4413 C CA . LYS A 1 585 ? 15.280 -28.482 21.120 1.00 48.66 585 LYS A CA 1
ATOM 4414 C C . LYS A 1 585 ? 13.948 -29.262 21.087 1.00 48.66 585 LYS A C 1
ATOM 4416 O O . LYS A 1 585 ? 13.855 -30.178 20.286 1.00 48.66 585 LYS A O 1
ATOM 4421 N N . ASN A 1 586 ? 12.944 -28.942 21.925 1.00 42.00 586 ASN A N 1
ATOM 4422 C CA . ASN A 1 586 ? 11.796 -29.846 22.191 1.00 42.00 586 ASN A CA 1
ATOM 4423 C C . ASN A 1 586 ? 10.389 -29.188 22.284 1.00 42.00 586 ASN A C 1
ATOM 4425 O O . ASN A 1 586 ? 9.467 -29.830 22.788 1.00 42.00 586 ASN A O 1
ATOM 4429 N N . LEU A 1 587 ? 10.204 -27.928 21.861 1.00 44.88 587 LEU A N 1
ATOM 4430 C CA . LEU A 1 587 ? 8.940 -27.168 22.019 1.00 44.88 587 LEU A CA 1
ATOM 4431 C C . LEU A 1 587 ? 8.064 -27.123 20.761 1.00 44.88 587 LEU A C 1
ATOM 4433 O O . LEU A 1 587 ? 8.590 -26.866 19.654 1.00 44.88 587 LEU A O 1
#

Radius of gyration: 33.1 Å; chains: 1; bounding box: 65×68×111 Å